Protein AF-A0A7C7FVD3-F1 (afdb_monomer_lite)

Sequence (525 aa):
FLDTGSPHHLHYVKDEIELREFDIDGFGRKVRYSDMYSPDGSNVNAVLVRGVGEISLRTYERGVEAETKACGTGAVAAALTDFSINAGDKERKVKMEGGDLFVEFDKPDEVWLSGKASEMRRGVMKILGLLLLGMGLLQAPLQAQWFDNLSDEAVVSVLTGSPGADTYSAFGHTAIRIYDPSEVPVVDWVFNYGTFSFSDDFYMKFLKGHLDYTLTAAPFHMFNKSYLDEGRGLFEQILRLSTDEVRSVAKYLSWNLQEENAGYRYEFFRDNCASRVIVVLENALGEGFQTNCIADGRTFRDGLDPYIDGSPWTAFGMDFVLGSRADNVMPPCGSAYIPDDLSKALLSMTVNGEPLTSEADKIDLLIVEGAWLSGAPPESAARLVPTIVMVLLALIIAFLRFKSRTSTPQSSPNVNFKLFKIARSVVLIVASALGVMLLVMWTLTDHTDTWANCNLLWSLPALVYFVPTKFKMKATMTYVSVVLIATYLLLSPGILPQFTSISLWGAAISVILALTPIKPFINVR

Secondary structure (DSSP, 8-state):
-EESSSEEEEEE-SSHHHHHH--HHHHHHHHHTSGGGTTT--EEEEEEEEETTEEEEEEEETTTTEEES--HHHHHHHHHHHHHHH---SEEEEEETTEEEEEEEEETTEEEEEE------S--HHHHHHHHHHTT---------GGGG--TT-EEEEEEE---SSTTTTT-EEEEEEEESSSSSPEEEEEEEEEE---TTHHHHHHTT--EEEEEEEEHHHHHHHHHHTT--EEEEE----HHHHHHHHHHHHHHTSTTTSEEE-BTTTBSTTHHHHHHHHHHHGGGEE------S-BTTTTTHHHHTB-HHHHHHHHHH--GGGGSBP-TTTTTTSHHHHHHHHTT-EETTEES--GGGEEEEE--SS-SS-BS-TT-GGGGHHHHHHHHHHHHHHHHHHHHHS----SS--HHHHHHHHHHHHHHHHHHHHHHHHHHHHHHS--GGGTT-TTHHHHGGGGGGGS-TTSTTHHHHHHHHHHHHHHHHHHTTTTSSS---HHHHHHHHHHHHHHS---------

pLDDT: mean 88.95, std 12.6, range [36.94, 98.81]

Structure (mmCIF, N/CA/C/O backbone):
data_AF-A0A7C7FVD3-F1
#
_entry.id   AF-A0A7C7FVD3-F1
#
loop_
_atom_site.group_PDB
_atom_site.id
_atom_site.type_symbol
_atom_site.label_atom_id
_atom_site.label_alt_id
_atom_site.label_comp_id
_atom_site.label_asym_id
_atom_site.label_entity_id
_atom_site.label_seq_id
_atom_site.pdbx_PDB_ins_code
_atom_site.Cartn_x
_atom_site.Cartn_y
_atom_site.Cartn_z
_atom_site.occupancy
_atom_site.B_iso_or_equiv
_atom_site.auth_seq_id
_atom_site.auth_comp_id
_atom_site.auth_asym_id
_atom_site.auth_atom_id
_atom_site.pdbx_PDB_model_num
ATOM 1 N N . PHE A 1 1 ? 30.725 32.032 -1.937 1.00 91.00 1 PHE A N 1
ATOM 2 C CA . PHE A 1 1 ? 30.391 30.729 -2.542 1.00 91.00 1 PHE A CA 1
ATOM 3 C C . PHE A 1 1 ? 29.464 30.014 -1.584 1.00 91.00 1 PHE A C 1
ATOM 5 O O . PHE A 1 1 ? 29.713 30.104 -0.386 1.00 91.00 1 PHE A O 1
ATOM 12 N N . LEU A 1 2 ? 28.427 29.356 -2.092 1.00 93.06 2 LEU A N 1
ATOM 13 C CA . LEU A 1 2 ? 27.542 28.507 -1.302 1.00 93.06 2 LEU A CA 1
ATOM 14 C C . LEU A 1 2 ? 27.110 27.309 -2.147 1.00 93.06 2 LEU A C 1
ATOM 16 O O . LEU A 1 2 ? 26.860 27.466 -3.341 1.00 93.06 2 LEU A O 1
ATOM 20 N N . ASP A 1 3 ? 27.017 26.139 -1.530 1.00 91.88 3 ASP A N 1
ATOM 21 C CA . ASP A 1 3 ? 26.436 24.952 -2.149 1.00 91.88 3 ASP A CA 1
ATOM 22 C C . ASP A 1 3 ? 25.056 24.700 -1.536 1.00 91.88 3 ASP A C 1
ATOM 24 O O . ASP A 1 3 ? 24.917 24.647 -0.316 1.00 91.88 3 ASP A O 1
ATOM 28 N N . THR A 1 4 ? 24.036 24.604 -2.385 1.00 90.00 4 THR A N 1
ATOM 29 C CA . THR A 1 4 ? 22.632 24.379 -1.985 1.00 90.00 4 THR A CA 1
ATOM 30 C C . THR A 1 4 ? 22.110 23.023 -2.477 1.00 90.00 4 THR A C 1
ATOM 32 O O . THR A 1 4 ? 20.913 22.847 -2.680 1.00 90.00 4 THR A O 1
ATOM 35 N N . GLY A 1 5 ? 23.019 22.075 -2.735 1.00 85.50 5 GLY A N 1
ATOM 36 C CA . GLY A 1 5 ? 22.780 20.877 -3.551 1.00 85.50 5 GLY A CA 1
ATOM 37 C C . GLY A 1 5 ? 23.226 21.066 -5.009 1.00 85.50 5 GLY A C 1
ATOM 38 O O . GLY A 1 5 ? 23.300 20.112 -5.779 1.00 85.50 5 GLY A O 1
ATOM 39 N N . SER A 1 6 ? 23.563 22.304 -5.376 1.00 90.75 6 SER A N 1
ATOM 40 C CA . SER A 1 6 ? 24.368 22.667 -6.537 1.00 90.75 6 SER A CA 1
ATOM 41 C C . SER A 1 6 ? 25.322 23.802 -6.127 1.00 90.75 6 SER A C 1
ATOM 43 O O . SER A 1 6 ? 24.929 24.649 -5.322 1.00 90.75 6 SER A O 1
ATOM 45 N N . PRO A 1 7 ? 26.548 23.878 -6.676 1.00 94.38 7 PRO A N 1
ATOM 46 C CA . PRO A 1 7 ? 27.512 24.940 -6.386 1.00 94.38 7 PRO A CA 1
ATOM 47 C C . PRO A 1 7 ? 27.084 26.300 -6.962 1.00 94.38 7 PRO A C 1
ATOM 49 O O . PRO A 1 7 ? 26.715 26.394 -8.137 1.00 94.38 7 PRO A O 1
ATOM 52 N N . HIS A 1 8 ? 27.181 27.362 -6.150 1.00 97.38 8 HIS A N 1
ATOM 53 C CA . HIS A 1 8 ? 26.910 28.752 -6.540 1.00 97.38 8 HIS A CA 1
ATOM 54 C C . HIS A 1 8 ? 28.067 29.693 -6.173 1.00 97.38 8 HIS A C 1
ATOM 56 O O . HIS A 1 8 ? 28.463 29.857 -5.013 1.00 97.38 8 HIS A O 1
ATOM 62 N N . HIS A 1 9 ? 28.580 30.401 -7.175 1.00 97.62 9 HIS A N 1
ATOM 63 C CA . HIS A 1 9 ? 29.377 31.608 -7.008 1.00 97.62 9 HIS A CA 1
ATOM 64 C C . HIS A 1 9 ? 28.443 32.820 -6.898 1.00 97.62 9 HIS A C 1
ATOM 66 O O . HIS A 1 9 ? 27.553 32.994 -7.731 1.00 97.62 9 HIS A O 1
ATOM 72 N N . LEU A 1 10 ? 28.641 33.651 -5.873 1.00 97.56 10 LEU A N 1
ATOM 73 C CA . LEU A 1 10 ? 27.851 34.859 -5.627 1.00 97.56 10 LEU A CA 1
ATOM 74 C C . LEU A 1 10 ? 28.768 36.067 -5.828 1.00 97.56 10 LEU A C 1
ATOM 76 O O . LEU A 1 10 ? 29.768 36.200 -5.121 1.00 97.56 10 LEU A O 1
ATOM 80 N N . HIS A 1 11 ? 28.426 36.925 -6.781 1.00 96.88 11 HIS A N 1
ATOM 81 C CA . HIS A 1 11 ? 29.126 38.162 -7.090 1.00 96.88 11 HIS A CA 1
ATOM 82 C C . HIS A 1 11 ? 28.224 39.349 -6.751 1.00 96.88 11 HIS A C 1
ATOM 84 O O . HIS A 1 11 ? 27.211 39.569 -7.409 1.00 96.88 11 HIS A O 1
ATOM 90 N N . TYR A 1 12 ? 28.571 40.096 -5.703 1.00 96.38 12 TYR A N 1
ATOM 91 C CA . TYR A 1 12 ? 27.771 41.235 -5.260 1.00 96.38 12 TYR A CA 1
ATOM 92 C C . TYR A 1 12 ? 28.086 42.479 -6.089 1.00 96.38 12 TYR A C 1
ATOM 94 O O . TYR A 1 12 ? 29.245 42.882 -6.183 1.00 96.38 12 TYR A O 1
ATOM 102 N N . VAL A 1 13 ? 27.044 43.096 -6.640 1.00 96.38 13 VAL A N 1
ATOM 103 C CA . VAL A 1 13 ? 27.109 44.369 -7.367 1.00 96.38 13 VAL A CA 1
ATOM 104 C C . VAL A 1 13 ? 26.552 45.498 -6.503 1.00 96.38 13 VAL A C 1
ATOM 106 O O . VAL A 1 13 ? 25.805 45.265 -5.550 1.00 96.38 13 VAL A O 1
ATOM 109 N N . LYS A 1 14 ? 26.953 46.731 -6.797 1.00 93.75 14 LYS A N 1
ATOM 110 C CA . LYS A 1 14 ? 26.731 47.887 -5.918 1.00 93.75 14 LYS A CA 1
ATOM 111 C C . LYS A 1 14 ? 25.389 48.555 -6.141 1.00 93.75 14 LYS A C 1
ATOM 113 O O . LYS A 1 14 ? 24.800 49.069 -5.194 1.00 93.75 14 LYS A O 1
ATOM 118 N N . ASP A 1 15 ? 24.940 48.592 -7.388 1.00 94.62 15 ASP A N 1
ATOM 119 C CA . ASP A 1 15 ? 23.732 49.299 -7.771 1.00 94.62 15 ASP A CA 1
ATOM 120 C C . ASP A 1 15 ? 23.035 48.654 -8.973 1.00 94.62 15 ASP A C 1
ATOM 122 O O . ASP A 1 15 ? 23.488 47.676 -9.572 1.00 94.62 15 ASP A O 1
ATOM 126 N N . GLU A 1 16 ? 21.872 49.210 -9.291 1.00 93.69 16 GLU A N 1
ATOM 127 C CA . GLU A 1 16 ? 20.990 48.745 -10.354 1.00 93.69 16 GLU A CA 1
ATOM 128 C C . GLU A 1 16 ? 21.606 48.903 -11.754 1.00 93.69 16 GLU A C 1
ATOM 130 O O . GLU A 1 16 ? 21.300 48.123 -12.656 1.00 93.69 16 GLU A O 1
ATOM 135 N N . ILE A 1 17 ? 22.470 49.907 -11.948 1.00 95.00 17 ILE A N 1
ATOM 136 C CA . ILE A 1 17 ? 23.140 50.153 -13.230 1.00 95.00 17 ILE A CA 1
ATOM 137 C C . ILE A 1 17 ? 24.166 49.047 -13.455 1.00 95.00 17 ILE A C 1
ATOM 139 O O . ILE A 1 17 ? 24.153 48.415 -14.510 1.00 95.00 17 ILE A O 1
ATOM 143 N N . GLU A 1 18 ? 24.980 48.756 -12.440 1.00 96.56 18 GLU A N 1
ATOM 144 C CA . GLU A 1 18 ? 25.958 47.673 -12.479 1.00 96.56 18 GLU A CA 1
ATOM 145 C C . GLU A 1 18 ? 25.276 46.316 -12.669 1.00 96.56 18 GLU A C 1
ATOM 147 O O . GLU A 1 18 ? 25.686 45.569 -13.550 1.00 96.56 18 GLU A O 1
ATOM 152 N N . LEU A 1 19 ? 24.192 46.014 -11.939 1.00 95.69 19 LEU A N 1
ATOM 153 C CA . LEU A 1 19 ? 23.456 44.754 -12.121 1.00 95.69 19 LEU A CA 1
ATOM 154 C C . LEU A 1 19 ? 22.936 44.593 -13.552 1.00 95.69 19 LEU A C 1
ATOM 156 O O . LEU A 1 19 ? 23.006 43.500 -14.113 1.00 95.69 19 LEU A O 1
ATOM 160 N N . ARG A 1 20 ? 22.398 45.665 -14.141 1.00 93.88 20 ARG A N 1
ATOM 161 C CA . ARG A 1 20 ? 21.813 45.653 -15.487 1.00 93.88 20 ARG A CA 1
ATOM 162 C C . ARG A 1 20 ? 22.870 45.538 -16.583 1.00 93.88 20 ARG A C 1
ATOM 164 O O . ARG A 1 20 ? 22.631 44.871 -17.583 1.00 93.88 20 ARG A O 1
ATOM 171 N N . GLU A 1 21 ? 24.011 46.194 -16.412 1.00 94.75 21 GLU A N 1
ATOM 172 C CA . GLU A 1 21 ? 25.094 46.234 -17.405 1.00 94.75 21 GLU A CA 1
ATOM 173 C C . GLU A 1 21 ? 26.124 45.113 -17.208 1.00 94.75 21 GLU A C 1
ATOM 175 O O . GLU A 1 21 ? 27.010 44.939 -18.044 1.00 94.75 21 GLU A O 1
ATOM 180 N N . PHE A 1 22 ? 25.992 44.321 -16.138 1.00 95.94 22 PHE A N 1
ATOM 181 C CA . PHE A 1 22 ? 26.862 43.185 -15.864 1.00 95.94 22 PHE A CA 1
ATOM 182 C C . PHE A 1 22 ? 26.833 42.175 -17.020 1.00 95.94 22 PHE A C 1
ATOM 184 O O . PHE A 1 22 ? 25.777 41.618 -17.346 1.00 95.94 22 PHE A O 1
ATOM 191 N N . ASP A 1 23 ? 28.004 41.913 -17.608 1.00 96.25 23 ASP A N 1
ATOM 192 C CA . ASP A 1 23 ? 28.227 40.857 -18.603 1.00 96.25 23 ASP A CA 1
ATOM 193 C C . ASP A 1 23 ? 28.234 39.484 -17.911 1.00 96.25 23 ASP A C 1
ATOM 195 O O . ASP A 1 23 ? 29.281 38.878 -17.660 1.00 96.25 23 ASP A O 1
ATOM 199 N N . ILE A 1 24 ? 27.039 39.027 -17.533 1.00 96.50 24 ILE A N 1
ATOM 200 C CA . ILE A 1 24 ? 26.836 37.792 -16.773 1.00 96.50 24 ILE A CA 1
ATOM 201 C C . ILE A 1 24 ? 27.242 36.550 -17.567 1.00 96.50 24 ILE A C 1
ATOM 203 O O . ILE A 1 24 ? 27.742 35.606 -16.967 1.00 96.50 24 ILE A O 1
ATOM 207 N N . ASP A 1 25 ? 27.117 36.558 -18.896 1.00 93.88 25 ASP A N 1
ATOM 208 C CA . ASP A 1 25 ? 27.532 35.437 -19.742 1.00 93.88 25 ASP A CA 1
ATOM 209 C C . ASP A 1 25 ? 29.058 35.353 -19.844 1.00 93.88 25 ASP A C 1
ATOM 211 O O . ASP A 1 25 ? 29.650 34.287 -19.646 1.00 93.88 25 ASP A O 1
ATOM 215 N N . GLY A 1 26 ? 29.726 36.478 -20.119 1.00 95.31 26 GLY A N 1
ATOM 216 C CA . GLY A 1 26 ? 31.181 36.531 -20.218 1.00 95.31 26 GLY A CA 1
ATOM 217 C C . GLY A 1 26 ? 31.870 36.261 -18.881 1.00 95.31 26 GLY A C 1
ATOM 218 O O . GLY A 1 26 ? 32.856 35.517 -18.827 1.00 95.31 26 GLY A O 1
ATOM 219 N N . PHE A 1 27 ? 31.352 36.829 -17.790 1.00 97.00 27 PHE A N 1
ATOM 220 C CA . PHE A 1 27 ? 31.836 36.561 -16.436 1.00 97.00 27 PHE A CA 1
ATOM 221 C C . PHE A 1 27 ? 31.479 35.142 -15.979 1.00 97.00 27 PHE A C 1
ATOM 223 O O . PHE A 1 27 ? 32.349 34.410 -15.501 1.00 97.00 27 PHE A O 1
ATOM 230 N N . GLY A 1 28 ? 30.226 34.735 -16.185 1.00 95.75 28 GLY A N 1
ATOM 231 C CA . GLY A 1 28 ? 29.687 33.434 -15.811 1.00 95.75 28 GLY A CA 1
ATOM 232 C C . GLY A 1 28 ? 30.489 32.293 -16.412 1.00 95.75 28 GLY A C 1
ATOM 233 O O . GLY A 1 28 ? 30.972 31.439 -15.674 1.00 95.75 28 GLY A O 1
ATOM 234 N N . ARG A 1 29 ? 30.767 32.342 -17.719 1.00 95.75 29 ARG A N 1
ATOM 235 C CA . ARG A 1 29 ? 31.607 31.351 -18.406 1.00 95.75 29 ARG A CA 1
ATOM 236 C C . ARG A 1 29 ? 33.012 31.260 -17.810 1.00 95.75 29 ARG A C 1
ATOM 238 O O . ARG A 1 29 ? 33.505 30.166 -17.559 1.00 95.75 29 ARG A O 1
ATOM 245 N N . LYS A 1 30 ? 33.670 32.394 -17.555 1.00 96.31 30 LYS A N 1
ATOM 246 C CA . LYS A 1 30 ? 35.029 32.400 -16.980 1.00 96.31 30 LYS A CA 1
ATOM 247 C C . LYS A 1 30 ? 35.063 31.755 -15.599 1.00 96.31 30 LYS A C 1
ATOM 249 O O . LYS A 1 30 ? 35.968 30.980 -15.314 1.00 96.31 30 LYS A O 1
ATOM 254 N N . VAL A 1 31 ? 34.085 32.067 -14.754 1.00 96.19 31 VAL A N 1
ATOM 255 C CA . VAL A 1 31 ? 33.999 31.518 -13.398 1.00 96.19 31 VAL A CA 1
ATOM 256 C C . VAL A 1 31 ? 33.600 30.039 -13.435 1.00 96.19 31 VAL A C 1
ATOM 258 O O . VAL A 1 31 ? 34.266 29.225 -12.797 1.00 96.19 31 VAL A O 1
ATOM 261 N N . ARG A 1 32 ? 32.595 29.671 -14.240 1.00 90.62 32 ARG A N 1
ATOM 262 C CA . ARG A 1 32 ? 32.097 28.299 -14.451 1.00 90.62 32 ARG A CA 1
ATOM 263 C C . ARG A 1 32 ? 33.203 27.300 -14.788 1.00 90.62 32 ARG A C 1
ATOM 265 O O . ARG A 1 32 ? 33.136 26.175 -14.300 1.00 90.62 32 ARG A O 1
ATOM 272 N N . TYR A 1 33 ? 34.176 27.707 -15.605 1.00 91.56 33 TYR A N 1
ATOM 273 C CA . TYR A 1 33 ? 35.286 26.866 -16.076 1.00 91.56 33 TYR A CA 1
ATOM 274 C C . TYR A 1 33 ? 36.631 27.187 -15.409 1.00 91.56 33 TYR A C 1
ATOM 276 O O . TYR A 1 33 ? 37.673 26.744 -15.886 1.00 91.56 33 TYR A O 1
ATOM 284 N N . SER A 1 34 ? 36.638 27.979 -14.335 1.00 94.25 34 SER A N 1
ATOM 285 C CA . SER A 1 34 ? 37.876 28.287 -13.614 1.00 94.25 34 SER A CA 1
ATOM 286 C C . SER A 1 34 ? 38.389 27.085 -12.819 1.00 94.25 34 SER A C 1
ATOM 288 O O . SER A 1 34 ? 37.602 26.287 -12.307 1.00 94.25 34 SER A O 1
ATOM 290 N N . ASP A 1 35 ? 39.708 27.015 -12.623 1.00 94.25 35 ASP A N 1
ATOM 291 C CA . ASP A 1 35 ? 40.354 25.968 -11.818 1.00 94.25 35 ASP A CA 1
ATOM 292 C C . ASP A 1 35 ? 39.798 25.891 -10.386 1.00 94.25 35 ASP A C 1
ATOM 294 O O . ASP A 1 35 ? 39.781 24.822 -9.787 1.00 94.25 35 ASP A O 1
ATOM 298 N N . MET A 1 36 ? 39.284 27.010 -9.855 1.00 91.19 36 MET A N 1
ATOM 299 C CA . MET A 1 36 ? 38.654 27.086 -8.530 1.00 91.19 36 MET A CA 1
ATOM 300 C C . MET A 1 36 ? 37.423 26.182 -8.396 1.00 91.19 36 MET A C 1
ATOM 302 O O . MET A 1 36 ? 37.132 25.724 -7.293 1.00 91.19 36 MET A O 1
ATOM 306 N N . TYR A 1 37 ? 36.694 25.953 -9.488 1.00 92.50 37 TYR A N 1
ATOM 307 C CA . TYR A 1 37 ? 35.478 25.142 -9.484 1.00 92.50 37 TYR A CA 1
ATOM 308 C C . TYR A 1 37 ? 35.617 23.862 -10.319 1.00 92.50 37 TYR A C 1
ATOM 310 O O . TYR A 1 37 ? 34.648 23.133 -10.478 1.00 92.50 37 TYR A O 1
ATOM 318 N N . SER A 1 38 ? 36.803 23.556 -10.842 1.00 86.56 38 SER A N 1
ATOM 319 C CA . SER A 1 38 ? 37.062 22.317 -11.584 1.00 86.56 38 SER A CA 1
ATOM 320 C C . SER A 1 38 ? 36.924 21.070 -10.684 1.00 86.56 38 SER A C 1
ATOM 322 O O . SER A 1 38 ? 37.306 21.141 -9.513 1.00 86.56 38 SER A O 1
ATOM 324 N N . PRO A 1 39 ? 36.420 19.922 -11.189 1.00 86.00 39 PRO A N 1
ATOM 325 C CA . PRO A 1 39 ? 35.965 19.676 -12.565 1.00 86.00 39 PRO A CA 1
ATOM 326 C C . PRO A 1 39 ? 34.491 20.036 -12.816 1.00 86.00 39 PRO A C 1
ATOM 328 O O . PRO A 1 39 ? 34.094 20.267 -13.957 1.00 86.00 39 PRO A O 1
ATOM 331 N N . ASP A 1 40 ? 33.676 20.117 -11.766 1.00 87.38 40 ASP A N 1
ATOM 332 C CA . ASP A 1 40 ? 32.213 20.143 -11.892 1.00 87.38 40 ASP A CA 1
ATOM 333 C C . ASP A 1 40 ? 31.651 21.535 -12.219 1.00 87.38 40 ASP A C 1
ATOM 335 O O . ASP A 1 40 ? 30.528 21.671 -12.714 1.00 87.38 40 ASP A O 1
ATOM 339 N N . GLY A 1 41 ? 32.448 22.573 -11.970 1.00 93.50 41 GLY A N 1
ATOM 340 C CA . GLY A 1 41 ? 32.168 24.009 -12.005 1.00 93.50 41 GLY A CA 1
ATOM 341 C C . GLY A 1 41 ? 30.950 24.463 -11.208 1.00 93.50 41 GLY A C 1
ATOM 342 O O . GLY A 1 41 ? 30.477 23.766 -10.320 1.00 93.50 41 GLY A O 1
ATOM 343 N N . SER A 1 42 ? 30.465 25.676 -11.484 1.00 95.62 42 SER A N 1
ATOM 344 C CA . SER A 1 42 ? 29.518 26.373 -10.605 1.00 95.62 42 SER A CA 1
ATOM 345 C C . SER A 1 42 ? 28.502 27.213 -11.377 1.00 95.62 42 SER A C 1
ATOM 347 O O . SER A 1 42 ? 28.817 27.732 -12.450 1.00 95.62 42 SER A O 1
ATOM 349 N N . ASN A 1 43 ? 27.304 27.372 -10.813 1.00 97.44 43 ASN A N 1
ATOM 350 C CA . ASN A 1 43 ? 26.375 28.432 -11.202 1.00 97.44 43 ASN A CA 1
ATOM 351 C C . ASN A 1 43 ? 26.956 29.785 -10.783 1.00 97.44 43 ASN A C 1
ATOM 353 O O . ASN A 1 43 ? 27.574 29.896 -9.723 1.00 97.44 43 ASN A O 1
ATOM 357 N N . VAL A 1 44 ? 26.723 30.841 -11.554 1.00 97.69 44 VAL A N 1
ATOM 358 C CA . VAL A 1 44 ? 27.287 32.165 -11.259 1.00 97.69 44 VAL A CA 1
ATOM 359 C C . VAL A 1 44 ? 26.166 33.173 -11.141 1.00 97.69 44 VAL A C 1
ATOM 361 O O . VAL A 1 44 ? 25.357 33.315 -12.047 1.00 97.69 44 VAL A O 1
ATOM 364 N N . ASN A 1 45 ? 26.110 33.866 -10.009 1.00 98.12 45 ASN A N 1
ATOM 365 C CA . ASN A 1 45 ? 24.991 34.726 -9.661 1.00 98.12 45 ASN A CA 1
ATOM 366 C C . ASN A 1 45 ? 25.500 36.143 -9.410 1.00 98.12 45 ASN A C 1
ATOM 368 O O . ASN A 1 45 ? 26.362 36.332 -8.551 1.00 98.12 45 ASN A O 1
ATOM 372 N N . ALA A 1 46 ? 24.960 37.126 -10.125 1.00 97.81 46 ALA A N 1
ATOM 373 C CA . ALA A 1 46 ? 25.137 38.538 -9.812 1.00 97.81 46 ALA A CA 1
ATOM 374 C C . ALA A 1 46 ? 24.019 38.982 -8.861 1.00 97.81 46 ALA A C 1
ATOM 376 O O . ALA A 1 46 ? 22.836 38.831 -9.171 1.00 97.81 46 ALA A O 1
ATOM 377 N N . VAL A 1 47 ? 24.403 39.493 -7.692 1.00 97.75 47 VAL A N 1
ATOM 378 C CA . VAL A 1 47 ? 23.516 39.744 -6.551 1.00 97.75 47 VAL A CA 1
ATOM 379 C C . VAL A 1 47 ? 23.519 41.230 -6.211 1.00 97.75 47 VAL A C 1
ATOM 381 O O . VAL A 1 47 ? 24.566 41.787 -5.889 1.00 97.75 47 VAL A O 1
ATOM 384 N N . LEU A 1 48 ? 22.351 41.866 -6.220 1.00 97.44 48 LEU A N 1
ATOM 385 C CA . LEU A 1 48 ? 22.159 43.227 -5.718 1.00 97.44 48 LEU A CA 1
ATOM 386 C C . LEU A 1 48 ? 21.264 43.199 -4.481 1.00 97.44 48 LEU A C 1
ATOM 388 O O . LEU A 1 48 ? 20.117 42.756 -4.550 1.00 97.44 48 LEU A O 1
ATOM 392 N N . VAL A 1 49 ? 21.761 43.721 -3.365 1.00 95.69 49 VAL A N 1
ATOM 393 C CA . VAL A 1 49 ? 20.960 43.910 -2.149 1.00 95.69 49 VAL A CA 1
ATOM 394 C C . VAL A 1 49 ? 20.219 45.240 -2.271 1.00 95.69 49 VAL A C 1
ATOM 396 O O . VAL A 1 49 ? 20.847 46.295 -2.323 1.00 95.69 49 VAL A O 1
ATOM 399 N N . ARG A 1 50 ? 18.883 45.205 -2.348 1.00 89.25 50 ARG A N 1
ATOM 400 C CA . ARG A 1 50 ? 18.045 46.409 -2.518 1.00 89.25 50 ARG A CA 1
ATOM 401 C C . ARG A 1 50 ? 17.557 46.998 -1.191 1.00 89.25 50 ARG A C 1
ATOM 403 O O . ARG A 1 50 ? 17.173 48.164 -1.146 1.00 89.25 50 ARG A O 1
ATOM 410 N N . GLY A 1 51 ? 17.574 46.210 -0.121 1.00 84.88 51 GLY A N 1
ATOM 411 C CA . GLY A 1 51 ? 17.155 46.610 1.219 1.00 84.88 51 GLY A CA 1
ATOM 412 C C . GLY A 1 51 ? 17.109 45.411 2.162 1.00 84.88 51 GLY A C 1
ATOM 413 O O . GLY A 1 51 ? 17.427 44.292 1.761 1.00 84.88 51 GLY A O 1
ATOM 414 N N . VAL A 1 52 ? 16.697 45.632 3.414 1.00 85.69 52 VAL A N 1
ATOM 415 C CA . VAL A 1 52 ? 16.517 44.535 4.377 1.00 85.69 52 VAL A CA 1
ATOM 416 C C . VAL A 1 52 ? 15.474 43.574 3.820 1.00 85.69 52 VAL A C 1
ATOM 418 O O . VAL A 1 52 ? 14.334 43.968 3.590 1.00 85.69 52 VAL A O 1
ATOM 421 N N . GLY A 1 53 ? 15.869 42.328 3.576 1.00 87.69 53 GLY A N 1
ATOM 422 C CA . GLY A 1 53 ? 14.941 41.318 3.090 1.00 87.69 53 GLY A CA 1
ATOM 423 C C . GLY A 1 53 ? 14.777 41.249 1.566 1.00 87.69 53 GLY A C 1
ATOM 424 O O . GLY A 1 53 ? 14.160 40.303 1.090 1.00 87.69 53 GLY A O 1
ATOM 425 N N . GLU A 1 54 ? 15.306 42.202 0.786 1.00 95.38 54 GLU A N 1
ATOM 426 C CA . GLU A 1 54 ? 15.072 42.276 -0.666 1.00 95.38 54 GLU A CA 1
ATOM 427 C C . GLU A 1 54 ? 16.361 42.194 -1.492 1.00 95.38 54 GLU A C 1
ATOM 429 O O . GLU A 1 54 ? 17.251 43.043 -1.396 1.00 95.38 54 GLU A O 1
ATOM 434 N N . ILE A 1 55 ? 16.409 41.209 -2.387 1.00 97.44 55 ILE A N 1
ATOM 435 C CA . ILE A 1 55 ? 17.560 40.901 -3.240 1.00 97.44 55 ILE A CA 1
ATOM 436 C C . ILE A 1 55 ? 17.113 40.878 -4.699 1.00 97.44 55 ILE A C 1
ATOM 438 O O . ILE A 1 55 ? 15.977 40.529 -5.014 1.00 97.44 55 ILE A O 1
ATOM 442 N N . SER A 1 56 ? 17.999 41.255 -5.614 1.00 97.69 56 SER A N 1
ATOM 443 C CA . SER A 1 56 ? 17.825 41.044 -7.056 1.00 97.69 56 SER A CA 1
ATOM 444 C C . SER A 1 56 ? 18.942 40.190 -7.606 1.00 97.69 56 SER A C 1
ATOM 446 O O . SER A 1 56 ? 20.095 40.348 -7.203 1.00 97.69 56 SER A O 1
ATOM 448 N N . LEU A 1 57 ? 18.576 3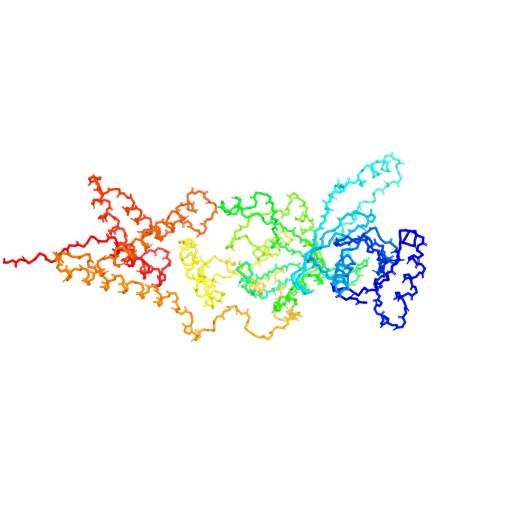9.263 -8.484 1.00 97.56 57 LEU A N 1
ATOM 449 C CA . LEU A 1 57 ? 19.444 38.165 -8.870 1.00 97.56 57 LEU A CA 1
ATOM 450 C C . LEU A 1 57 ? 19.391 37.928 -10.379 1.00 97.56 57 LEU A C 1
ATOM 452 O O . LEU A 1 57 ? 18.312 37.768 -10.950 1.00 97.56 57 LEU A O 1
ATOM 456 N N . ARG A 1 58 ? 20.574 37.862 -10.993 1.00 97.94 58 ARG A N 1
ATOM 457 C CA . ARG A 1 58 ? 20.799 37.361 -12.356 1.00 97.94 58 ARG A CA 1
ATOM 458 C C . ARG A 1 58 ? 21.710 36.143 -12.278 1.00 97.94 58 ARG A C 1
ATOM 460 O O . ARG A 1 58 ? 22.686 36.179 -11.525 1.00 97.94 58 ARG A O 1
ATOM 467 N N . THR A 1 59 ? 21.420 35.089 -13.036 1.00 97.31 59 THR A N 1
ATOM 468 C CA . THR A 1 59 ? 22.133 33.809 -12.910 1.00 97.31 59 THR A CA 1
ATOM 469 C C . THR A 1 59 ? 22.574 33.283 -14.269 1.00 97.31 59 THR A C 1
ATOM 471 O O . THR A 1 59 ? 21.745 33.055 -15.140 1.00 97.31 59 THR A O 1
ATOM 474 N N . TYR A 1 60 ? 23.875 33.034 -14.416 1.00 97.38 60 TYR A N 1
ATOM 475 C CA . TYR A 1 60 ? 24.425 32.148 -15.439 1.00 97.38 60 TYR A CA 1
ATOM 476 C C . TYR A 1 60 ? 24.391 30.714 -14.910 1.00 97.38 60 TYR A C 1
ATOM 478 O O . TYR A 1 60 ? 25.022 30.403 -13.889 1.00 97.38 60 TYR A O 1
ATOM 486 N N . GLU A 1 61 ? 23.642 29.847 -15.585 1.00 94.81 61 GLU A N 1
ATOM 487 C CA . GLU A 1 61 ? 23.300 28.525 -15.067 1.00 94.81 61 GLU A CA 1
ATOM 488 C C . GLU A 1 61 ? 24.140 27.419 -15.705 1.00 94.81 61 GLU A C 1
ATOM 490 O O . GLU A 1 61 ? 24.212 27.254 -16.926 1.00 94.81 61 GLU A O 1
ATOM 495 N N . ARG A 1 62 ? 24.782 26.629 -14.847 1.00 89.75 62 ARG A N 1
ATOM 496 C CA . ARG A 1 62 ? 25.543 25.442 -15.215 1.00 89.75 62 ARG A CA 1
ATOM 497 C C . ARG A 1 62 ? 24.622 24.434 -15.906 1.00 89.75 62 ARG A C 1
ATOM 499 O O . ARG A 1 62 ? 23.584 24.073 -15.365 1.00 89.75 62 ARG A O 1
ATOM 506 N N . GLY A 1 63 ? 25.036 23.935 -17.070 1.00 86.81 63 GLY A N 1
ATOM 507 C CA . GLY A 1 63 ? 24.265 22.974 -17.871 1.00 86.81 63 GLY A CA 1
ATOM 508 C C . GLY A 1 63 ? 23.321 23.619 -18.891 1.00 86.81 63 GLY A C 1
ATOM 509 O O . GLY A 1 63 ? 23.052 23.003 -19.918 1.00 86.81 63 GLY A O 1
ATOM 510 N N . VAL A 1 64 ? 22.890 24.866 -18.665 1.00 91.69 64 VAL A N 1
ATOM 511 C CA . VAL A 1 64 ? 22.271 25.714 -19.703 1.00 91.69 64 VAL A CA 1
ATOM 512 C C . VAL A 1 64 ? 23.342 26.517 -20.446 1.00 91.69 64 VAL A C 1
ATOM 514 O O . VAL A 1 64 ? 23.229 26.742 -21.647 1.00 91.69 64 VAL A O 1
ATOM 517 N N . GLU A 1 65 ? 24.409 26.895 -19.733 1.00 91.38 65 GLU A N 1
ATOM 518 C CA . GLU A 1 65 ? 25.575 27.626 -20.242 1.00 91.38 65 GLU A CA 1
ATOM 519 C C . GLU A 1 65 ? 25.227 29.007 -20.828 1.00 91.38 65 GLU A C 1
ATOM 521 O O . GLU A 1 65 ? 25.861 29.500 -21.766 1.00 91.38 65 GLU A O 1
ATOM 526 N N . ALA A 1 66 ? 24.211 29.630 -20.231 1.00 93.31 66 ALA A N 1
ATOM 527 C CA . ALA A 1 66 ? 23.733 30.975 -20.515 1.00 93.31 66 ALA A CA 1
ATOM 528 C C . ALA A 1 66 ? 23.008 31.557 -19.288 1.00 93.31 66 ALA A C 1
ATOM 530 O O . ALA A 1 66 ? 22.701 30.836 -18.329 1.00 93.31 66 ALA A O 1
ATOM 531 N N . GLU A 1 67 ? 22.707 32.854 -19.331 1.00 96.19 67 GLU A N 1
ATOM 532 C CA . GLU A 1 67 ? 21.777 33.485 -18.396 1.00 96.19 67 GLU A CA 1
ATOM 533 C C . GLU A 1 67 ? 20.374 32.856 -18.468 1.00 96.19 67 GLU A C 1
ATOM 535 O O . GLU A 1 67 ? 19.759 32.766 -19.535 1.00 96.19 67 GLU A O 1
ATOM 540 N N . THR A 1 68 ? 19.839 32.454 -17.313 1.00 93.44 68 THR A N 1
ATOM 541 C CA . THR A 1 68 ? 18.457 31.984 -17.171 1.00 93.44 68 THR A CA 1
ATOM 542 C C . THR A 1 68 ? 17.595 33.016 -16.457 1.00 93.44 68 THR A C 1
ATOM 544 O O . THR A 1 68 ? 18.051 33.793 -15.618 1.00 93.44 68 THR A O 1
ATOM 547 N N . LYS A 1 69 ? 16.297 33.028 -16.787 1.00 91.69 69 LYS A N 1
ATOM 548 C CA . LYS A 1 69 ? 15.354 34.023 -16.250 1.00 91.69 69 LYS A CA 1
ATOM 549 C C . LYS A 1 69 ? 15.105 33.869 -14.751 1.00 91.69 69 LYS A C 1
ATOM 551 O O . LYS A 1 69 ? 14.760 34.844 -14.088 1.00 91.69 69 LYS A O 1
ATOM 556 N N . ALA A 1 70 ? 15.222 32.653 -14.227 1.00 92.12 70 ALA A N 1
ATOM 557 C CA . ALA A 1 70 ? 15.090 32.357 -12.810 1.00 92.12 70 ALA A CA 1
ATOM 558 C C . ALA A 1 70 ? 15.854 31.073 -12.465 1.00 92.12 70 ALA A C 1
ATOM 560 O O . ALA A 1 70 ? 15.832 30.126 -13.245 1.00 92.12 70 ALA A O 1
ATOM 561 N N . CYS A 1 71 ? 16.463 31.029 -11.280 1.00 94.12 71 CYS A N 1
ATOM 562 C CA . CYS A 1 71 ? 17.169 29.865 -10.748 1.00 94.12 71 CYS A CA 1
ATOM 563 C C . CYS A 1 71 ? 16.844 29.727 -9.253 1.00 94.12 71 CYS A C 1
ATOM 565 O O . CYS A 1 71 ? 17.230 30.573 -8.442 1.00 94.12 71 CYS A O 1
ATOM 567 N N . GLY A 1 72 ? 16.107 28.674 -8.884 1.00 94.50 72 GLY A N 1
ATOM 568 C CA . GLY A 1 72 ? 15.603 28.490 -7.517 1.00 94.50 72 GLY A CA 1
ATOM 569 C C . GLY A 1 72 ? 16.709 28.256 -6.484 1.00 94.50 72 GLY A C 1
ATOM 570 O O . GLY A 1 72 ? 16.744 28.917 -5.449 1.00 94.50 72 GLY A O 1
ATOM 571 N N . THR A 1 73 ? 17.661 27.375 -6.789 1.00 95.19 73 THR A N 1
ATOM 572 C CA . THR A 1 73 ? 18.832 27.113 -5.932 1.00 95.19 73 THR A CA 1
ATOM 573 C C . THR A 1 73 ? 19.745 28.339 -5.826 1.00 95.19 73 THR A C 1
ATOM 575 O O . THR A 1 73 ? 20.261 28.645 -4.752 1.00 95.19 73 THR A O 1
ATOM 578 N N . GLY A 1 74 ? 19.856 29.130 -6.901 1.00 96.25 74 GLY A N 1
ATOM 579 C CA . GLY A 1 74 ? 20.554 30.419 -6.891 1.00 96.25 74 GLY A CA 1
ATOM 580 C C . GLY A 1 74 ? 19.896 31.447 -5.973 1.00 96.25 74 GLY A C 1
ATOM 581 O O . GLY A 1 74 ? 20.596 32.151 -5.243 1.00 96.25 74 GLY A O 1
ATOM 582 N N . ALA A 1 75 ? 18.562 31.497 -5.951 1.00 97.25 75 ALA A N 1
ATOM 583 C CA . ALA A 1 75 ? 17.808 32.357 -5.042 1.00 97.25 75 ALA A CA 1
ATOM 584 C C . ALA A 1 75 ? 18.027 31.975 -3.573 1.00 97.25 75 ALA A C 1
ATOM 586 O O . ALA A 1 75 ? 18.278 32.857 -2.750 1.00 97.25 75 ALA A O 1
ATOM 587 N N . VAL A 1 76 ? 18.024 30.677 -3.255 1.00 97.12 76 VAL A N 1
ATOM 588 C CA . VAL A 1 76 ? 18.371 30.181 -1.913 1.00 97.12 76 VAL A CA 1
ATOM 589 C C . VAL A 1 76 ? 19.800 30.576 -1.540 1.00 97.12 76 VAL A C 1
ATOM 591 O O . VAL A 1 76 ? 20.029 31.122 -0.459 1.00 97.12 76 VAL A O 1
ATOM 594 N N . ALA A 1 77 ? 20.757 30.382 -2.451 1.00 96.94 77 ALA A N 1
ATOM 595 C CA . ALA A 1 77 ? 22.149 30.736 -2.205 1.00 96.94 77 ALA A CA 1
ATOM 596 C C . ALA A 1 77 ? 22.338 32.234 -1.933 1.00 96.94 77 ALA A C 1
ATOM 598 O O . ALA A 1 77 ? 23.062 32.613 -1.008 1.00 96.94 77 ALA A O 1
ATOM 599 N N . ALA A 1 78 ? 21.664 33.090 -2.703 1.00 96.81 78 ALA A N 1
ATOM 600 C CA . ALA A 1 78 ? 21.697 34.534 -2.511 1.00 96.81 78 ALA A CA 1
ATOM 601 C C . ALA A 1 78 ? 21.048 34.954 -1.183 1.00 96.81 78 ALA A C 1
ATOM 603 O O . ALA A 1 78 ? 21.619 35.777 -0.472 1.00 96.81 78 ALA A O 1
ATOM 604 N N . ALA A 1 79 ? 19.907 34.360 -0.820 1.00 96.56 79 ALA A N 1
ATOM 605 C CA . ALA A 1 79 ? 19.191 34.651 0.421 1.00 96.56 79 ALA A CA 1
ATOM 606 C C . ALA A 1 79 ? 20.007 34.301 1.674 1.00 96.56 79 ALA A C 1
ATOM 608 O O . ALA A 1 79 ? 20.166 35.139 2.563 1.00 96.56 79 ALA A O 1
ATOM 609 N N . LEU A 1 80 ? 20.574 33.093 1.724 1.00 95.81 80 LEU A N 1
ATOM 610 C CA . LEU A 1 80 ? 21.403 32.648 2.846 1.00 95.81 80 LEU A CA 1
ATOM 611 C C . LEU A 1 80 ? 22.697 33.464 2.959 1.00 95.81 80 LEU A C 1
ATOM 613 O O . LEU A 1 80 ? 23.104 33.836 4.061 1.00 95.81 80 LEU A O 1
ATOM 617 N N . THR A 1 81 ? 23.333 33.781 1.825 1.00 94.88 81 THR A N 1
ATOM 618 C CA . THR A 1 81 ? 24.562 34.590 1.823 1.00 94.88 81 THR A CA 1
ATOM 619 C C . THR A 1 81 ? 24.273 36.029 2.254 1.00 94.88 81 THR A C 1
ATOM 621 O O . THR A 1 81 ? 25.014 36.581 3.063 1.00 94.88 81 THR A O 1
ATOM 624 N N . ASP A 1 82 ? 23.174 36.627 1.787 1.00 94.69 82 ASP A N 1
ATOM 625 C CA . ASP A 1 82 ? 22.745 37.954 2.230 1.00 94.69 82 ASP A CA 1
ATOM 626 C C . ASP A 1 82 ? 22.450 37.988 3.732 1.00 94.69 82 ASP A C 1
ATOM 628 O O . ASP A 1 82 ? 22.952 38.866 4.426 1.00 94.69 82 ASP A O 1
ATOM 632 N N . PHE A 1 83 ? 21.716 37.009 4.268 1.00 93.81 83 PHE A N 1
ATOM 633 C CA . PHE A 1 83 ? 21.484 36.914 5.709 1.00 93.81 83 PHE A CA 1
ATOM 634 C C . PHE A 1 83 ? 22.786 36.774 6.500 1.00 93.81 83 PHE A C 1
ATOM 636 O O . PHE A 1 83 ? 22.957 37.436 7.521 1.00 93.81 83 PHE A O 1
ATOM 643 N N . SER A 1 84 ? 23.735 35.973 6.013 1.00 91.38 84 SER A N 1
ATOM 644 C CA . SER A 1 84 ? 25.040 35.831 6.660 1.00 91.38 84 SER A CA 1
ATOM 645 C C . SER A 1 84 ? 25.839 37.139 6.697 1.00 91.38 84 SER A C 1
ATOM 647 O O . SER A 1 84 ? 26.687 37.290 7.575 1.00 91.38 84 SER A O 1
ATOM 649 N N . ILE A 1 85 ? 25.617 38.052 5.749 1.00 90.19 85 ILE A N 1
ATOM 650 C CA . ILE A 1 85 ? 26.334 39.331 5.655 1.00 90.19 85 ILE A CA 1
ATOM 651 C C . ILE A 1 85 ? 25.591 40.436 6.415 1.00 90.19 85 ILE A C 1
ATOM 653 O O . ILE A 1 85 ? 26.206 41.194 7.162 1.00 90.19 85 ILE A O 1
ATOM 657 N N . ASN A 1 86 ? 24.276 40.529 6.226 1.00 88.62 86 ASN A N 1
ATOM 658 C CA . ASN A 1 86 ? 23.458 41.673 6.628 1.00 88.62 86 ASN A CA 1
ATOM 659 C C . ASN A 1 86 ? 22.543 41.392 7.832 1.00 88.62 86 ASN A C 1
ATOM 661 O O . ASN A 1 86 ? 21.984 42.334 8.394 1.00 88.62 86 ASN A O 1
ATOM 665 N N . ALA A 1 87 ? 22.412 40.130 8.259 1.00 86.69 87 ALA A N 1
ATOM 666 C CA . ALA A 1 87 ? 21.498 39.681 9.314 1.00 86.69 87 ALA A CA 1
ATOM 667 C C . ALA A 1 87 ? 20.037 40.138 9.077 1.00 86.69 87 ALA A C 1
ATOM 669 O O . ALA A 1 87 ? 19.627 40.408 7.948 1.00 86.69 87 ALA A O 1
ATOM 670 N N . GLY A 1 88 ? 19.212 40.170 10.126 1.00 87.44 88 GLY A N 1
ATOM 671 C CA . GLY A 1 88 ? 17.802 40.574 10.059 1.00 87.44 88 GLY A CA 1
ATOM 672 C C . GLY A 1 88 ? 16.842 39.390 10.101 1.00 87.44 88 GLY A C 1
ATOM 673 O O . GLY A 1 88 ? 17.150 38.369 10.712 1.00 87.44 88 GLY A O 1
ATOM 674 N N . ASP A 1 89 ? 15.674 39.539 9.478 1.00 91.00 89 ASP A N 1
ATOM 675 C CA . ASP A 1 89 ? 14.669 38.474 9.445 1.00 91.00 89 ASP A CA 1
ATOM 676 C C . ASP A 1 89 ? 15.170 37.267 8.645 1.00 91.00 89 ASP A C 1
ATOM 678 O O . ASP A 1 89 ? 16.117 37.361 7.866 1.00 91.00 89 ASP A O 1
ATOM 682 N N . LYS A 1 90 ? 14.537 36.116 8.834 1.00 93.38 90 LYS A N 1
ATOM 683 C CA . LYS A 1 90 ? 14.882 34.854 8.161 1.00 93.38 90 LYS A CA 1
ATOM 684 C C . LYS A 1 90 ? 14.157 34.647 6.825 1.00 93.38 90 LYS A C 1
ATOM 686 O O . LYS A 1 90 ? 14.177 33.562 6.257 1.00 93.38 90 LYS A O 1
ATOM 691 N N . GLU A 1 91 ? 13.525 35.703 6.326 1.00 95.00 91 GLU A N 1
ATOM 692 C CA . GLU A 1 91 ? 12.786 35.719 5.069 1.00 95.00 91 GLU A CA 1
ATOM 693 C C . GLU A 1 91 ? 13.475 36.656 4.069 1.00 95.00 91 GLU A C 1
ATOM 695 O O . GLU A 1 91 ? 13.923 37.756 4.419 1.00 95.00 91 GLU A O 1
ATOM 700 N N . ARG A 1 92 ? 13.588 36.221 2.814 1.00 96.62 92 ARG A N 1
ATOM 701 C CA . ARG A 1 92 ? 14.150 36.992 1.705 1.00 96.62 92 ARG A CA 1
ATOM 702 C C . ARG A 1 92 ? 13.267 36.913 0.477 1.00 96.62 92 ARG A C 1
ATOM 704 O O . ARG A 1 92 ? 12.988 35.836 -0.039 1.00 96.62 92 ARG A O 1
ATOM 711 N N . LYS A 1 93 ? 12.922 38.078 -0.061 1.00 97.19 93 LYS A N 1
ATOM 712 C CA . LYS A 1 93 ? 12.328 38.226 -1.382 1.00 97.19 93 LYS A CA 1
ATOM 713 C C . LYS A 1 93 ? 13.431 38.396 -2.423 1.00 97.19 93 LYS A C 1
ATOM 715 O O . LYS A 1 93 ? 14.184 39.370 -2.388 1.00 97.19 93 LYS A O 1
ATOM 720 N N . VAL A 1 94 ? 13.494 37.478 -3.379 1.00 97.56 94 VAL A N 1
ATOM 721 C CA . VAL A 1 94 ? 14.469 37.471 -4.473 1.00 97.56 94 VAL A CA 1
ATOM 722 C C . VAL A 1 94 ? 13.759 37.799 -5.784 1.00 97.56 94 VAL A C 1
ATOM 724 O O . VAL A 1 94 ? 12.911 37.047 -6.257 1.00 97.56 94 VAL A O 1
ATOM 727 N N . LYS A 1 95 ? 14.101 38.946 -6.372 1.00 96.94 95 LYS A N 1
ATOM 728 C CA . LYS A 1 95 ? 13.547 39.441 -7.637 1.00 96.94 95 LYS A CA 1
ATOM 729 C C . LYS A 1 95 ? 14.421 38.975 -8.802 1.00 96.94 95 LYS A C 1
ATOM 731 O O . LYS A 1 95 ? 15.606 39.310 -8.851 1.00 96.94 95 LYS A O 1
ATOM 736 N N . MET A 1 96 ? 13.831 38.241 -9.740 1.00 95.25 96 MET A N 1
ATOM 737 C CA . MET A 1 96 ? 14.481 37.762 -10.967 1.00 95.25 96 MET A CA 1
ATOM 738 C C . MET A 1 96 ? 13.660 38.174 -12.194 1.00 95.25 96 MET A C 1
ATOM 740 O O . MET A 1 96 ? 12.512 38.600 -12.065 1.00 95.25 96 MET A O 1
ATOM 744 N N . GLU A 1 97 ? 14.213 38.031 -13.400 1.00 91.62 97 GLU A N 1
ATOM 745 C CA . GLU A 1 97 ? 13.478 38.342 -14.638 1.00 91.62 97 GLU A CA 1
ATOM 746 C C . GLU A 1 97 ? 12.238 37.443 -14.810 1.00 91.62 97 GLU A C 1
ATOM 748 O O . GLU A 1 97 ? 11.185 37.890 -15.264 1.00 91.62 97 GLU A O 1
ATOM 753 N N . GLY A 1 98 ? 12.348 36.172 -14.416 1.00 86.38 98 GLY A N 1
ATOM 754 C CA . GLY A 1 98 ? 11.288 35.168 -14.504 1.00 86.38 98 GLY A CA 1
ATOM 755 C C . GLY A 1 98 ? 10.189 35.309 -13.450 1.00 86.38 98 GLY A C 1
ATOM 756 O O . GLY A 1 98 ? 9.157 34.650 -13.569 1.00 86.38 98 GLY A O 1
ATOM 757 N N . GLY A 1 99 ? 10.381 36.166 -12.444 1.00 91.94 99 GLY A N 1
ATOM 758 C CA . GLY A 1 99 ? 9.418 36.416 -11.376 1.00 91.94 99 GLY A CA 1
ATOM 759 C C . GLY A 1 99 ? 10.055 36.563 -9.995 1.00 91.94 99 GLY A C 1
ATOM 760 O O . GLY A 1 99 ? 11.267 36.440 -9.820 1.00 91.94 99 GLY A O 1
ATOM 761 N N . ASP A 1 100 ? 9.197 36.825 -9.011 1.00 95.56 100 ASP A N 1
ATOM 762 C CA . ASP A 1 100 ? 9.583 36.930 -7.606 1.00 95.56 100 ASP A CA 1
ATOM 763 C C . ASP A 1 100 ? 9.584 35.542 -6.948 1.00 95.56 100 ASP A C 1
ATOM 765 O O . ASP A 1 100 ? 8.613 34.787 -7.075 1.00 95.56 100 ASP A O 1
ATOM 769 N N . LEU A 1 101 ? 10.649 35.243 -6.205 1.00 96.38 101 LEU A N 1
ATOM 770 C CA . LEU A 1 101 ? 10.758 34.089 -5.316 1.00 96.38 101 LEU A CA 1
ATOM 771 C C . LEU A 1 101 ? 10.874 34.557 -3.861 1.00 96.38 101 LEU A C 1
ATOM 773 O O . LEU A 1 101 ? 11.416 35.628 -3.587 1.00 96.38 101 LEU A O 1
ATOM 777 N N . PHE A 1 102 ? 10.388 33.745 -2.929 1.00 97.00 102 PHE A N 1
ATOM 778 C CA . PHE A 1 102 ? 10.464 33.996 -1.493 1.00 97.00 102 PHE A CA 1
ATOM 779 C C . PHE A 1 102 ? 11.174 32.824 -0.829 1.00 97.00 102 PHE A C 1
ATOM 781 O O . PHE A 1 102 ? 10.781 31.672 -1.014 1.00 97.00 102 PHE A O 1
ATOM 788 N N . VAL A 1 103 ? 12.234 33.129 -0.092 1.00 96.19 103 VAL A N 1
ATOM 789 C CA . VAL A 1 103 ? 13.055 32.160 0.627 1.00 96.19 103 VAL A CA 1
ATOM 790 C C . VAL A 1 103 ? 12.880 32.400 2.118 1.00 96.19 103 VAL A C 1
ATOM 792 O O . VAL A 1 103 ? 13.156 33.497 2.595 1.00 96.19 103 VAL A O 1
ATOM 795 N N . GLU A 1 104 ? 12.463 31.376 2.845 1.00 96.38 104 GLU A N 1
ATOM 796 C CA . GLU A 1 104 ? 12.371 31.368 4.304 1.00 96.38 104 GLU A CA 1
ATOM 797 C C . GLU A 1 104 ? 13.255 30.243 4.836 1.00 96.38 104 GLU A C 1
ATOM 799 O O . GLU A 1 104 ? 13.333 29.178 4.226 1.00 96.38 104 GLU A O 1
ATOM 804 N N . PHE A 1 105 ? 13.964 30.458 5.938 1.00 94.06 105 PHE A N 1
ATOM 805 C CA . PHE A 1 105 ? 14.837 29.427 6.497 1.00 94.06 105 PHE A CA 1
ATOM 806 C C . PHE A 1 105 ? 14.950 29.552 8.005 1.00 94.06 105 PHE A C 1
ATOM 808 O O . PHE A 1 105 ? 15.216 30.628 8.526 1.00 94.06 105 PHE A O 1
ATOM 815 N N . ASP A 1 106 ? 14.841 28.442 8.728 1.00 87.50 106 ASP A N 1
ATOM 816 C CA . ASP A 1 106 ? 15.046 28.464 10.178 1.00 87.50 106 ASP A CA 1
ATOM 817 C C . ASP A 1 106 ? 16.494 28.157 10.561 1.00 87.50 106 ASP A C 1
ATOM 819 O O . ASP A 1 106 ? 17.040 28.719 11.521 1.00 87.50 106 ASP A O 1
ATOM 823 N N . LYS A 1 107 ? 17.139 27.315 9.759 1.00 82.00 107 LYS A N 1
ATOM 824 C CA . LYS A 1 107 ? 18.561 26.988 9.814 1.00 82.00 107 LYS A CA 1
ATOM 825 C C . LYS A 1 107 ? 19.101 26.905 8.380 1.00 82.00 107 LYS A C 1
ATOM 827 O O . LYS A 1 107 ? 18.309 26.740 7.456 1.00 82.00 107 LYS A O 1
ATOM 832 N N . PRO A 1 108 ? 20.424 27.008 8.159 1.00 72.19 108 PRO A N 1
ATOM 833 C CA . PRO A 1 108 ? 20.999 26.938 6.810 1.00 72.19 108 PRO A CA 1
ATOM 834 C C . PRO A 1 108 ? 20.671 25.650 6.032 1.00 72.19 108 PRO A C 1
ATOM 836 O O . PRO A 1 108 ? 20.730 25.651 4.808 1.00 72.19 108 PRO A O 1
ATOM 839 N N . ASP A 1 109 ? 20.345 24.568 6.737 1.00 76.62 109 ASP A N 1
ATOM 840 C CA . ASP A 1 109 ? 19.980 23.240 6.234 1.00 76.62 109 ASP A CA 1
ATOM 841 C C . ASP A 1 109 ? 18.460 23.001 6.142 1.00 76.62 109 ASP A C 1
ATOM 843 O O . ASP A 1 109 ? 18.030 21.960 5.653 1.00 76.62 109 ASP A O 1
ATOM 847 N N . GLU A 1 110 ? 17.640 23.965 6.568 1.00 88.69 110 GLU A N 1
ATOM 848 C CA . GLU A 1 110 ? 16.178 23.869 6.590 1.00 88.69 110 GLU A CA 1
ATOM 849 C C . GLU A 1 110 ? 15.577 25.116 5.924 1.00 88.69 110 GLU A C 1
ATOM 851 O O . GLU A 1 110 ? 15.345 26.144 6.570 1.00 88.69 110 GLU A O 1
ATOM 856 N N . VAL A 1 111 ? 15.406 25.033 4.597 1.00 91.94 111 VAL A N 1
ATOM 857 C CA . VAL A 1 111 ? 15.061 26.162 3.721 1.00 91.94 111 VAL A CA 1
ATOM 858 C C . VAL A 1 111 ? 13.812 25.862 2.897 1.00 91.94 111 VAL A C 1
ATOM 860 O O . VAL A 1 111 ? 13.732 24.845 2.208 1.00 91.94 111 VAL A O 1
ATOM 863 N N . TRP A 1 112 ? 12.875 26.803 2.889 1.00 95.81 112 TRP A N 1
ATOM 864 C CA . TRP A 1 112 ? 11.688 26.807 2.048 1.00 95.81 112 TRP A CA 1
ATOM 865 C C . TRP A 1 112 ? 11.827 27.846 0.939 1.00 95.81 112 TRP A C 1
ATOM 867 O O . TRP A 1 112 ? 12.192 28.995 1.176 1.00 95.81 112 TRP A O 1
ATOM 877 N N . LEU A 1 113 ? 11.500 27.438 -0.286 1.00 94.94 113 LEU A N 1
ATOM 878 C CA . LEU A 1 113 ? 11.429 28.302 -1.461 1.00 94.94 113 LEU A CA 1
ATOM 879 C C . LEU A 1 113 ? 9.992 28.292 -1.979 1.00 94.94 113 LEU A C 1
ATOM 881 O O . LEU A 1 113 ? 9.435 27.229 -2.252 1.00 94.94 113 LEU A O 1
ATOM 885 N N . SER A 1 114 ? 9.404 29.468 -2.165 1.00 93.38 114 SER A N 1
ATOM 886 C CA . SER A 1 114 ? 8.088 29.618 -2.781 1.00 93.38 114 SER A CA 1
ATOM 887 C C . SER A 1 114 ? 8.122 30.614 -3.937 1.00 93.38 114 SER A C 1
ATOM 889 O O . SER A 1 114 ? 8.916 31.554 -3.973 1.00 93.38 114 SER A O 1
ATOM 891 N N . GLY A 1 115 ? 7.269 30.381 -4.928 1.00 90.75 115 GLY A N 1
ATOM 892 C CA . GLY A 1 115 ? 7.213 31.163 -6.154 1.00 90.75 115 GLY A CA 1
ATOM 893 C C . GLY A 1 115 ? 5.992 30.792 -6.982 1.00 90.75 115 GLY A C 1
ATOM 894 O O . GLY A 1 115 ? 5.349 29.766 -6.754 1.00 90.75 115 GLY A O 1
ATOM 895 N N . LYS A 1 116 ? 5.645 31.637 -7.953 1.00 85.69 116 LYS A N 1
ATOM 896 C CA . LYS A 1 116 ? 4.503 31.377 -8.831 1.00 85.69 116 LYS A CA 1
ATOM 897 C C . LYS A 1 116 ? 4.836 30.253 -9.815 1.00 85.69 116 LYS A C 1
ATOM 899 O O . LYS A 1 116 ? 5.700 30.422 -10.669 1.00 85.69 116 LYS A O 1
ATOM 904 N N . ALA A 1 117 ? 4.078 29.163 -9.764 1.00 80.25 117 ALA A N 1
ATOM 905 C CA . ALA A 1 117 ? 4.022 28.172 -10.832 1.00 80.25 117 ALA A CA 1
ATOM 906 C C . ALA A 1 117 ? 2.738 28.388 -11.643 1.00 80.25 117 ALA A C 1
ATOM 908 O O . ALA A 1 117 ? 1.647 28.486 -11.083 1.00 80.25 117 ALA A O 1
ATOM 909 N N . SER A 1 118 ? 2.856 28.501 -12.964 1.00 72.56 118 SER A N 1
ATOM 910 C CA . SER A 1 118 ? 1.699 28.576 -13.857 1.00 72.56 118 SER A CA 1
ATOM 911 C C . SER A 1 118 ? 1.874 27.614 -15.016 1.00 72.56 118 SER A C 1
ATOM 913 O O . SER A 1 118 ? 2.863 27.698 -15.745 1.00 72.56 118 SER A O 1
ATOM 915 N N . GLU A 1 119 ? 0.894 26.739 -15.206 1.00 68.44 119 GLU A N 1
ATOM 916 C CA . GLU A 1 119 ? 0.816 25.864 -16.369 1.00 68.44 119 GLU A CA 1
ATOM 917 C C . GLU A 1 119 ? 0.658 26.722 -17.639 1.00 68.44 119 GLU A C 1
ATOM 919 O O . GLU A 1 119 ? -0.347 27.408 -17.818 1.00 68.44 119 GLU A O 1
ATOM 924 N N . MET A 1 120 ? 1.674 26.745 -18.512 1.00 46.56 120 MET A N 1
ATOM 925 C CA . MET A 1 120 ? 1.661 27.626 -19.690 1.00 46.56 120 MET A CA 1
ATOM 926 C C . MET A 1 120 ? 0.751 27.126 -20.815 1.00 46.56 120 MET A C 1
ATOM 928 O O . MET A 1 120 ? 0.205 27.954 -21.541 1.00 46.56 120 MET A O 1
ATOM 932 N N . ARG A 1 121 ? 0.605 25.806 -20.998 1.00 48.22 121 ARG A N 1
ATOM 933 C CA . ARG A 1 121 ? -0.314 25.163 -21.957 1.00 48.22 121 ARG A CA 1
ATOM 934 C C . ARG A 1 121 ? -0.209 23.638 -21.878 1.00 48.22 121 ARG A C 1
ATOM 936 O O . ARG A 1 121 ? 0.895 23.104 -21.840 1.00 48.22 121 ARG A O 1
ATOM 943 N N . ARG A 1 122 ? -1.340 22.953 -22.067 1.00 53.72 122 ARG A N 1
ATOM 944 C CA . ARG A 1 122 ? -1.407 21.536 -22.458 1.00 53.72 122 ARG A CA 1
ATOM 945 C C . ARG A 1 122 ? -1.544 21.462 -23.993 1.00 53.72 122 ARG A C 1
ATOM 947 O O . ARG A 1 122 ? -2.617 21.691 -24.535 1.00 53.72 122 ARG A O 1
ATOM 954 N N . GLY A 1 123 ? -0.426 21.219 -24.690 1.00 53.25 123 GLY A N 1
ATOM 955 C CA . GLY A 1 123 ? -0.336 20.819 -26.111 1.00 53.25 123 GLY A CA 1
ATOM 956 C C . GLY A 1 123 ? -0.658 21.852 -27.217 1.00 53.25 123 GLY A C 1
ATOM 957 O O . GLY A 1 123 ? -1.779 22.327 -27.351 1.00 53.25 123 GLY A O 1
ATOM 958 N N . VAL A 1 124 ? 0.305 22.098 -28.126 1.00 50.78 124 VAL A N 1
ATOM 959 C CA . VAL A 1 124 ? 0.096 22.769 -29.444 1.00 50.78 124 VAL A CA 1
ATOM 960 C C . VAL A 1 124 ? 0.892 22.094 -30.570 1.00 50.78 124 VAL A C 1
ATOM 962 O O . VAL A 1 124 ? 1.269 22.725 -31.546 1.00 50.78 124 VAL A O 1
ATOM 965 N N . MET A 1 125 ? 1.150 20.790 -30.482 1.00 54.72 125 MET A N 1
ATOM 966 C CA . MET A 1 125 ? 1.728 20.056 -31.622 1.00 54.72 125 MET A CA 1
ATOM 967 C C . MET A 1 125 ? 0.655 19.635 -32.645 1.00 54.72 125 MET A C 1
ATOM 969 O O . MET A 1 125 ? 0.961 19.384 -33.806 1.00 54.72 125 MET A O 1
ATOM 973 N N . LYS A 1 126 ? -0.630 19.634 -32.253 1.00 52.91 126 LYS A N 1
ATOM 974 C CA . LYS A 1 126 ? -1.743 19.163 -33.098 1.00 52.91 126 LYS A CA 1
ATOM 975 C C . LYS A 1 126 ? -2.089 20.111 -34.257 1.00 52.91 126 LYS A C 1
ATOM 977 O O . LYS A 1 126 ? -2.390 19.639 -35.345 1.00 52.91 126 LYS A O 1
ATOM 982 N N . ILE A 1 127 ? -2.027 21.433 -34.058 1.00 57.25 127 ILE A N 1
ATOM 983 C CA . ILE A 1 127 ? -2.446 22.418 -35.081 1.00 57.25 127 ILE A CA 1
ATOM 984 C C . ILE A 1 127 ? -1.386 22.573 -36.179 1.00 57.25 127 ILE A C 1
ATOM 986 O O . ILE A 1 127 ? -1.728 22.589 -37.359 1.00 57.25 127 ILE A O 1
ATOM 990 N N . LEU A 1 128 ? -0.104 22.627 -35.802 1.00 59.81 128 LEU A N 1
ATOM 991 C CA . LEU A 1 128 ? 1.006 22.656 -36.759 1.00 59.81 128 LEU A CA 1
ATOM 992 C C . LEU A 1 128 ? 1.090 21.331 -37.537 1.00 59.81 128 LEU A C 1
ATOM 994 O O . LEU A 1 128 ? 1.271 21.344 -38.751 1.00 59.81 128 LEU A O 1
ATOM 998 N N . GLY A 1 129 ? 0.856 20.202 -36.856 1.00 57.62 129 GLY A N 1
ATOM 999 C CA . GLY A 1 129 ? 0.747 18.884 -37.482 1.00 57.62 129 GLY A CA 1
ATOM 1000 C C . GLY A 1 129 ? -0.406 18.781 -38.485 1.00 57.62 129 GLY A C 1
ATOM 1001 O O . GLY A 1 129 ? -0.196 18.289 -39.587 1.00 57.62 129 GLY A O 1
ATOM 1002 N N . LEU A 1 130 ? -1.594 19.310 -38.162 1.00 62.16 130 LEU A N 1
ATOM 1003 C CA . LEU A 1 130 ? -2.753 19.352 -39.071 1.00 62.16 130 LEU A CA 1
ATOM 1004 C C . LEU A 1 130 ? -2.511 20.227 -40.311 1.00 62.16 130 LEU A C 1
ATOM 1006 O O . LEU A 1 130 ? -2.902 19.848 -41.413 1.00 62.16 130 LEU A O 1
ATOM 1010 N N . LEU A 1 131 ? -1.842 21.371 -40.145 1.00 65.62 131 LEU A N 1
ATOM 1011 C CA . LEU A 1 131 ? -1.456 22.257 -41.251 1.00 65.62 131 LEU A CA 1
ATOM 1012 C C . LEU A 1 131 ? -0.442 21.590 -42.190 1.00 65.62 131 LEU A C 1
ATOM 1014 O O . LEU A 1 131 ? -0.597 21.653 -43.407 1.00 65.62 131 LEU A O 1
ATOM 1018 N N . LEU A 1 132 ? 0.555 20.900 -41.635 1.00 59.94 132 LEU A N 1
ATOM 1019 C CA . LEU A 1 132 ? 1.584 20.198 -42.404 1.00 59.94 132 LEU A CA 1
ATOM 1020 C C . LEU A 1 132 ? 1.065 18.901 -43.066 1.00 59.94 132 LEU A C 1
ATOM 1022 O O . LEU A 1 132 ? 1.493 18.582 -44.177 1.00 59.94 132 LEU A O 1
ATOM 1026 N N . LEU A 1 133 ? 0.095 18.204 -42.452 1.00 57.97 133 LEU A N 1
ATOM 1027 C CA . LEU A 1 133 ? -0.656 17.099 -43.076 1.00 57.97 133 LEU A CA 1
ATOM 1028 C C . LEU A 1 133 ? -1.532 17.594 -44.236 1.00 57.97 133 LEU A C 1
ATOM 1030 O O . LEU A 1 133 ? -1.568 16.967 -45.292 1.00 57.97 133 LEU A O 1
ATOM 1034 N N . GLY A 1 134 ? -2.202 18.740 -44.069 1.00 65.75 134 GLY A N 1
ATOM 1035 C CA . GLY A 1 134 ? -3.035 19.353 -45.109 1.00 65.75 134 GLY A CA 1
ATOM 1036 C C . GLY A 1 134 ? -2.249 19.831 -46.335 1.00 65.75 134 GLY A C 1
ATOM 1037 O O . GLY A 1 134 ? -2.804 19.894 -47.429 1.00 65.75 134 GLY A O 1
ATOM 1038 N N . MET A 1 135 ? -0.954 20.122 -46.177 1.00 71.38 135 MET A N 1
ATOM 1039 C CA . MET A 1 135 ? -0.049 20.509 -47.270 1.00 71.38 135 MET A CA 1
ATOM 1040 C C . MET A 1 135 ? 0.668 19.317 -47.928 1.00 71.38 135 MET A C 1
ATOM 1042 O O . MET A 1 135 ? 1.476 19.525 -48.830 1.00 71.38 135 MET A O 1
ATOM 1046 N N . GLY A 1 136 ? 0.412 18.076 -47.490 1.00 55.03 136 GLY A N 1
ATOM 1047 C CA . GLY A 1 136 ? 1.056 16.873 -48.035 1.00 55.03 136 GLY A CA 1
ATOM 1048 C C . GLY A 1 136 ? 2.563 16.763 -47.756 1.00 55.03 136 GLY A C 1
ATOM 1049 O O . GLY A 1 136 ? 3.221 15.891 -48.317 1.00 55.03 136 GLY A O 1
ATOM 1050 N N . LEU A 1 137 ? 3.113 17.630 -46.897 1.00 57.47 137 LEU A N 1
ATOM 1051 C CA . LEU A 1 137 ? 4.534 17.662 -46.517 1.00 57.47 137 LEU A CA 1
ATOM 1052 C C . LEU A 1 137 ? 4.855 16.736 -45.334 1.00 57.47 137 LEU A C 1
ATOM 1054 O O . LEU A 1 137 ? 6.020 16.460 -45.064 1.00 57.47 137 LEU A O 1
ATOM 1058 N N . LEU A 1 138 ? 3.825 16.224 -44.662 1.00 48.28 138 LEU A N 1
ATOM 1059 C CA . LEU A 1 138 ? 3.912 15.071 -43.777 1.00 48.28 138 LEU A CA 1
ATOM 1060 C C . LEU A 1 138 ? 3.144 13.926 -44.435 1.00 48.28 138 LEU A C 1
ATOM 1062 O O . LEU A 1 138 ? 1.953 13.741 -44.187 1.00 48.28 138 LEU A O 1
ATOM 1066 N N . GLN A 1 139 ? 3.824 13.116 -45.245 1.00 48.66 139 GLN A N 1
ATOM 1067 C CA . GLN A 1 139 ? 3.471 11.703 -45.203 1.00 48.66 139 GLN A CA 1
ATOM 1068 C C . GLN A 1 139 ? 3.868 11.266 -43.803 1.00 48.66 139 GLN A C 1
ATOM 1070 O O . GLN A 1 139 ? 5.057 11.158 -43.522 1.00 48.66 139 GLN A O 1
ATOM 1075 N N . ALA A 1 140 ? 2.903 11.138 -42.893 1.00 46.03 140 ALA A N 1
ATOM 1076 C CA . ALA A 1 140 ? 3.173 10.421 -41.664 1.00 46.03 140 ALA A CA 1
ATOM 1077 C C . ALA A 1 140 ? 3.570 9.011 -42.120 1.00 46.03 140 ALA A C 1
ATOM 1079 O O . ALA A 1 140 ? 2.703 8.309 -42.657 1.00 46.03 140 ALA A O 1
ATOM 1080 N N . PRO A 1 141 ? 4.835 8.569 -41.971 1.00 43.56 141 PRO A N 1
ATOM 1081 C CA . PRO A 1 141 ? 5.013 7.138 -41.856 1.00 43.56 141 PRO A CA 1
ATOM 1082 C C . PRO A 1 141 ? 4.067 6.721 -40.727 1.00 43.56 141 PRO A C 1
ATOM 1084 O O . PRO A 1 141 ? 3.908 7.466 -39.752 1.00 43.56 141 PRO A O 1
ATOM 1087 N N . LEU A 1 142 ? 3.385 5.585 -40.876 1.00 46.00 142 LEU A N 1
ATOM 1088 C CA . LEU A 1 142 ? 2.887 4.864 -39.708 1.00 46.00 142 LEU A CA 1
ATOM 1089 C C . LEU A 1 142 ? 4.011 4.950 -38.675 1.00 46.00 142 LEU A C 1
ATOM 1091 O O . LEU A 1 142 ? 5.105 4.463 -38.952 1.00 46.00 142 LEU A O 1
ATOM 1095 N N . GLN A 1 143 ? 3.809 5.717 -37.600 1.00 47.16 143 GLN A N 1
ATOM 1096 C CA . GLN A 1 143 ? 4.817 5.862 -36.561 1.00 47.16 143 GLN A CA 1
ATOM 1097 C C . GLN A 1 143 ? 5.047 4.440 -36.070 1.00 47.16 143 GLN A C 1
ATOM 1099 O O . GLN A 1 143 ? 4.156 3.885 -35.428 1.00 47.16 143 GLN A O 1
ATOM 1104 N N . ALA A 1 144 ? 6.178 3.839 -36.455 1.00 54.31 144 ALA A N 1
ATOM 1105 C CA . ALA A 1 144 ? 6.624 2.593 -35.862 1.00 54.31 144 ALA A CA 1
ATOM 1106 C C . ALA A 1 144 ? 6.590 2.842 -34.359 1.00 54.31 144 ALA A C 1
ATOM 1108 O O . ALA A 1 144 ? 7.145 3.840 -33.876 1.00 54.31 144 ALA A O 1
ATOM 1109 N N . GLN A 1 145 ? 5.794 2.052 -33.648 1.00 79.38 145 GLN A N 1
ATOM 1110 C CA . GLN A 1 145 ? 5.656 2.254 -32.220 1.00 79.38 145 GLN A CA 1
ATOM 1111 C C . GLN A 1 145 ? 7.016 1.901 -31.609 1.00 79.38 145 GLN A C 1
ATOM 1113 O O . GLN A 1 145 ? 7.717 1.044 -32.135 1.00 79.38 145 GLN A O 1
ATOM 1118 N N . TRP A 1 146 ? 7.447 2.584 -30.546 1.00 86.25 146 TRP A N 1
ATOM 1119 C CA . TRP A 1 146 ? 8.812 2.407 -30.015 1.00 86.25 146 TRP A CA 1
ATOM 1120 C C . TRP A 1 146 ? 9.138 0.939 -29.689 1.00 86.25 146 TRP A C 1
ATOM 1122 O O . TRP A 1 146 ? 10.277 0.513 -29.819 1.00 86.25 146 TRP A O 1
ATOM 1132 N N . PHE A 1 147 ? 8.118 0.158 -29.333 1.00 88.50 147 PHE A N 1
ATOM 1133 C CA . PHE A 1 147 ? 8.238 -1.271 -29.091 1.00 88.50 147 PHE A CA 1
ATOM 1134 C C . PHE A 1 147 ? 8.444 -2.115 -30.354 1.00 88.50 147 PHE A C 1
ATOM 1136 O O . PHE A 1 147 ? 9.013 -3.192 -30.250 1.00 88.50 147 PHE A O 1
ATOM 1143 N N . ASP A 1 148 ? 8.042 -1.655 -31.541 1.00 87.12 148 ASP A N 1
ATOM 1144 C CA . ASP A 1 148 ? 8.323 -2.356 -32.803 1.00 87.12 148 ASP A CA 1
ATOM 1145 C C . ASP A 1 148 ? 9.827 -2.336 -33.132 1.00 87.12 148 ASP A C 1
ATOM 1147 O O . ASP A 1 148 ? 10.315 -3.217 -33.837 1.00 87.12 148 ASP A O 1
ATOM 1151 N N . ASN A 1 149 ? 10.559 -1.351 -32.595 1.00 87.44 149 ASN A N 1
ATOM 1152 C CA . ASN A 1 149 ? 11.998 -1.182 -32.799 1.00 87.44 149 ASN A CA 1
ATOM 1153 C C . ASN A 1 149 ? 12.856 -1.889 -31.744 1.00 87.44 149 ASN A C 1
ATOM 1155 O O . ASN A 1 149 ? 14.070 -1.895 -31.890 1.00 87.44 149 ASN A O 1
ATOM 1159 N N . LEU A 1 150 ? 12.259 -2.494 -30.708 1.00 92.81 150 LEU A N 1
ATOM 1160 C CA . LEU A 1 150 ? 13.034 -3.218 -29.699 1.00 92.81 150 LEU A CA 1
ATOM 1161 C C . LEU A 1 150 ? 13.866 -4.319 -30.360 1.00 92.81 150 LEU A C 1
ATOM 1163 O O . LEU A 1 150 ? 13.351 -5.106 -31.169 1.00 92.81 150 LEU A O 1
ATOM 1167 N N . SER A 1 151 ? 15.147 -4.334 -30.017 1.00 93.50 151 SER A N 1
ATOM 1168 C CA . SER A 1 151 ? 16.144 -5.267 -30.509 1.00 93.50 151 SER A CA 1
ATOM 1169 C C . SER A 1 151 ? 15.968 -6.650 -29.877 1.00 93.50 151 SER A C 1
ATOM 1171 O O . SER A 1 151 ? 15.213 -6.833 -28.922 1.00 93.50 151 SER A O 1
ATOM 1173 N N . ASP A 1 152 ? 16.704 -7.637 -30.387 1.00 94.62 152 ASP A N 1
ATOM 1174 C CA . ASP A 1 152 ? 16.751 -8.975 -29.785 1.00 94.62 152 ASP A CA 1
ATOM 1175 C C . ASP A 1 152 ? 17.519 -9.005 -28.444 1.00 94.62 152 ASP A C 1
ATOM 1177 O O . ASP A 1 152 ? 17.544 -10.035 -27.775 1.00 94.62 152 ASP A O 1
ATOM 1181 N N . GLU A 1 153 ? 18.142 -7.889 -28.038 1.00 95.69 153 GLU A N 1
ATOM 1182 C CA . GLU A 1 153 ? 18.767 -7.717 -26.718 1.00 95.69 153 GLU A CA 1
ATOM 1183 C C . GLU A 1 153 ? 17.811 -7.099 -25.685 1.00 95.69 153 GLU A C 1
ATOM 1185 O O . GLU A 1 153 ? 18.172 -6.976 -24.512 1.00 95.69 153 GLU A O 1
ATOM 1190 N N . ALA A 1 154 ? 16.599 -6.708 -26.096 1.00 97.31 154 ALA A N 1
ATOM 1191 C CA . ALA A 1 154 ? 15.604 -6.146 -25.199 1.00 97.31 154 ALA A CA 1
ATOM 1192 C C . ALA A 1 154 ? 15.126 -7.182 -24.174 1.00 97.31 154 ALA A C 1
ATOM 1194 O O . ALA A 1 154 ? 14.759 -8.306 -24.518 1.00 97.31 154 ALA A O 1
ATOM 1195 N N . VAL A 1 155 ? 15.054 -6.777 -22.908 1.00 98.19 155 VAL A N 1
ATOM 1196 C CA . VAL A 1 155 ? 14.595 -7.618 -21.800 1.00 98.19 155 VAL A CA 1
ATOM 1197 C C . VAL A 1 155 ? 13.460 -6.957 -21.031 1.00 98.19 155 VAL A C 1
ATOM 1199 O O . VAL A 1 155 ? 13.425 -5.737 -20.845 1.00 98.19 155 VAL A O 1
ATOM 1202 N N . VAL A 1 156 ? 12.539 -7.791 -20.548 1.00 98.75 156 VAL A N 1
ATOM 1203 C CA . VAL A 1 156 ? 11.546 -7.418 -19.537 1.00 98.75 156 VAL A CA 1
ATOM 1204 C C . VAL A 1 156 ? 11.975 -8.024 -18.212 1.00 98.75 156 VAL A C 1
ATOM 1206 O O . VAL A 1 156 ? 12.362 -9.192 -18.149 1.00 98.75 156 VAL A O 1
ATOM 1209 N N . SER A 1 157 ? 11.858 -7.257 -17.140 1.00 98.75 157 SER A N 1
ATOM 1210 C CA . SER A 1 157 ? 12.128 -7.734 -15.792 1.00 98.75 157 SER A CA 1
ATOM 1211 C C . SER A 1 157 ? 11.122 -7.191 -14.783 1.00 98.75 157 SER A C 1
ATOM 1213 O O . SER A 1 157 ? 10.434 -6.192 -15.019 1.00 98.75 157 SER A O 1
ATOM 1215 N N . VAL A 1 158 ? 11.023 -7.870 -13.643 1.00 98.75 158 VAL A N 1
ATOM 1216 C CA . VAL A 1 158 ? 10.224 -7.427 -12.498 1.00 98.75 158 VAL A CA 1
ATOM 1217 C C . VAL A 1 158 ? 11.168 -6.941 -11.406 1.00 98.75 158 VAL A C 1
ATOM 1219 O O . VAL A 1 158 ? 12.012 -7.688 -10.914 1.00 98.75 158 VAL A O 1
ATOM 1222 N N . LEU A 1 159 ? 11.022 -5.676 -11.027 1.00 98.56 159 LEU A N 1
ATOM 1223 C CA . LEU A 1 159 ? 11.740 -5.057 -9.920 1.00 98.56 159 LEU A CA 1
ATOM 1224 C C . LEU A 1 159 ? 10.986 -5.318 -8.618 1.00 98.56 159 LEU A C 1
ATOM 1226 O O . LEU A 1 159 ? 9.777 -5.097 -8.561 1.00 98.56 159 LEU A O 1
ATOM 1230 N N . THR A 1 160 ? 11.688 -5.727 -7.566 1.00 97.44 160 THR A N 1
ATOM 1231 C CA . THR A 1 160 ? 11.128 -5.907 -6.219 1.00 97.44 160 THR A CA 1
ATOM 1232 C C . THR A 1 160 ? 11.946 -5.107 -5.218 1.00 97.44 160 THR A C 1
ATOM 1234 O O . THR A 1 160 ? 13.139 -5.344 -5.022 1.00 97.44 160 THR A O 1
ATOM 1237 N N . GLY A 1 161 ? 11.292 -4.125 -4.607 1.00 94.81 161 GLY A N 1
ATOM 1238 C CA . GLY A 1 161 ? 11.866 -3.236 -3.612 1.00 94.81 161 GLY A CA 1
ATOM 1239 C C . GLY A 1 161 ? 11.495 -3.658 -2.194 1.00 94.81 161 GLY A C 1
ATOM 1240 O O . GLY A 1 161 ? 10.332 -3.971 -1.925 1.00 94.81 161 GLY A O 1
ATOM 1241 N N . SER A 1 162 ? 12.461 -3.615 -1.276 1.00 92.69 162 SER A N 1
ATOM 1242 C CA . SER A 1 162 ? 12.258 -4.001 0.125 1.00 92.69 162 SER A CA 1
ATOM 1243 C C . SER A 1 162 ? 11.234 -3.096 0.822 1.00 92.69 162 SER A C 1
ATOM 1245 O O . SER A 1 162 ? 11.084 -1.937 0.429 1.00 92.69 162 SER A O 1
ATOM 1247 N N . PRO A 1 163 ? 10.556 -3.555 1.884 1.00 89.88 163 PRO A N 1
ATOM 1248 C CA . PRO A 1 163 ? 9.782 -2.705 2.790 1.00 89.88 163 PRO A CA 1
ATOM 1249 C C . PRO A 1 163 ? 10.491 -1.410 3.218 1.00 89.88 163 PRO A C 1
ATOM 1251 O O . PRO A 1 163 ? 11.712 -1.382 3.375 1.00 89.88 163 PRO A O 1
ATOM 1254 N N . GLY A 1 164 ? 9.715 -0.340 3.399 1.00 83.06 164 GLY A N 1
ATOM 1255 C CA . GLY A 1 164 ? 10.165 0.951 3.926 1.00 83.06 164 GLY A CA 1
ATOM 1256 C C . GLY A 1 164 ? 9.597 1.261 5.316 1.00 83.06 164 GLY A C 1
ATOM 1257 O O . GLY A 1 164 ? 8.784 0.512 5.860 1.00 83.06 164 GLY A O 1
ATOM 1258 N N . ALA A 1 165 ? 10.040 2.372 5.910 1.00 77.19 165 ALA A N 1
ATOM 1259 C CA . ALA A 1 165 ? 9.626 2.782 7.257 1.00 77.19 165 ALA A CA 1
ATOM 1260 C C . ALA A 1 165 ? 8.197 3.355 7.310 1.00 77.19 165 ALA A C 1
ATOM 1262 O O . ALA A 1 165 ? 7.540 3.295 8.353 1.00 77.19 165 ALA A O 1
ATOM 1263 N N . ASP A 1 166 ? 7.712 3.900 6.194 1.00 74.69 166 ASP A N 1
ATOM 1264 C CA . ASP A 1 166 ? 6.382 4.488 6.105 1.00 74.69 166 ASP A CA 1
ATOM 1265 C C . ASP A 1 166 ? 5.304 3.431 5.858 1.00 74.69 166 ASP A C 1
ATOM 1267 O O . ASP A 1 166 ? 5.501 2.477 5.106 1.00 74.69 166 ASP A O 1
ATOM 1271 N N . THR A 1 167 ? 4.109 3.663 6.408 1.00 70.88 167 THR A N 1
ATOM 1272 C CA . THR A 1 167 ? 2.960 2.738 6.305 1.00 70.88 167 THR A CA 1
ATOM 1273 C C . THR A 1 167 ? 2.582 2.342 4.873 1.00 70.88 167 THR A C 1
ATOM 1275 O O . THR A 1 167 ? 2.230 1.188 4.650 1.00 70.88 167 THR A O 1
ATOM 1278 N N . TYR A 1 168 ? 2.688 3.250 3.895 1.00 73.31 168 TYR A N 1
ATOM 1279 C CA . TYR A 1 168 ? 2.385 2.955 2.485 1.00 73.31 168 TYR A CA 1
ATOM 1280 C C . TYR A 1 168 ? 3.477 2.125 1.788 1.00 73.31 168 TYR A C 1
ATOM 1282 O O . TYR A 1 168 ? 3.223 1.533 0.745 1.00 73.31 168 TYR A O 1
ATOM 1290 N N . SER A 1 169 ? 4.682 2.077 2.359 1.00 82.69 169 SER A N 1
ATOM 1291 C CA . SER A 1 169 ? 5.840 1.331 1.849 1.00 82.69 169 SER A CA 1
ATOM 1292 C C . SER A 1 169 ? 6.146 0.067 2.660 1.00 82.69 169 SER A C 1
ATOM 1294 O O . SER A 1 169 ? 7.066 -0.678 2.322 1.00 82.69 169 SER A O 1
ATOM 1296 N N . ALA A 1 170 ? 5.381 -0.190 3.725 1.00 83.94 170 ALA A N 1
ATOM 1297 C CA . ALA A 1 170 ? 5.651 -1.228 4.722 1.00 83.94 170 ALA A CA 1
ATOM 1298 C C . ALA A 1 170 ? 5.626 -2.664 4.165 1.00 83.94 170 ALA A C 1
ATOM 1300 O O . ALA A 1 170 ? 6.149 -3.577 4.794 1.00 83.94 170 ALA A O 1
ATOM 1301 N N . PHE A 1 171 ? 5.046 -2.865 2.981 1.00 89.81 171 PHE A N 1
ATOM 1302 C CA . PHE A 1 171 ? 4.946 -4.168 2.313 1.00 89.81 171 PHE A CA 1
ATOM 1303 C C . PHE A 1 171 ? 5.917 -4.315 1.134 1.00 89.81 171 PHE A C 1
ATOM 1305 O O . PHE A 1 171 ? 5.862 -5.301 0.408 1.00 89.81 171 PHE A O 1
ATOM 1312 N N . GLY A 1 172 ? 6.802 -3.337 0.929 1.00 91.69 172 GLY A N 1
ATOM 1313 C CA . GLY A 1 172 ? 7.645 -3.255 -0.258 1.00 91.69 172 GLY A CA 1
ATOM 1314 C C . GLY A 1 172 ? 6.884 -2.696 -1.455 1.00 91.69 172 GLY A C 1
ATOM 1315 O O . GLY A 1 172 ? 5.802 -2.123 -1.320 1.00 91.69 172 GLY A O 1
ATOM 1316 N N . HIS A 1 173 ? 7.474 -2.824 -2.639 1.00 94.62 173 HIS A N 1
ATOM 1317 C CA . HIS A 1 173 ? 6.844 -2.387 -3.885 1.00 94.62 173 HIS A CA 1
ATOM 1318 C C . HIS A 1 173 ? 7.422 -3.136 -5.086 1.00 94.62 173 HIS A C 1
ATOM 1320 O O . HIS A 1 173 ? 8.521 -3.682 -5.012 1.00 94.62 173 HIS A O 1
ATOM 1326 N N . THR A 1 174 ? 6.697 -3.150 -6.201 1.00 96.44 174 THR A N 1
ATOM 1327 C CA . THR A 1 174 ? 7.158 -3.780 -7.439 1.00 96.44 174 THR A CA 1
ATOM 1328 C C . THR A 1 174 ? 6.786 -2.972 -8.676 1.00 96.44 174 THR A C 1
ATOM 1330 O O . THR A 1 174 ? 5.831 -2.190 -8.674 1.00 96.44 174 THR A O 1
ATOM 1333 N N . ALA A 1 175 ? 7.592 -3.124 -9.721 1.00 98.00 175 ALA A N 1
ATOM 1334 C CA . ALA A 1 175 ? 7.435 -2.447 -10.998 1.00 98.00 175 ALA A CA 1
ATOM 1335 C C . ALA A 1 175 ? 7.977 -3.322 -12.135 1.00 98.00 175 ALA A C 1
ATOM 1337 O O . ALA A 1 175 ? 8.778 -4.225 -11.901 1.00 98.00 175 ALA A O 1
ATOM 1338 N N . ILE A 1 176 ? 7.564 -3.038 -13.369 1.00 98.81 176 ILE A N 1
ATOM 1339 C CA . ILE A 1 176 ? 8.062 -3.737 -14.562 1.00 98.81 176 ILE A CA 1
ATOM 1340 C C . ILE A 1 176 ? 9.107 -2.852 -15.227 1.00 98.81 176 ILE A C 1
ATOM 1342 O O . ILE A 1 176 ? 8.846 -1.672 -15.449 1.00 98.81 176 ILE A O 1
ATOM 1346 N N . ARG A 1 177 ? 10.270 -3.397 -15.570 1.00 98.56 177 ARG A N 1
ATOM 1347 C CA . ARG A 1 177 ? 11.309 -2.682 -16.311 1.00 98.56 177 ARG A CA 1
ATOM 1348 C C . ARG A 1 177 ? 11.451 -3.260 -17.714 1.00 98.56 177 ARG A C 1
ATOM 1350 O O . ARG A 1 177 ? 11.367 -4.469 -17.904 1.00 98.56 177 ARG A O 1
ATOM 1357 N N . ILE A 1 178 ? 11.644 -2.374 -18.688 1.00 98.44 178 ILE A N 1
ATOM 1358 C CA . ILE A 1 178 ? 12.025 -2.719 -20.058 1.00 98.44 178 ILE A CA 1
ATOM 1359 C C . ILE A 1 178 ? 13.366 -2.063 -20.335 1.00 98.44 178 ILE A C 1
ATOM 1361 O O . ILE A 1 178 ? 13.481 -0.836 -20.258 1.00 98.44 178 ILE A O 1
ATOM 1365 N N . TYR A 1 179 ? 14.353 -2.894 -20.652 1.00 97.88 179 TYR A N 1
ATOM 1366 C CA . TYR A 1 179 ? 15.718 -2.475 -20.916 1.00 97.88 179 TYR A CA 1
ATOM 1367 C C . TYR A 1 179 ? 16.170 -2.985 -22.284 1.00 97.88 179 TYR A C 1
ATOM 1369 O O . TYR A 1 179 ? 16.118 -4.183 -22.535 1.00 97.88 179 TYR A O 1
ATOM 1377 N N . ASP A 1 180 ? 16.611 -2.082 -23.154 1.00 96.69 180 ASP A N 1
ATOM 1378 C CA . ASP A 1 180 ? 17.235 -2.397 -24.438 1.00 96.69 180 ASP A CA 1
ATOM 1379 C C . ASP A 1 180 ? 18.512 -1.554 -24.597 1.00 96.69 180 ASP A C 1
ATOM 1381 O O . ASP A 1 180 ? 18.422 -0.339 -24.830 1.00 96.69 180 ASP A O 1
ATOM 1385 N N . PRO A 1 181 ? 19.701 -2.163 -24.436 1.00 93.50 181 PRO A N 1
ATOM 1386 C CA . PRO A 1 181 ? 20.977 -1.463 -24.559 1.00 93.50 181 PRO A CA 1
ATOM 1387 C C . PRO A 1 181 ? 21.354 -1.120 -26.005 1.00 93.50 181 PRO A C 1
ATOM 1389 O O . PRO A 1 181 ? 22.218 -0.265 -26.209 1.00 93.50 181 PRO A O 1
ATOM 1392 N N . SER A 1 182 ? 20.754 -1.798 -26.986 1.00 91.50 182 SER A N 1
ATOM 1393 C CA . SER A 1 182 ? 21.107 -1.685 -28.402 1.00 91.50 182 SER A CA 1
ATOM 1394 C C . SER A 1 182 ? 20.370 -0.544 -29.111 1.00 91.50 182 SER A C 1
ATOM 1396 O O . SER A 1 182 ? 20.857 -0.027 -30.119 1.00 91.50 182 SER A O 1
ATOM 1398 N N . GLU A 1 183 ? 19.236 -0.098 -28.568 1.00 85.56 183 GLU A N 1
ATOM 1399 C CA . GLU A 1 183 ? 18.500 1.059 -29.080 1.00 85.56 183 GLU A CA 1
ATOM 1400 C C . GLU A 1 183 ? 19.196 2.394 -28.760 1.00 85.56 183 GLU A C 1
ATOM 1402 O O . GLU A 1 183 ? 19.871 2.563 -27.741 1.00 85.56 183 GLU A O 1
ATOM 1407 N N . VAL A 1 184 ? 19.023 3.385 -29.644 1.00 75.75 184 VAL A N 1
ATOM 1408 C CA . VAL A 1 184 ? 19.591 4.733 -29.477 1.00 75.75 184 VAL A CA 1
ATOM 1409 C C . VAL A 1 184 ? 18.487 5.791 -29.624 1.00 75.75 184 VAL A C 1
ATOM 1411 O O . VAL A 1 184 ? 18.014 6.027 -30.738 1.00 75.75 184 VAL A O 1
ATOM 1414 N N . PRO A 1 185 ? 18.109 6.499 -28.539 1.00 82.44 185 PRO A N 1
ATOM 1415 C CA . PRO A 1 185 ? 18.648 6.383 -27.180 1.00 82.44 185 PRO A CA 1
ATOM 1416 C C . PRO A 1 185 ? 18.282 5.049 -26.508 1.00 82.44 185 PRO A C 1
ATOM 1418 O O . PRO A 1 185 ? 17.242 4.476 -26.817 1.00 82.44 185 PRO A O 1
ATOM 1421 N N . VAL A 1 186 ? 19.122 4.618 -25.557 1.00 88.88 186 VAL A N 1
ATOM 1422 C CA . VAL A 1 186 ? 18.904 3.401 -24.754 1.00 88.88 186 VAL A CA 1
ATOM 1423 C C . VAL A 1 186 ? 17.508 3.426 -24.143 1.00 88.88 186 VAL A C 1
ATOM 1425 O O . VAL A 1 186 ? 17.100 4.423 -23.535 1.00 88.88 186 VAL A O 1
ATOM 1428 N N . VAL A 1 187 ? 16.788 2.318 -24.282 1.00 92.88 187 VAL A N 1
ATOM 1429 C CA . VAL A 1 187 ? 15.495 2.123 -23.629 1.00 92.88 187 VAL A CA 1
ATOM 1430 C C . VAL A 1 187 ? 15.782 1.587 -22.232 1.00 92.88 187 VAL A C 1
ATOM 1432 O O . VAL A 1 187 ? 16.366 0.522 -22.089 1.00 92.88 187 VAL A O 1
ATOM 1435 N N . ASP A 1 188 ? 15.403 2.327 -21.192 1.00 96.75 188 ASP A N 1
ATOM 1436 C CA . ASP A 1 188 ? 15.543 1.877 -19.801 1.00 96.75 188 ASP A CA 1
ATOM 1437 C C . ASP A 1 188 ? 14.413 2.458 -18.939 1.00 96.75 188 ASP A C 1
ATOM 1439 O O . ASP A 1 188 ? 14.587 3.417 -18.175 1.00 96.75 188 ASP A O 1
ATOM 1443 N N . TRP A 1 189 ? 13.209 1.924 -19.150 1.00 96.62 189 TRP A N 1
ATOM 1444 C CA . TRP A 1 189 ? 11.964 2.429 -18.571 1.00 96.62 189 TRP A CA 1
ATOM 1445 C C . TRP A 1 189 ? 11.435 1.512 -17.481 1.00 96.62 189 TRP A C 1
ATOM 1447 O O . TRP A 1 189 ? 11.388 0.297 -17.646 1.00 96.62 189 TRP A O 1
ATOM 1457 N N . VAL A 1 190 ? 10.950 2.115 -16.399 1.00 98.19 190 VAL A N 1
ATOM 1458 C CA . VAL A 1 190 ? 10.226 1.451 -15.316 1.00 98.19 190 VAL A CA 1
ATOM 1459 C C . VAL A 1 190 ? 8.767 1.876 -15.358 1.00 98.19 190 VAL A C 1
ATOM 1461 O O . VAL A 1 190 ? 8.459 3.060 -15.238 1.00 98.19 190 VAL A O 1
ATOM 1464 N N . PHE A 1 191 ? 7.879 0.897 -15.490 1.00 97.88 191 PHE A N 1
ATOM 1465 C CA . PHE A 1 191 ? 6.430 1.024 -15.464 1.00 97.88 191 PHE A CA 1
ATOM 1466 C C . PHE A 1 191 ? 5.917 0.716 -14.056 1.00 97.88 191 PHE A C 1
ATOM 1468 O O . PHE A 1 191 ? 6.053 -0.401 -13.550 1.00 97.88 191 PHE A O 1
ATOM 1475 N N . ASN A 1 192 ? 5.338 1.726 -13.414 1.00 94.75 192 ASN A N 1
ATOM 1476 C CA . ASN A 1 192 ? 4.999 1.725 -12.001 1.00 94.75 192 ASN A CA 1
ATOM 1477 C C . ASN A 1 192 ? 3.485 1.871 -11.785 1.00 94.75 192 ASN A C 1
ATOM 1479 O O . ASN A 1 192 ? 2.913 2.926 -12.051 1.00 94.75 192 ASN A O 1
ATOM 1483 N N . TYR A 1 193 ? 2.851 0.832 -11.236 1.00 93.06 193 TYR A N 1
ATOM 1484 C CA . TYR A 1 193 ? 1.431 0.832 -10.847 1.00 93.06 193 TYR A CA 1
ATOM 1485 C C . TYR A 1 193 ? 1.181 1.371 -9.426 1.00 93.06 193 TYR A C 1
ATOM 1487 O O . TYR A 1 193 ? 0.056 1.320 -8.938 1.00 93.06 193 TYR A O 1
ATOM 1495 N N . GLY A 1 194 ? 2.212 1.864 -8.736 1.00 81.81 194 GLY A N 1
ATOM 1496 C CA . GLY A 1 194 ? 2.147 2.405 -7.374 1.00 81.81 194 GLY A CA 1
ATOM 1497 C C . GLY A 1 194 ? 1.945 3.917 -7.285 1.00 81.81 194 GLY A C 1
ATOM 1498 O O . GLY A 1 194 ? 2.065 4.472 -6.196 1.00 81.81 194 GLY A O 1
ATOM 1499 N N . THR A 1 195 ? 1.687 4.610 -8.396 1.00 81.19 195 THR A N 1
ATOM 1500 C CA . THR A 1 195 ? 1.540 6.070 -8.385 1.00 81.19 195 THR A CA 1
ATOM 1501 C C . THR A 1 195 ? 0.096 6.486 -8.136 1.00 81.19 195 THR A C 1
ATOM 1503 O O . THR A 1 195 ? -0.825 5.979 -8.768 1.00 81.19 195 THR A O 1
ATOM 1506 N N . PHE A 1 196 ? -0.099 7.465 -7.258 1.00 76.19 196 PHE A N 1
ATOM 1507 C CA . PHE A 1 196 ? -1.384 8.114 -7.017 1.00 76.19 196 PHE A CA 1
ATOM 1508 C C . PHE A 1 196 ? -1.199 9.637 -7.014 1.00 76.19 196 PHE A C 1
ATOM 1510 O O . PHE A 1 196 ? -0.114 10.138 -6.714 1.00 76.19 196 PHE A O 1
ATOM 1517 N N . SER A 1 197 ? -2.244 10.387 -7.371 1.00 60.69 197 SER A N 1
ATOM 1518 C CA . SER A 1 197 ? -2.205 11.854 -7.395 1.00 60.69 197 SER A CA 1
ATOM 1519 C C . SER A 1 197 ? -2.960 12.457 -6.213 1.00 60.69 197 SER A C 1
ATOM 1521 O O . SER A 1 197 ? -4.116 12.103 -5.971 1.00 60.69 197 SER A O 1
ATOM 1523 N N . PHE A 1 198 ? -2.358 13.439 -5.543 1.00 55.91 198 PHE A N 1
ATOM 1524 C CA . PHE A 1 198 ? -3.046 14.289 -4.571 1.00 55.91 198 PHE A CA 1
ATOM 1525 C C . PHE A 1 198 ? -3.855 15.371 -5.305 1.00 55.91 198 PHE A C 1
ATOM 1527 O O . PHE A 1 198 ? -3.372 16.478 -5.529 1.00 55.91 198 PHE A O 1
ATOM 1534 N N . SER A 1 199 ? -5.071 15.040 -5.738 1.00 61.72 199 SER A N 1
ATOM 1535 C CA . SER A 1 199 ? -6.050 16.015 -6.238 1.00 61.72 199 SER A CA 1
ATOM 1536 C C . SER A 1 199 ? -6.820 16.677 -5.088 1.00 61.72 199 SER A C 1
ATOM 1538 O O . SER A 1 199 ? -6.845 16.163 -3.969 1.00 61.72 199 SER A O 1
ATOM 1540 N N . ASP A 1 200 ? -7.522 17.782 -5.361 1.00 57.62 200 ASP A N 1
ATOM 1541 C CA . ASP A 1 200 ? -8.346 18.495 -4.364 1.00 57.62 200 ASP A CA 1
ATOM 1542 C C . ASP A 1 200 ? -9.409 17.599 -3.692 1.00 57.62 200 ASP A C 1
ATOM 1544 O O . ASP A 1 200 ? -9.831 17.845 -2.561 1.00 57.62 200 ASP A O 1
ATOM 1548 N N . ASP A 1 201 ? -9.837 16.529 -4.367 1.00 69.00 201 ASP A N 1
ATOM 1549 C CA . ASP A 1 201 ? -10.797 15.549 -3.860 1.00 69.00 201 ASP A CA 1
ATOM 1550 C C . ASP A 1 201 ? -10.160 14.265 -3.297 1.00 69.00 201 ASP A C 1
ATOM 1552 O O . ASP A 1 201 ? -10.890 13.380 -2.841 1.00 69.00 201 ASP A O 1
ATOM 1556 N N . PHE A 1 202 ? -8.824 14.172 -3.260 1.00 70.75 202 PHE A N 1
ATOM 1557 C CA . PHE A 1 202 ? -8.079 12.997 -2.797 1.00 70.75 202 PHE A CA 1
ATOM 1558 C C . PHE A 1 202 ? -8.513 12.552 -1.401 1.00 70.75 202 PHE A C 1
ATOM 1560 O O . PHE A 1 202 ? -8.890 11.401 -1.216 1.00 70.75 202 PHE A O 1
ATOM 1567 N N . TYR A 1 203 ? -8.539 13.458 -0.419 1.00 69.75 203 TYR A N 1
ATOM 1568 C CA . TYR A 1 203 ? -8.909 13.099 0.956 1.00 69.75 203 TYR A CA 1
ATOM 1569 C C . TYR A 1 203 ? -10.354 12.601 1.064 1.00 69.75 203 TYR A C 1
ATOM 1571 O O . TYR A 1 203 ? -10.640 11.683 1.829 1.00 69.75 203 TYR A O 1
ATOM 1579 N N . MET A 1 204 ? -11.272 13.176 0.281 1.00 70.19 204 MET A N 1
ATOM 1580 C CA . MET A 1 204 ? -12.669 12.741 0.261 1.00 70.19 204 MET A CA 1
ATOM 1581 C C . MET A 1 204 ? -12.806 11.354 -0.373 1.00 70.19 204 MET A C 1
ATOM 1583 O O . MET A 1 204 ? -13.560 10.519 0.124 1.00 70.19 204 MET A O 1
ATOM 1587 N N . LYS A 1 205 ? -12.067 11.099 -1.454 1.00 74.56 205 LYS A N 1
ATOM 1588 C CA . LYS A 1 205 ? -11.985 9.796 -2.114 1.00 74.56 205 LYS A CA 1
ATOM 1589 C C . LYS A 1 205 ? -11.338 8.743 -1.207 1.00 74.56 205 LYS A C 1
ATOM 1591 O O . LYS A 1 205 ? -11.933 7.691 -1.006 1.00 74.56 205 LYS A O 1
ATOM 1596 N N . PHE A 1 206 ? -10.219 9.063 -0.559 1.00 73.12 206 PHE A N 1
ATOM 1597 C CA . PHE A 1 206 ? -9.550 8.217 0.433 1.00 73.12 206 PHE A CA 1
ATOM 1598 C C . PHE A 1 206 ? -10.495 7.824 1.573 1.00 73.12 206 PHE A C 1
ATOM 1600 O O . PHE A 1 206 ? -10.672 6.643 1.846 1.00 73.12 206 PHE A O 1
ATOM 1607 N N . LEU A 1 207 ? -11.192 8.791 2.184 1.00 73.06 207 LEU A N 1
ATOM 1608 C CA . LEU A 1 207 ? -12.170 8.507 3.242 1.00 73.06 207 LEU A CA 1
ATOM 1609 C C . LEU A 1 207 ? -13.325 7.617 2.764 1.00 73.06 207 LEU A C 1
ATOM 1611 O O . LEU A 1 207 ? -13.863 6.845 3.553 1.00 73.06 207 LEU A O 1
ATOM 1615 N N . LYS A 1 208 ? -13.695 7.698 1.483 1.00 77.19 208 LYS A N 1
ATOM 1616 C CA . LYS A 1 208 ? -14.696 6.825 0.859 1.00 77.19 208 LYS A CA 1
ATOM 1617 C C . LYS A 1 208 ? -14.150 5.458 0.441 1.00 77.19 208 LYS A C 1
ATOM 1619 O O . LYS A 1 208 ? -14.951 4.629 0.037 1.00 77.19 208 LYS A O 1
ATOM 1624 N N . GLY A 1 209 ? -12.848 5.193 0.553 1.00 73.44 209 GLY A N 1
ATOM 1625 C CA . GLY A 1 209 ? -12.216 3.950 0.079 1.00 73.44 209 GLY A CA 1
ATOM 1626 C C . GLY A 1 209 ? -11.950 3.932 -1.424 1.00 73.44 209 GLY A C 1
ATOM 1627 O O . GLY A 1 209 ? -11.673 2.890 -2.003 1.00 73.44 209 GLY A O 1
ATOM 1628 N N . HIS A 1 210 ? -12.041 5.091 -2.071 1.00 78.81 210 HIS A N 1
ATOM 1629 C CA . HIS A 1 210 ? -11.843 5.254 -3.500 1.00 78.81 210 HIS A CA 1
ATOM 1630 C C . HIS A 1 210 ? -10.398 5.681 -3.760 1.00 78.81 210 HIS A C 1
ATOM 1632 O O . HIS A 1 210 ? -10.122 6.845 -4.032 1.00 78.81 210 HIS A O 1
ATOM 1638 N N . LEU A 1 211 ? -9.458 4.746 -3.683 1.00 78.69 211 LEU A N 1
ATOM 1639 C CA . LEU A 1 211 ? -8.074 5.019 -4.063 1.00 78.69 211 LEU A CA 1
ATOM 1640 C C . LEU A 1 211 ? -7.892 4.714 -5.549 1.00 78.69 211 LEU A C 1
ATOM 1642 O O . LEU A 1 211 ? -7.958 3.560 -5.955 1.00 78.69 211 LEU A O 1
ATOM 1646 N N . ASP A 1 212 ? -7.757 5.756 -6.368 1.00 84.12 212 ASP A N 1
ATOM 1647 C CA . ASP A 1 212 ? -7.447 5.616 -7.792 1.00 84.12 212 ASP A CA 1
ATOM 1648 C C . ASP A 1 212 ? -5.935 5.752 -7.975 1.00 84.12 212 ASP A C 1
ATOM 1650 O O . ASP A 1 212 ? -5.345 6.784 -7.644 1.00 84.12 212 ASP A O 1
ATOM 1654 N N . TYR A 1 213 ? -5.317 4.682 -8.461 1.00 88.88 213 TYR A N 1
ATOM 1655 C CA . TYR A 1 213 ? -3.904 4.641 -8.812 1.00 88.88 213 TYR A CA 1
ATOM 1656 C C . TYR A 1 213 ? -3.764 4.764 -10.323 1.00 88.88 213 TYR A C 1
ATOM 1658 O O . TYR A 1 213 ? -4.719 4.595 -11.081 1.00 88.88 213 TYR A O 1
ATOM 1666 N N . THR A 1 214 ? -2.576 5.121 -10.779 1.00 89.25 214 THR A N 1
ATOM 1667 C CA . THR A 1 214 ? -2.287 5.341 -12.191 1.00 89.25 214 THR A CA 1
ATOM 1668 C C . THR A 1 214 ? -0.949 4.719 -12.538 1.00 89.25 214 THR A C 1
ATOM 1670 O O . THR A 1 214 ? 0.027 4.879 -11.806 1.00 89.25 214 THR A O 1
ATOM 1673 N N . LEU A 1 215 ? -0.905 4.011 -13.664 1.00 93.81 215 LEU A N 1
ATOM 1674 C CA . LEU A 1 215 ? 0.347 3.559 -14.249 1.00 93.81 215 LEU A CA 1
ATOM 1675 C C . LEU A 1 215 ? 1.174 4.771 -14.686 1.00 93.81 215 LEU A C 1
ATOM 1677 O O . LEU A 1 215 ? 0.705 5.612 -15.451 1.00 93.81 215 LEU A O 1
ATOM 1681 N N . THR A 1 216 ? 2.425 4.835 -14.247 1.00 92.81 216 THR A N 1
ATOM 1682 C CA . THR A 1 216 ? 3.402 5.812 -14.737 1.00 92.81 216 THR A CA 1
ATOM 1683 C C . THR A 1 216 ? 4.619 5.121 -15.330 1.00 92.81 216 THR A C 1
ATOM 1685 O O . THR A 1 216 ? 4.868 3.949 -15.059 1.00 92.81 216 THR A O 1
ATOM 1688 N N . ALA A 1 217 ? 5.376 5.847 -16.151 1.00 94.50 217 ALA A N 1
ATOM 1689 C CA . ALA A 1 217 ? 6.659 5.396 -16.669 1.00 94.50 217 ALA A CA 1
ATOM 1690 C C . ALA A 1 217 ? 7.741 6.424 -16.323 1.00 94.50 217 ALA A C 1
ATOM 1692 O O . ALA A 1 217 ? 7.539 7.626 -16.505 1.00 94.50 217 ALA A O 1
ATOM 1693 N N . ALA A 1 218 ? 8.883 5.956 -15.827 1.00 92.81 218 ALA A N 1
ATOM 1694 C CA . ALA A 1 218 ? 10.033 6.792 -15.497 1.00 92.81 218 ALA A CA 1
ATOM 1695 C C . ALA A 1 218 ? 11.345 6.085 -15.866 1.00 92.81 218 ALA A C 1
ATOM 1697 O O . ALA A 1 218 ? 11.371 4.854 -15.922 1.00 92.81 218 ALA A O 1
ATOM 1698 N N . PRO A 1 219 ? 12.442 6.822 -16.110 1.00 95.19 219 PRO A N 1
ATOM 1699 C CA . PRO A 1 219 ? 13.740 6.202 -16.342 1.00 95.19 219 PRO A CA 1
ATOM 1700 C C . PRO A 1 219 ? 14.194 5.383 -15.128 1.00 95.19 219 PRO A C 1
ATOM 1702 O O . PRO A 1 219 ? 14.061 5.840 -13.987 1.00 95.19 219 PRO A O 1
ATOM 1705 N N . PHE A 1 220 ? 14.799 4.216 -15.356 1.00 96.38 220 PHE A N 1
ATOM 1706 C CA . PHE A 1 220 ? 15.252 3.325 -14.281 1.00 96.38 220 PHE A CA 1
ATOM 1707 C C . PHE A 1 220 ? 16.173 4.009 -13.269 1.00 96.38 220 PHE A C 1
ATOM 1709 O O . PHE A 1 220 ? 16.012 3.804 -12.070 1.00 96.38 220 PHE A O 1
ATOM 1716 N N . HIS A 1 221 ? 17.080 4.886 -13.710 1.00 93.31 221 HIS A N 1
ATOM 1717 C CA . HIS A 1 221 ? 17.984 5.591 -12.796 1.00 93.31 221 HIS A CA 1
ATOM 1718 C C . HIS A 1 221 ? 17.245 6.441 -11.745 1.00 93.31 221 HIS A C 1
ATOM 1720 O O . HIS A 1 221 ? 17.740 6.573 -10.628 1.00 93.31 221 HIS A O 1
ATOM 1726 N N . MET A 1 222 ? 16.066 6.992 -12.067 1.00 92.88 222 MET A N 1
ATOM 1727 C CA . MET A 1 222 ? 15.256 7.743 -11.101 1.00 92.88 222 MET A CA 1
ATOM 1728 C C . MET A 1 222 ? 14.623 6.810 -10.069 1.00 92.88 222 MET A C 1
ATOM 1730 O O . MET A 1 222 ? 14.655 7.110 -8.879 1.00 92.88 222 MET A O 1
ATOM 1734 N N . PHE A 1 223 ? 14.093 5.669 -10.520 1.00 92.50 223 PHE A N 1
ATOM 1735 C CA . PHE A 1 223 ? 13.526 4.651 -9.636 1.00 92.50 223 PHE A CA 1
ATOM 1736 C C . PHE A 1 223 ? 14.608 4.052 -8.731 1.00 92.50 223 PHE A C 1
ATOM 1738 O O . PHE A 1 223 ? 14.451 4.016 -7.521 1.00 92.50 223 PHE A O 1
ATOM 1745 N N . ASN A 1 224 ? 15.754 3.658 -9.286 1.00 94.25 224 ASN A N 1
ATOM 1746 C CA . ASN A 1 224 ? 16.875 3.122 -8.518 1.00 94.25 224 ASN A CA 1
ATOM 1747 C C . ASN A 1 224 ? 17.397 4.133 -7.481 1.00 94.25 224 ASN A C 1
ATOM 1749 O O . ASN A 1 224 ? 17.658 3.776 -6.333 1.00 94.25 224 ASN A O 1
ATOM 1753 N N . LYS A 1 225 ? 17.498 5.415 -7.858 1.00 91.44 225 LYS A N 1
ATOM 1754 C CA . LYS A 1 225 ? 17.931 6.475 -6.944 1.00 91.44 225 LYS A CA 1
ATOM 1755 C C . LYS A 1 225 ? 16.989 6.643 -5.748 1.00 91.44 225 LYS A C 1
ATOM 1757 O O . LYS A 1 225 ? 17.492 6.863 -4.653 1.00 91.44 225 LYS A O 1
ATOM 1762 N N . SER A 1 226 ? 15.669 6.505 -5.912 1.00 90.62 226 SER A N 1
ATOM 1763 C CA . SER A 1 226 ? 14.748 6.657 -4.776 1.00 90.62 226 SER A CA 1
ATOM 1764 C C . SER A 1 226 ? 14.967 5.581 -3.707 1.00 90.62 226 SER A C 1
ATOM 1766 O O . SER A 1 226 ? 15.011 5.900 -2.526 1.00 90.62 226 SER A O 1
ATOM 1768 N N . TYR A 1 227 ? 15.196 4.324 -4.104 1.00 91.69 227 TYR A N 1
ATOM 1769 C CA . TYR A 1 227 ? 15.510 3.247 -3.152 1.00 91.69 227 TYR A CA 1
ATOM 1770 C C . TYR A 1 227 ? 16.863 3.446 -2.477 1.00 91.69 227 TYR A C 1
ATOM 1772 O O . TYR A 1 227 ? 16.990 3.201 -1.278 1.00 91.69 227 TYR A O 1
ATOM 1780 N N . LEU A 1 228 ? 17.856 3.928 -3.230 1.00 89.88 228 LEU A N 1
ATOM 1781 C CA . LEU A 1 228 ? 19.167 4.256 -2.680 1.00 89.88 228 LEU A CA 1
ATOM 1782 C C . LEU A 1 228 ? 19.071 5.370 -1.627 1.00 89.88 228 LEU A C 1
ATOM 1784 O O . LEU A 1 228 ? 19.627 5.225 -0.541 1.00 89.88 228 LEU A O 1
ATOM 1788 N N . ASP A 1 229 ? 18.350 6.450 -1.933 1.00 89.06 229 ASP A N 1
ATOM 1789 C CA . ASP A 1 229 ? 18.178 7.598 -1.038 1.00 89.06 229 ASP A CA 1
ATOM 1790 C C . ASP A 1 229 ? 17.378 7.213 0.232 1.00 89.06 229 ASP A C 1
ATOM 1792 O O . ASP A 1 229 ? 17.649 7.730 1.314 1.00 89.06 229 ASP A O 1
ATOM 1796 N N . GLU A 1 230 ? 16.440 6.262 0.129 1.00 87.38 230 GLU A N 1
ATOM 1797 C CA . GLU A 1 230 ? 15.666 5.715 1.259 1.00 87.38 230 GLU A CA 1
ATOM 1798 C C . GLU A 1 230 ? 16.420 4.648 2.076 1.00 87.38 230 GLU A C 1
ATOM 1800 O O . GLU A 1 230 ? 15.936 4.222 3.127 1.00 87.38 230 GLU A O 1
ATOM 1805 N N . GLY A 1 231 ? 17.586 4.188 1.608 1.00 88.44 231 GLY A N 1
ATOM 1806 C CA . GLY A 1 231 ? 18.315 3.081 2.230 1.00 88.44 231 GLY A CA 1
ATOM 1807 C C . GLY A 1 231 ? 17.536 1.764 2.185 1.00 88.44 231 GLY A C 1
ATOM 1808 O O . GLY A 1 231 ? 17.529 1.018 3.165 1.00 88.44 231 GLY A O 1
ATOM 1809 N N . ARG A 1 232 ? 16.853 1.492 1.067 1.00 90.00 232 ARG A N 1
ATOM 1810 C CA . ARG A 1 232 ? 16.051 0.283 0.824 1.00 90.00 232 ARG A CA 1
ATOM 1811 C C . ARG A 1 232 ? 16.714 -0.623 -0.209 1.00 90.00 232 ARG A C 1
ATOM 1813 O O . ARG A 1 232 ? 17.409 -0.167 -1.114 1.00 90.00 232 ARG A O 1
ATOM 1820 N N . GLY A 1 233 ? 16.480 -1.924 -0.069 1.00 93.44 233 GLY A N 1
ATOM 1821 C CA . GLY A 1 233 ? 16.963 -2.932 -1.004 1.00 93.44 233 GLY A CA 1
ATOM 1822 C C . GLY A 1 233 ? 16.146 -2.950 -2.288 1.00 93.44 233 GLY A C 1
ATOM 1823 O O . GLY A 1 233 ? 14.954 -2.636 -2.283 1.00 93.44 233 GLY A O 1
ATOM 1824 N N . LEU A 1 234 ? 16.783 -3.348 -3.383 1.00 96.06 234 LEU A N 1
ATOM 1825 C CA . LEU A 1 234 ? 16.149 -3.489 -4.687 1.00 96.06 234 LEU A CA 1
ATOM 1826 C C . LEU A 1 234 ? 16.803 -4.644 -5.439 1.00 96.06 234 LEU A C 1
ATOM 1828 O O . LEU A 1 234 ? 18.026 -4.688 -5.565 1.00 96.06 234 LEU A O 1
ATOM 1832 N N . PHE A 1 235 ? 15.998 -5.555 -5.970 1.00 97.25 235 PHE A N 1
ATOM 1833 C CA . PHE A 1 235 ? 16.470 -6.580 -6.896 1.00 97.25 235 PHE A CA 1
ATOM 1834 C C . PHE A 1 235 ? 15.567 -6.667 -8.123 1.00 97.25 235 PHE A C 1
ATOM 1836 O O . PHE A 1 235 ? 14.434 -6.185 -8.130 1.00 97.25 235 PHE A O 1
ATOM 1843 N N . GLU A 1 236 ? 16.091 -7.292 -9.163 1.00 98.31 236 GLU A N 1
ATOM 1844 C CA . GLU A 1 236 ? 15.457 -7.491 -10.458 1.00 98.31 236 GLU A CA 1
ATOM 1845 C C . GLU A 1 236 ? 15.364 -8.989 -10.758 1.00 98.31 236 GLU A C 1
ATOM 1847 O O . GLU A 1 236 ? 16.310 -9.723 -10.491 1.00 98.31 236 GLU A O 1
ATOM 1852 N N . GLN A 1 237 ? 14.239 -9.452 -11.305 1.00 98.56 237 GLN A N 1
ATOM 1853 C CA . GLN A 1 237 ? 14.099 -10.793 -11.883 1.00 98.56 237 GLN A CA 1
ATOM 1854 C C . GLN A 1 237 ? 13.858 -10.667 -13.384 1.00 98.56 237 GLN A C 1
ATOM 1856 O O . GLN A 1 237 ? 12.805 -10.180 -13.805 1.00 98.56 237 GLN A O 1
ATOM 1861 N N . ILE A 1 238 ? 14.834 -11.092 -14.187 1.00 98.69 238 ILE A N 1
ATOM 1862 C CA . ILE A 1 238 ? 14.730 -11.074 -15.650 1.00 98.69 238 ILE A CA 1
ATOM 1863 C C . ILE A 1 238 ? 13.757 -12.168 -16.100 1.00 98.69 238 ILE A C 1
ATOM 1865 O O . ILE A 1 238 ? 13.830 -13.312 -15.641 1.00 98.69 238 ILE A O 1
ATOM 1869 N N . LEU A 1 239 ? 12.840 -11.812 -17.001 1.00 98.69 239 LEU A N 1
ATOM 1870 C CA . LEU A 1 239 ? 11.886 -12.742 -17.593 1.00 98.69 239 LEU A CA 1
ATOM 1871 C C . LEU A 1 239 ? 12.461 -13.314 -18.894 1.00 98.69 239 LEU A C 1
ATOM 1873 O O . LEU A 1 239 ? 12.934 -12.579 -19.761 1.00 98.69 239 LEU A O 1
ATOM 1877 N N . ARG A 1 240 ? 12.395 -14.635 -19.046 1.00 98.00 240 ARG A N 1
ATOM 1878 C CA . ARG A 1 240 ? 12.851 -15.387 -20.221 1.00 98.00 240 ARG A CA 1
ATOM 1879 C C . ARG A 1 240 ? 11.806 -15.330 -21.328 1.00 98.00 240 ARG A C 1
ATOM 1881 O O . ARG A 1 240 ? 11.126 -16.311 -21.610 1.00 98.00 240 ARG A O 1
ATOM 1888 N N . LEU A 1 241 ? 11.669 -14.151 -21.918 1.00 98.19 241 LEU A N 1
ATOM 1889 C CA . LEU A 1 241 ? 10.757 -13.880 -23.022 1.00 98.19 241 LEU A CA 1
ATOM 1890 C C . LEU A 1 241 ? 11.528 -13.831 -24.344 1.00 98.19 241 LEU A C 1
ATOM 1892 O O . LEU A 1 241 ? 12.650 -13.332 -24.405 1.00 98.19 241 LEU A O 1
ATOM 1896 N N . SER A 1 242 ? 10.918 -14.330 -25.413 1.00 96.44 242 SER A N 1
ATOM 1897 C CA . SER A 1 242 ? 11.368 -14.079 -26.784 1.00 96.44 242 SER A CA 1
ATOM 1898 C C . SER A 1 242 ? 11.185 -12.605 -27.161 1.00 96.44 242 SER A C 1
ATOM 1900 O O . SER A 1 242 ? 10.375 -11.899 -26.555 1.00 96.44 242 SER A O 1
ATOM 1902 N N . THR A 1 243 ? 11.875 -12.134 -28.205 1.00 94.44 243 THR A N 1
ATOM 1903 C CA . THR A 1 243 ? 11.742 -10.745 -28.674 1.00 94.44 243 THR A CA 1
ATOM 1904 C C . THR A 1 243 ? 10.280 -10.361 -28.929 1.00 94.44 243 THR A C 1
ATOM 1906 O O . THR A 1 243 ? 9.833 -9.299 -28.507 1.00 94.44 243 THR A O 1
ATOM 1909 N N . ASP A 1 244 ? 9.490 -11.231 -29.563 1.00 95.12 244 ASP A N 1
ATOM 1910 C CA . ASP A 1 244 ? 8.085 -10.932 -29.865 1.00 95.12 244 ASP A CA 1
ATOM 1911 C C . ASP A 1 244 ? 7.211 -10.844 -28.601 1.00 95.12 244 ASP A C 1
ATOM 1913 O O . ASP A 1 244 ? 6.282 -10.033 -28.532 1.00 95.12 244 ASP A O 1
ATOM 1917 N N . GLU A 1 245 ? 7.529 -11.620 -27.565 1.00 98.06 245 GLU A N 1
ATOM 1918 C CA . GLU A 1 245 ? 6.866 -11.547 -26.259 1.00 98.06 245 GLU A CA 1
ATOM 1919 C C . GLU A 1 245 ? 7.260 -10.269 -25.505 1.00 98.06 245 GLU A C 1
ATOM 1921 O O . GLU A 1 245 ? 6.385 -9.587 -24.966 1.00 98.06 245 GLU A O 1
ATOM 1926 N N . VAL A 1 246 ? 8.538 -9.871 -25.545 1.00 98.25 246 VAL A N 1
ATOM 1927 C CA . VAL A 1 246 ? 9.014 -8.576 -25.020 1.00 98.25 246 VAL A CA 1
ATOM 1928 C C . VAL A 1 246 ? 8.272 -7.420 -25.693 1.00 98.25 246 VAL A C 1
ATOM 1930 O O . VAL A 1 246 ? 7.724 -6.548 -25.010 1.00 98.25 246 VAL A O 1
ATOM 1933 N N . ARG A 1 247 ? 8.167 -7.437 -27.028 1.00 96.94 247 ARG A N 1
ATOM 1934 C CA . ARG A 1 247 ? 7.403 -6.441 -27.797 1.00 96.94 247 ARG A CA 1
ATOM 1935 C C . ARG A 1 247 ? 5.923 -6.440 -27.424 1.00 96.94 247 ARG A C 1
ATOM 1937 O O . ARG A 1 247 ? 5.318 -5.372 -27.340 1.00 96.94 247 ARG A O 1
ATOM 1944 N N . SER A 1 248 ? 5.339 -7.605 -27.154 1.00 97.62 248 SER A N 1
ATOM 1945 C CA . SER A 1 248 ? 3.937 -7.727 -26.734 1.00 97.62 248 SER A CA 1
ATOM 1946 C C . SER A 1 248 ? 3.692 -7.109 -25.354 1.00 97.62 248 SER A C 1
ATOM 1948 O O . SER A 1 248 ? 2.728 -6.357 -25.181 1.00 97.62 248 SER A O 1
ATOM 1950 N N . VAL A 1 249 ? 4.602 -7.318 -24.396 1.00 98.38 249 VAL A N 1
ATOM 1951 C CA . VAL A 1 249 ? 4.563 -6.654 -23.080 1.00 98.38 249 VAL A CA 1
ATOM 1952 C C . VAL A 1 249 ? 4.728 -5.141 -23.225 1.00 98.38 249 VAL A C 1
ATOM 1954 O O . VAL A 1 249 ? 3.924 -4.376 -22.688 1.00 98.38 249 VAL A O 1
ATOM 1957 N N . ALA A 1 250 ? 5.714 -4.693 -24.003 1.00 97.94 250 ALA A N 1
ATOM 1958 C CA . ALA A 1 250 ? 5.961 -3.277 -24.263 1.00 97.94 250 ALA A CA 1
ATOM 1959 C C . ALA A 1 250 ? 4.755 -2.584 -24.926 1.00 97.94 250 ALA A C 1
ATOM 1961 O O . ALA A 1 250 ? 4.385 -1.461 -24.563 1.00 97.94 250 ALA A O 1
ATOM 1962 N N . LYS A 1 251 ? 4.087 -3.278 -25.853 1.00 96.94 251 LYS A N 1
ATOM 1963 C CA . LYS A 1 251 ? 2.853 -2.834 -26.504 1.00 96.94 251 LYS A CA 1
ATOM 1964 C C . LYS A 1 251 ? 1.696 -2.705 -25.521 1.00 96.94 251 LYS A C 1
ATOM 1966 O O . LYS A 1 251 ? 1.022 -1.673 -25.528 1.00 96.94 251 LYS A O 1
ATOM 1971 N N . TYR A 1 252 ? 1.478 -3.708 -24.668 1.00 97.69 252 TYR A N 1
ATOM 1972 C CA . TYR A 1 252 ? 0.435 -3.654 -23.643 1.00 97.69 252 TYR A CA 1
ATOM 1973 C C . TYR A 1 252 ? 0.672 -2.490 -22.678 1.00 97.69 252 TYR A C 1
ATOM 1975 O O . TYR A 1 252 ? -0.229 -1.684 -22.456 1.00 97.69 252 TYR A O 1
ATOM 1983 N N . LEU A 1 253 ? 1.895 -2.341 -22.164 1.00 97.62 253 LEU A N 1
ATOM 1984 C CA . LEU A 1 253 ? 2.249 -1.253 -21.251 1.00 97.62 253 LEU A CA 1
ATOM 1985 C C . LEU A 1 253 ? 2.098 0.122 -21.905 1.00 97.62 253 LEU A C 1
ATOM 1987 O O . LEU A 1 253 ? 1.605 1.049 -21.270 1.00 97.62 253 LEU A O 1
ATOM 1991 N N . SER A 1 254 ? 2.434 0.251 -23.190 1.00 95.31 254 SER A N 1
ATOM 1992 C CA . SER A 1 254 ? 2.225 1.489 -23.952 1.00 95.31 254 SER A CA 1
ATOM 1993 C C . SER A 1 254 ? 0.752 1.843 -24.122 1.00 95.31 254 SER A C 1
ATOM 1995 O O . SER A 1 254 ? 0.388 3.015 -24.047 1.00 95.31 254 SER A O 1
ATOM 1997 N N . TRP A 1 255 ? -0.101 0.846 -24.367 1.00 95.50 255 TRP A N 1
ATOM 1998 C CA . TRP A 1 255 ? -1.550 1.035 -24.406 1.00 95.50 255 TRP A CA 1
ATOM 1999 C C . TRP A 1 255 ? -2.096 1.401 -23.023 1.00 95.50 255 TRP A C 1
ATOM 2001 O O . TRP A 1 255 ? -2.879 2.345 -22.904 1.00 95.50 255 TRP A O 1
ATOM 2011 N N . ASN A 1 256 ? -1.644 0.705 -21.977 1.00 95.69 256 ASN A N 1
ATOM 2012 C CA . ASN A 1 256 ? -2.093 0.939 -20.612 1.00 95.69 256 ASN A CA 1
ATOM 2013 C C . ASN A 1 256 ? -1.650 2.322 -20.110 1.00 95.69 256 ASN A C 1
ATOM 2015 O O . ASN A 1 256 ? -2.384 2.933 -19.351 1.00 95.69 256 ASN A O 1
ATOM 2019 N N . LEU A 1 257 ? -0.506 2.853 -20.553 1.00 93.12 257 LEU A N 1
ATOM 2020 C CA . LEU A 1 257 ? 0.004 4.170 -20.146 1.00 93.12 257 LEU A CA 1
ATOM 2021 C C . LEU A 1 257 ? -0.807 5.353 -20.717 1.00 93.12 257 LEU A C 1
ATOM 2023 O O . LEU A 1 257 ? -0.604 6.496 -20.310 1.00 93.12 257 LEU A O 1
ATOM 2027 N N . GLN A 1 258 ? -1.720 5.113 -21.663 1.00 89.69 258 GLN A N 1
ATOM 2028 C CA . GLN A 1 258 ? -2.599 6.157 -22.205 1.00 89.69 258 GLN A CA 1
ATOM 2029 C C . GLN A 1 258 ? -3.517 6.730 -21.113 1.00 89.69 258 GLN A C 1
ATOM 2031 O O . GLN A 1 258 ? -3.938 6.004 -20.213 1.00 89.69 258 GLN A O 1
ATOM 2036 N N . GLU A 1 259 ? -3.853 8.024 -21.203 1.00 85.75 259 GLU A N 1
ATOM 2037 C CA . GLU A 1 259 ? -4.631 8.755 -20.180 1.00 85.75 259 GLU A CA 1
ATOM 2038 C C . GLU A 1 259 ? -5.963 8.056 -19.858 1.00 85.75 259 GLU A C 1
ATOM 2040 O O . GLU A 1 259 ? -6.386 8.028 -18.705 1.00 85.75 259 GLU A O 1
ATOM 2045 N N . GLU A 1 260 ? -6.590 7.428 -20.854 1.00 89.56 260 GLU A N 1
ATOM 2046 C CA . GLU A 1 260 ? -7.862 6.722 -20.708 1.00 89.56 260 GLU A CA 1
ATOM 2047 C C . GLU A 1 260 ? -7.738 5.330 -20.062 1.00 89.56 260 GLU A C 1
ATOM 2049 O O . GLU A 1 260 ? -8.734 4.815 -19.556 1.00 89.56 260 GLU A O 1
ATOM 2054 N N . ASN A 1 261 ? -6.543 4.727 -20.062 1.00 90.88 261 ASN A N 1
ATOM 2055 C CA . ASN A 1 261 ? -6.325 3.338 -19.638 1.00 90.88 261 ASN A CA 1
ATOM 2056 C C . ASN A 1 261 ? -5.450 3.219 -18.382 1.00 90.88 261 ASN A C 1
ATOM 2058 O O . ASN A 1 261 ? -5.455 2.174 -17.738 1.00 90.88 261 ASN A O 1
ATOM 2062 N N . ALA A 1 262 ? -4.692 4.261 -18.025 1.00 91.00 262 ALA A N 1
ATOM 2063 C CA . ALA A 1 262 ? -3.676 4.193 -16.973 1.00 91.00 262 ALA A CA 1
ATOM 2064 C C . ALA A 1 262 ? -4.260 4.103 -15.561 1.00 91.00 262 ALA A C 1
ATOM 2066 O O . ALA A 1 262 ? -3.589 3.604 -14.658 1.00 91.00 262 ALA A O 1
ATOM 2067 N N . GLY A 1 263 ? -5.488 4.588 -15.366 1.00 90.38 263 GLY A N 1
ATOM 2068 C CA . GLY A 1 263 ? -6.164 4.601 -14.073 1.00 90.38 263 GLY A CA 1
ATOM 2069 C C . GLY A 1 263 ? -6.758 3.245 -13.686 1.00 90.38 263 GLY A C 1
ATOM 2070 O O . GLY A 1 263 ? -7.408 2.592 -14.501 1.00 90.38 263 GLY A O 1
ATOM 2071 N N . TYR A 1 264 ? -6.606 2.849 -12.422 1.00 90.62 264 TYR A N 1
ATOM 2072 C CA . TYR A 1 264 ? -7.295 1.690 -11.852 1.00 90.62 264 TYR A CA 1
ATOM 2073 C C . TYR A 1 264 ? -7.694 1.907 -10.387 1.00 90.62 264 TYR A C 1
ATOM 2075 O O . TYR A 1 264 ? -7.088 2.705 -9.666 1.00 90.62 264 TYR A O 1
ATOM 2083 N N . ARG A 1 265 ? -8.735 1.188 -9.946 1.00 88.81 265 ARG A N 1
ATOM 2084 C CA . ARG A 1 265 ? -9.188 1.188 -8.550 1.00 88.81 265 ARG A CA 1
ATOM 2085 C C . ARG A 1 265 ? -8.271 0.277 -7.743 1.00 88.81 265 ARG A C 1
ATOM 2087 O O . ARG A 1 265 ? -8.258 -0.927 -7.960 1.00 88.81 265 ARG A O 1
ATOM 2094 N N . TYR A 1 266 ? -7.546 0.858 -6.801 1.00 89.62 266 TYR A N 1
ATOM 2095 C CA . TYR A 1 266 ? -6.654 0.117 -5.927 1.00 89.62 266 TYR A CA 1
ATOM 2096 C C . TYR A 1 266 ? -7.438 -0.685 -4.882 1.00 89.62 266 TYR A C 1
ATOM 2098 O O . TYR A 1 266 ? -8.220 -0.125 -4.111 1.00 89.62 266 TYR A O 1
ATOM 2106 N N . GLU A 1 267 ? -7.168 -1.986 -4.818 1.00 90.00 267 GLU A N 1
ATOM 2107 C CA . GLU A 1 267 ? -7.609 -2.896 -3.765 1.00 90.00 267 GLU A CA 1
ATOM 2108 C C . GLU A 1 267 ? -6.395 -3.633 -3.204 1.00 90.00 267 GLU A C 1
ATOM 2110 O O . GLU A 1 267 ? -5.812 -4.485 -3.870 1.00 90.00 267 GLU A O 1
ATOM 2115 N N . PHE A 1 268 ? -6.039 -3.354 -1.951 1.00 90.25 268 PHE A N 1
ATOM 2116 C CA . PHE A 1 268 ? -4.788 -3.827 -1.355 1.00 90.25 268 PHE A CA 1
ATOM 2117 C C . PHE A 1 268 ? -4.540 -5.341 -1.511 1.00 90.25 268 PHE A C 1
ATOM 2119 O O . PHE A 1 268 ? -3.426 -5.726 -1.843 1.00 90.25 268 PHE A O 1
ATOM 2126 N N . PHE A 1 269 ? -5.559 -6.190 -1.328 1.00 92.75 269 PHE A N 1
ATOM 2127 C CA . PHE A 1 269 ? -5.427 -7.653 -1.436 1.00 92.75 269 PHE A CA 1
ATOM 2128 C C . PHE A 1 269 ? -5.670 -8.237 -2.835 1.00 92.75 269 PHE A C 1
ATOM 2130 O O . PHE A 1 269 ? -5.457 -9.432 -3.031 1.00 92.75 269 PHE A O 1
ATOM 2137 N N . ARG A 1 270 ? -6.194 -7.458 -3.789 1.00 90.81 270 ARG A N 1
ATOM 2138 C CA . ARG A 1 270 ? -6.716 -7.999 -5.063 1.00 90.81 270 ARG A CA 1
ATOM 2139 C C . ARG A 1 270 ? -6.159 -7.294 -6.289 1.00 90.81 270 ARG A C 1
ATOM 2141 O O . ARG A 1 270 ? -5.857 -7.943 -7.285 1.00 90.81 270 ARG A O 1
ATOM 2148 N N . ASP A 1 271 ? -6.004 -5.982 -6.219 1.00 92.81 271 ASP A N 1
ATOM 2149 C CA . ASP A 1 271 ? -5.657 -5.136 -7.350 1.00 92.81 271 ASP A CA 1
ATOM 2150 C C . ASP A 1 271 ? -4.681 -4.043 -6.906 1.00 92.81 271 ASP A C 1
ATOM 2152 O O . ASP A 1 271 ? -5.073 -2.962 -6.462 1.00 92.81 271 ASP A O 1
ATOM 2156 N N . ASN A 1 272 ? -3.390 -4.360 -6.955 1.00 93.62 272 ASN A N 1
ATOM 2157 C CA . ASN A 1 272 ? -2.313 -3.488 -6.507 1.00 93.62 272 ASN A CA 1
ATOM 2158 C C . ASN A 1 272 ? -1.092 -3.607 -7.432 1.00 93.62 272 ASN A C 1
ATOM 2160 O O . ASN A 1 272 ? -1.124 -4.315 -8.437 1.00 93.62 272 ASN A O 1
ATOM 2164 N N . CYS A 1 273 ? 0.007 -2.926 -7.098 1.00 94.62 273 CYS A N 1
ATOM 2165 C CA . CYS A 1 273 ? 1.208 -2.932 -7.931 1.00 94.62 273 CYS A CA 1
ATOM 2166 C C . CYS A 1 273 ? 1.762 -4.334 -8.225 1.00 94.62 273 CYS A C 1
ATOM 2168 O O . CYS A 1 273 ? 2.257 -4.551 -9.328 1.00 94.62 273 CYS A O 1
ATOM 2170 N N . ALA A 1 274 ? 1.640 -5.276 -7.287 1.00 96.44 274 ALA A N 1
ATOM 2171 C CA . ALA A 1 274 ? 2.120 -6.640 -7.442 1.00 96.44 274 ALA A CA 1
ATOM 2172 C C . ALA A 1 274 ? 1.164 -7.508 -8.256 1.00 96.44 274 ALA A C 1
ATOM 2174 O O . ALA A 1 274 ? 1.579 -8.099 -9.255 1.00 96.44 274 ALA A O 1
ATOM 2175 N N . SER A 1 275 ? -0.131 -7.511 -7.935 1.00 95.81 275 SER A N 1
ATOM 2176 C CA . SER A 1 275 ? -1.087 -8.293 -8.726 1.00 95.81 275 SER A CA 1
ATOM 2177 C C . SER A 1 275 ? -1.197 -7.779 -10.168 1.00 95.81 275 SER A C 1
ATOM 2179 O O . SER A 1 275 ? -1.372 -8.572 -11.096 1.00 95.81 275 SER A O 1
ATOM 2181 N N . ARG A 1 276 ? -0.972 -6.477 -10.401 1.00 96.62 276 ARG A N 1
ATOM 2182 C CA . ARG A 1 276 ? -0.930 -5.873 -11.742 1.00 96.62 276 ARG A CA 1
ATOM 2183 C C . ARG A 1 276 ? 0.188 -6.403 -12.634 1.00 96.62 276 ARG A C 1
ATOM 2185 O O . ARG A 1 276 ? 0.012 -6.384 -13.849 1.00 96.62 276 ARG A O 1
ATOM 2192 N N . VAL A 1 277 ? 1.286 -6.919 -12.080 1.00 98.12 277 VAL A N 1
ATOM 2193 C CA . VAL A 1 277 ? 2.323 -7.587 -12.885 1.00 98.12 277 VAL A CA 1
ATOM 2194 C C . VAL A 1 277 ? 1.751 -8.830 -13.560 1.00 98.12 277 VAL A C 1
ATOM 2196 O O . VAL A 1 277 ? 1.927 -9.004 -14.763 1.00 98.12 277 VAL A O 1
ATOM 2199 N N . ILE A 1 278 ? 0.994 -9.645 -12.820 1.00 97.88 278 ILE A N 1
ATOM 2200 C CA . ILE A 1 278 ? 0.326 -10.831 -13.372 1.00 97.88 278 ILE A CA 1
ATOM 2201 C C . ILE A 1 278 ? -0.682 -10.409 -14.442 1.00 97.88 278 ILE A C 1
ATOM 2203 O O . ILE A 1 278 ? -0.657 -10.954 -15.538 1.00 97.88 278 ILE A O 1
ATOM 2207 N N . VAL A 1 279 ? -1.488 -9.373 -14.177 1.00 97.06 279 VAL A N 1
ATOM 2208 C CA . VAL A 1 279 ? -2.454 -8.841 -15.156 1.00 97.06 279 VAL A CA 1
ATOM 2209 C C . VAL A 1 279 ? -1.762 -8.405 -16.452 1.00 97.06 279 VAL A C 1
ATOM 2211 O O . VAL A 1 279 ? -2.260 -8.698 -17.538 1.00 97.06 279 VAL A O 1
ATOM 2214 N N . VAL A 1 280 ? -0.614 -7.724 -16.366 1.00 98.19 280 VAL A N 1
ATOM 2215 C CA . VAL A 1 280 ? 0.168 -7.333 -17.551 1.00 98.19 280 VAL A CA 1
ATOM 2216 C C . VAL A 1 280 ? 0.628 -8.564 -18.324 1.00 98.19 280 VAL A C 1
ATOM 2218 O O . VAL A 1 280 ? 0.439 -8.607 -19.535 1.00 98.19 280 VAL A O 1
ATOM 2221 N N . LEU A 1 281 ? 1.203 -9.558 -17.645 1.00 98.44 281 LEU A N 1
ATOM 2222 C CA . LEU A 1 281 ? 1.709 -10.770 -18.291 1.00 98.44 281 LEU A CA 1
ATOM 2223 C C . LEU A 1 281 ? 0.579 -11.580 -18.941 1.00 98.44 281 LEU A C 1
ATOM 2225 O O . LEU A 1 281 ? 0.708 -11.961 -20.101 1.00 98.44 281 LEU A O 1
ATOM 2229 N N . GLU A 1 282 ? -0.553 -11.760 -18.257 1.00 97.94 282 GLU A N 1
ATOM 2230 C CA . GLU A 1 282 ? -1.734 -12.448 -18.797 1.00 97.94 282 GLU A CA 1
ATOM 2231 C C . GLU A 1 282 ? -2.260 -11.771 -20.068 1.00 97.94 282 GLU A C 1
ATOM 2233 O O . GLU A 1 282 ? -2.517 -12.437 -21.070 1.00 97.94 282 GLU A O 1
ATOM 2238 N N . ASN A 1 283 ? -2.395 -10.442 -20.057 1.00 98.06 283 ASN A N 1
ATOM 2239 C CA . ASN A 1 283 ? -2.942 -9.713 -21.203 1.00 98.06 283 ASN A CA 1
ATOM 2240 C C . ASN A 1 283 ? -1.938 -9.558 -22.353 1.00 98.06 283 ASN A C 1
ATOM 2242 O O . ASN A 1 283 ? -2.347 -9.505 -23.512 1.00 98.06 283 ASN A O 1
ATOM 2246 N N . ALA A 1 284 ? -0.641 -9.459 -22.053 1.00 97.88 284 ALA A N 1
ATOM 2247 C CA . ALA A 1 284 ? 0.397 -9.300 -23.065 1.00 97.88 284 ALA A CA 1
ATOM 2248 C C . ALA A 1 284 ? 0.755 -10.618 -23.761 1.00 97.88 284 ALA A C 1
ATOM 2250 O O . ALA A 1 284 ? 0.998 -10.618 -24.965 1.00 97.88 284 ALA A O 1
ATOM 2251 N N . LEU A 1 285 ? 0.801 -11.725 -23.016 1.00 98.00 285 LEU A N 1
ATOM 2252 C CA . LEU A 1 285 ? 1.291 -13.020 -23.500 1.00 98.00 285 LEU A CA 1
ATOM 2253 C C . LEU A 1 285 ? 0.154 -13.986 -23.878 1.00 98.00 285 LEU A C 1
ATOM 2255 O O . LEU A 1 285 ? 0.378 -14.954 -24.606 1.00 98.00 285 LEU A O 1
ATOM 2259 N N . GLY A 1 286 ? -1.076 -13.720 -23.428 1.00 95.50 286 GLY A N 1
ATOM 2260 C CA . GLY A 1 286 ? -2.263 -14.490 -23.794 1.00 95.50 286 GLY A CA 1
ATOM 2261 C C . GLY A 1 286 ? -2.212 -15.946 -23.325 1.00 95.50 286 GLY A C 1
ATOM 2262 O O . GLY A 1 286 ? -1.700 -16.252 -22.252 1.00 95.50 286 GLY A O 1
ATOM 2263 N N . GLU A 1 287 ? -2.745 -16.863 -24.140 1.00 93.44 287 GLU A N 1
ATOM 2264 C CA . GLU A 1 287 ? -2.894 -18.289 -23.788 1.00 93.44 287 GLU A CA 1
ATOM 2265 C C . GLU A 1 287 ? -1.564 -19.020 -23.529 1.00 93.44 287 GLU A C 1
ATOM 2267 O O . GLU A 1 287 ? -1.557 -20.082 -22.903 1.00 93.44 287 GLU A O 1
ATOM 2272 N N . GLY A 1 288 ? -0.441 -18.466 -23.998 1.00 92.81 288 GLY A N 1
ATOM 2273 C CA . GLY A 1 288 ? 0.887 -19.018 -23.741 1.00 92.81 288 GLY A CA 1
ATOM 2274 C C . GLY A 1 288 ? 1.322 -18.878 -22.281 1.00 92.81 288 GLY A C 1
ATOM 2275 O O . GLY A 1 288 ? 2.118 -19.691 -21.812 1.00 92.81 288 GLY A O 1
ATOM 2276 N N . PHE A 1 289 ? 0.803 -17.887 -21.550 1.00 98.25 289 PHE A N 1
ATOM 2277 C CA . PHE A 1 289 ? 1.168 -17.628 -20.160 1.00 98.25 289 PHE A CA 1
ATOM 2278 C C . PHE A 1 289 ? 0.310 -18.437 -19.186 1.00 98.25 289 PHE A C 1
ATOM 2280 O O . PHE A 1 289 ? -0.919 -18.426 -19.237 1.00 98.25 289 PHE A O 1
ATOM 2287 N N . GLN A 1 290 ? 0.973 -19.130 -18.263 1.00 98.19 290 GLN A N 1
ATOM 2288 C CA . GLN A 1 290 ? 0.333 -19.909 -17.208 1.00 98.19 290 GLN A CA 1
ATOM 2289 C C . GLN A 1 290 ? 0.969 -19.562 -15.870 1.00 98.19 290 GLN A C 1
ATOM 2291 O O . GLN A 1 290 ? 2.188 -19.628 -15.711 1.00 98.19 290 GLN A O 1
ATOM 2296 N N . THR A 1 291 ? 0.138 -19.212 -14.891 1.00 97.31 291 THR A N 1
ATOM 2297 C CA . THR A 1 291 ? 0.631 -18.791 -13.578 1.00 97.31 291 THR A CA 1
ATOM 2298 C C . THR A 1 291 ? 1.135 -19.958 -12.732 1.00 97.31 291 THR A C 1
ATOM 2300 O O . THR A 1 291 ? 2.063 -19.787 -11.952 1.00 97.31 291 THR A O 1
ATOM 2303 N N . ASN A 1 292 ? 0.516 -21.137 -12.859 1.00 96.88 292 ASN A N 1
ATOM 2304 C CA . ASN A 1 292 ? 0.811 -22.355 -12.088 1.00 96.88 292 ASN A CA 1
ATOM 2305 C C . ASN A 1 292 ? 0.883 -22.162 -10.561 1.00 96.88 292 ASN A C 1
ATOM 2307 O O . ASN A 1 292 ? 1.430 -23.011 -9.852 1.00 96.88 292 ASN A O 1
ATOM 2311 N N . CYS A 1 293 ? 0.324 -21.072 -10.031 1.00 94.25 293 CYS A N 1
ATOM 2312 C CA . CYS A 1 293 ? 0.337 -20.833 -8.600 1.00 94.25 293 CYS A CA 1
ATOM 2313 C C . CYS A 1 293 ? -0.490 -21.896 -7.874 1.00 94.25 293 CYS A C 1
ATOM 2315 O O . CYS A 1 293 ? -1.516 -22.372 -8.365 1.00 94.25 293 CYS A O 1
ATOM 2317 N N . ILE A 1 294 ? -0.097 -22.191 -6.640 1.00 91.62 294 ILE A N 1
ATOM 2318 C CA . ILE A 1 294 ? -0.822 -23.089 -5.742 1.00 91.62 294 ILE A CA 1
ATOM 2319 C C . ILE A 1 294 ? -1.215 -22.288 -4.501 1.00 91.62 294 ILE A C 1
ATOM 2321 O O . ILE A 1 294 ? -0.462 -21.425 -4.055 1.00 91.62 294 ILE A O 1
ATOM 2325 N N . ALA A 1 295 ? -2.403 -22.548 -3.954 1.00 92.81 295 ALA A N 1
ATOM 2326 C CA . ALA A 1 295 ? -2.803 -21.965 -2.679 1.00 92.81 295 ALA A CA 1
ATOM 2327 C C . ALA A 1 295 ? -1.934 -22.540 -1.546 1.00 92.81 295 ALA A C 1
ATOM 2329 O O . ALA A 1 295 ? -1.848 -23.759 -1.387 1.00 92.81 295 ALA A O 1
ATOM 2330 N N . ASP A 1 296 ? -1.311 -21.670 -0.753 1.00 90.00 296 ASP A N 1
ATOM 2331 C CA . ASP A 1 296 ? -0.417 -22.046 0.353 1.00 90.00 296 ASP A CA 1
ATOM 2332 C C . ASP A 1 296 ? -1.158 -22.262 1.690 1.00 90.00 296 ASP A C 1
ATOM 2334 O O . ASP A 1 296 ? -0.550 -22.624 2.697 1.00 90.00 296 ASP A O 1
ATOM 2338 N N . GLY A 1 297 ? -2.482 -22.071 1.695 1.00 94.12 297 GLY A N 1
ATOM 2339 C CA . GLY A 1 297 ? -3.351 -22.246 2.859 1.00 94.12 297 GLY A CA 1
ATOM 2340 C C . GLY A 1 297 ? -3.398 -21.047 3.809 1.00 94.12 297 GLY A C 1
ATOM 2341 O O . GLY A 1 297 ? -4.200 -21.076 4.743 1.00 94.12 297 GLY A O 1
ATOM 2342 N N . ARG A 1 298 ? -2.599 -19.996 3.574 1.00 95.50 298 ARG A N 1
ATOM 2343 C CA . ARG A 1 298 ? -2.645 -18.755 4.357 1.00 95.50 298 ARG A CA 1
ATOM 2344 C C . ARG A 1 298 ? -3.891 -17.942 4.027 1.00 95.50 298 ARG A C 1
ATOM 2346 O O . ARG A 1 298 ? -4.417 -17.991 2.913 1.00 95.50 298 ARG A O 1
ATOM 2353 N N . THR A 1 299 ? -4.360 -17.169 4.996 1.00 95.75 299 THR A N 1
ATOM 2354 C CA . THR A 1 299 ? -5.357 -16.117 4.784 1.00 95.75 299 THR A CA 1
ATOM 2355 C C . THR A 1 299 ? -4.693 -14.814 4.352 1.00 95.75 299 THR A C 1
ATOM 2357 O O . THR A 1 299 ? -3.497 -14.625 4.571 1.00 95.75 299 THR A O 1
ATOM 2360 N N . PHE A 1 300 ? -5.457 -13.882 3.772 1.00 95.06 300 PHE A N 1
ATOM 2361 C CA . PHE A 1 300 ? -4.945 -12.542 3.445 1.00 95.06 300 PHE A CA 1
ATOM 2362 C C . PHE A 1 300 ? -4.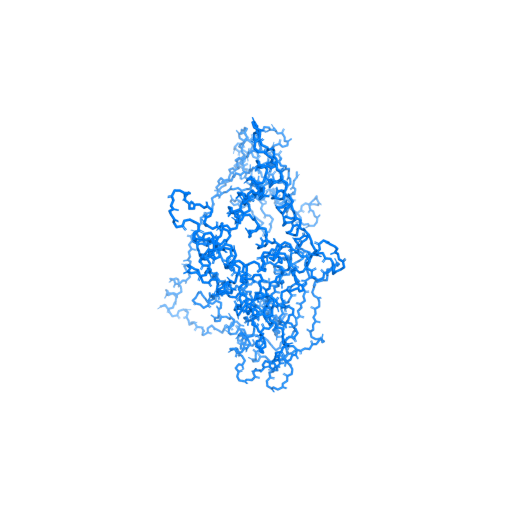311 -11.830 4.653 1.00 95.06 300 PHE A C 1
ATOM 2364 O O . PHE A 1 300 ? -3.336 -11.105 4.489 1.00 95.06 300 PHE A O 1
ATOM 2371 N N . ARG A 1 301 ? -4.816 -12.056 5.872 1.00 93.75 301 ARG A N 1
ATOM 2372 C CA . ARG A 1 301 ? -4.233 -11.520 7.105 1.00 93.75 301 ARG A CA 1
ATOM 2373 C C . ARG A 1 301 ? -2.886 -12.161 7.424 1.00 93.75 301 ARG A C 1
ATOM 2375 O O . ARG A 1 301 ? -1.936 -11.421 7.650 1.00 93.75 301 ARG A O 1
ATOM 2382 N N . ASP A 1 302 ? -2.788 -13.489 7.363 1.00 93.31 302 ASP A N 1
ATOM 2383 C CA . ASP A 1 302 ? -1.532 -14.214 7.633 1.00 93.31 302 ASP A CA 1
ATOM 2384 C C . ASP A 1 302 ? -0.408 -13.792 6.664 1.00 93.31 302 ASP A C 1
ATOM 2386 O O . ASP A 1 302 ? 0.779 -13.869 6.979 1.00 93.31 302 ASP A O 1
ATOM 2390 N N . GLY A 1 303 ? -0.767 -13.334 5.457 1.00 92.25 303 GLY A N 1
ATOM 2391 C CA . GLY A 1 303 ? 0.181 -12.769 4.495 1.00 92.25 303 GLY A CA 1
ATOM 2392 C C . GLY A 1 303 ? 0.858 -11.474 4.963 1.00 92.25 303 GLY A C 1
ATOM 2393 O O . GLY A 1 303 ? 1.952 -11.158 4.499 1.00 92.25 303 GLY A O 1
ATOM 2394 N N . LEU A 1 304 ? 0.247 -10.736 5.896 1.00 91.19 304 LEU A N 1
ATOM 2395 C CA . LEU A 1 304 ? 0.774 -9.470 6.416 1.00 91.19 304 LEU A CA 1
ATOM 2396 C C . LEU A 1 304 ? 1.775 -9.650 7.546 1.00 91.19 304 LEU A C 1
ATOM 2398 O O . LEU A 1 304 ? 2.652 -8.796 7.692 1.00 91.19 304 LEU A O 1
ATOM 2402 N N . ASP A 1 305 ? 1.656 -10.728 8.323 1.00 86.81 305 ASP A N 1
ATOM 2403 C CA . ASP A 1 305 ? 2.413 -10.947 9.560 1.00 86.81 305 ASP A CA 1
ATOM 2404 C C . ASP A 1 305 ? 3.919 -10.681 9.406 1.00 86.81 305 ASP A C 1
ATOM 2406 O O . ASP A 1 305 ? 4.451 -9.895 10.195 1.00 86.81 305 ASP A O 1
ATOM 2410 N N . PRO A 1 306 ? 4.624 -11.182 8.363 1.00 87.00 306 PRO A N 1
ATOM 2411 C CA . PRO A 1 306 ? 6.061 -10.934 8.220 1.00 87.00 306 PRO A CA 1
ATOM 2412 C C . PRO A 1 306 ? 6.436 -9.444 8.158 1.00 87.00 306 PRO A C 1
ATOM 2414 O O . PRO A 1 306 ? 7.535 -9.066 8.562 1.00 87.00 306 PRO A O 1
ATOM 2417 N N . TYR A 1 307 ? 5.527 -8.594 7.681 1.00 86.56 307 TYR A N 1
ATOM 2418 C CA . TYR A 1 307 ? 5.759 -7.172 7.426 1.00 86.56 307 TYR A CA 1
ATOM 2419 C C . TYR A 1 307 ? 5.342 -6.283 8.597 1.00 86.56 307 TYR A C 1
ATOM 2421 O O . TYR A 1 307 ? 5.955 -5.244 8.841 1.00 86.56 307 TYR A O 1
ATOM 2429 N N . ILE A 1 308 ? 4.312 -6.689 9.343 1.00 86.12 308 ILE A N 1
ATOM 2430 C CA . ILE A 1 308 ? 3.710 -5.862 10.400 1.00 86.12 308 ILE A CA 1
ATOM 2431 C C . ILE A 1 308 ? 4.060 -6.329 11.808 1.00 86.12 308 ILE A C 1
ATOM 2433 O O . ILE A 1 308 ? 3.930 -5.548 12.749 1.00 86.12 308 ILE A O 1
ATOM 2437 N N . ASP A 1 309 ? 4.559 -7.553 11.968 1.00 78.81 309 ASP A N 1
ATOM 2438 C CA . ASP A 1 309 ? 4.942 -8.122 13.259 1.00 78.81 309 ASP A CA 1
ATOM 2439 C C . ASP A 1 309 ? 5.978 -7.274 14.005 1.00 78.81 309 ASP A C 1
ATOM 2441 O O . ASP A 1 309 ? 5.973 -7.167 15.235 1.00 78.81 309 ASP A O 1
ATOM 2445 N N . GLY A 1 310 ? 6.897 -6.665 13.258 1.00 80.31 310 GLY A N 1
ATOM 2446 C CA . GLY A 1 310 ? 7.880 -5.747 13.811 1.00 80.31 310 GLY A CA 1
ATOM 2447 C C . GLY A 1 310 ? 7.288 -4.389 14.221 1.00 80.31 310 GLY A C 1
ATOM 2448 O O . GLY A 1 310 ? 7.945 -3.616 14.921 1.00 80.31 310 GLY A O 1
ATOM 2449 N N . SER A 1 311 ? 6.052 -4.090 13.829 1.00 86.25 311 SER A N 1
ATOM 2450 C CA . SER A 1 311 ? 5.349 -2.829 14.061 1.00 86.25 311 SER A CA 1
ATOM 2451 C C . SER A 1 311 ? 4.059 -3.082 14.855 1.00 86.25 311 SER A C 1
ATOM 2453 O O . SER A 1 311 ? 2.950 -3.014 14.325 1.00 86.25 311 SER A O 1
ATOM 2455 N N . PRO A 1 312 ? 4.160 -3.365 16.165 1.00 89.38 312 PRO A N 1
ATOM 2456 C CA . PRO A 1 312 ? 3.066 -3.966 16.925 1.00 89.38 312 PRO A CA 1
ATOM 2457 C C . PRO A 1 312 ? 1.823 -3.071 17.044 1.00 89.38 312 PRO A C 1
ATOM 2459 O O . PRO A 1 312 ? 0.699 -3.567 17.076 1.00 89.38 312 PRO A O 1
ATOM 2462 N N . TRP A 1 313 ? 1.985 -1.744 17.076 1.00 90.81 313 TRP A N 1
ATOM 2463 C CA . TRP A 1 313 ? 0.841 -0.822 17.046 1.00 90.81 313 TRP A CA 1
ATOM 2464 C C . TRP A 1 313 ? 0.140 -0.793 15.686 1.00 90.81 313 TRP A C 1
ATOM 2466 O O . TRP A 1 313 ? -1.085 -0.677 15.646 1.00 90.81 313 TRP A O 1
ATOM 2476 N N . THR A 1 314 ? 0.894 -0.943 14.596 1.00 88.81 314 THR A N 1
ATOM 2477 C CA . THR A 1 314 ? 0.344 -1.082 13.242 1.00 88.81 314 THR A CA 1
ATOM 2478 C C . THR A 1 314 ? -0.428 -2.389 13.126 1.00 88.81 314 THR A C 1
ATOM 2480 O O . THR A 1 314 ? -1.584 -2.363 12.712 1.00 88.81 314 THR A O 1
ATOM 2483 N N . ALA A 1 315 ? 0.148 -3.498 13.604 1.00 90.31 315 ALA A N 1
ATOM 2484 C CA . ALA A 1 315 ? -0.528 -4.791 13.661 1.00 90.31 315 ALA A CA 1
ATOM 2485 C C . ALA A 1 315 ? -1.833 -4.721 14.470 1.00 90.31 315 ALA A C 1
ATOM 2487 O O . ALA A 1 315 ? -2.890 -5.101 13.975 1.00 90.31 315 ALA A O 1
ATOM 2488 N N . PHE A 1 316 ? -1.810 -4.115 15.663 1.00 93.56 316 PHE A N 1
ATOM 2489 C CA . PHE A 1 316 ? -3.023 -3.906 16.463 1.00 93.56 316 PHE A CA 1
ATOM 2490 C C . PHE A 1 316 ? -4.086 -3.055 15.741 1.00 93.56 316 PHE A C 1
ATOM 2492 O O . PHE A 1 316 ? -5.283 -3.330 15.848 1.00 93.56 316 PHE A O 1
ATOM 2499 N N . GLY A 1 317 ? -3.670 -2.023 15.003 1.00 93.75 317 GLY A N 1
ATOM 2500 C CA . GLY A 1 317 ? -4.571 -1.209 14.187 1.00 93.75 317 GLY A CA 1
ATOM 2501 C C . GLY A 1 317 ? -5.203 -1.999 13.037 1.00 93.75 317 GLY A C 1
ATOM 2502 O O . GLY A 1 317 ? -6.413 -1.911 12.826 1.00 93.75 317 GLY A O 1
ATOM 2503 N N . MET A 1 318 ? -4.414 -2.810 12.330 1.00 92.62 318 MET A N 1
ATOM 2504 C CA . MET A 1 318 ? -4.892 -3.677 11.247 1.00 92.62 318 MET A CA 1
ATOM 2505 C C . MET A 1 318 ? -5.822 -4.779 11.764 1.00 92.62 318 MET A C 1
ATOM 2507 O O . MET A 1 318 ? -6.877 -5.007 11.179 1.00 92.62 318 MET A O 1
ATOM 2511 N N . ASP A 1 319 ? -5.513 -5.390 12.907 1.00 93.75 319 ASP A N 1
ATOM 2512 C CA . ASP A 1 319 ? -6.408 -6.307 13.625 1.00 93.75 319 ASP A CA 1
ATOM 2513 C C . ASP A 1 319 ? -7.757 -5.669 13.949 1.00 93.75 319 ASP A C 1
ATOM 2515 O O . ASP A 1 319 ? -8.807 -6.310 13.857 1.00 93.75 319 ASP A O 1
ATOM 2519 N N . PHE A 1 320 ? -7.744 -4.392 14.332 1.00 96.19 320 PHE A N 1
ATOM 2520 C CA . PHE A 1 320 ? -8.964 -3.668 14.642 1.00 96.19 320 PHE A CA 1
ATOM 2521 C C . PHE A 1 320 ? -9.802 -3.369 13.390 1.00 96.19 320 PHE A C 1
ATOM 2523 O O . PHE A 1 320 ? -11.023 -3.549 13.423 1.00 96.19 320 PHE A O 1
ATOM 2530 N N . VAL A 1 321 ? -9.174 -2.909 12.303 1.00 95.25 321 VAL A N 1
ATOM 2531 C CA . VAL A 1 321 ? -9.864 -2.370 11.115 1.00 95.25 321 VAL A CA 1
ATOM 2532 C C . VAL A 1 321 ? -10.223 -3.438 10.078 1.00 95.25 321 VAL A C 1
ATOM 2534 O O . VAL A 1 321 ? -11.308 -3.365 9.495 1.00 95.25 321 VAL A O 1
ATOM 2537 N N . LEU A 1 322 ? -9.376 -4.446 9.867 1.00 95.00 322 LEU A N 1
ATOM 2538 C CA . LEU A 1 322 ? -9.632 -5.520 8.905 1.00 95.00 322 LEU A CA 1
ATOM 2539 C C . LEU A 1 322 ? -10.729 -6.461 9.417 1.00 95.00 322 LEU A C 1
ATOM 2541 O O . LEU A 1 322 ? -10.669 -6.952 10.546 1.00 95.00 322 LEU A O 1
ATOM 2545 N N . GLY A 1 323 ? -11.724 -6.719 8.571 1.00 94.75 323 GLY A N 1
ATOM 2546 C CA . GLY A 1 323 ? -12.837 -7.619 8.855 1.00 94.75 323 GLY A CA 1
ATOM 2547 C C . GLY A 1 323 ? -12.573 -9.059 8.411 1.00 94.75 323 GLY A C 1
ATOM 2548 O O . GLY A 1 323 ? -11.501 -9.390 7.910 1.00 94.75 323 GLY A O 1
ATOM 2549 N N . SER A 1 324 ? -13.601 -9.903 8.527 1.00 93.12 324 SER A N 1
ATOM 2550 C CA . SER A 1 324 ? -13.548 -11.337 8.170 1.00 93.12 324 SER A CA 1
ATOM 2551 C C . SER A 1 324 ? -13.103 -11.641 6.735 1.00 93.12 324 SER A C 1
ATOM 2553 O O . SER A 1 324 ? -12.654 -12.747 6.456 1.00 93.12 324 SER A O 1
ATOM 2555 N N . ARG A 1 325 ? -13.197 -10.684 5.800 1.00 92.75 325 ARG A N 1
ATOM 2556 C CA . ARG A 1 325 ? -12.717 -10.897 4.426 1.00 92.75 325 ARG A CA 1
ATOM 2557 C C . ARG A 1 325 ? -11.204 -11.083 4.340 1.00 92.75 325 ARG A C 1
ATOM 2559 O O . ARG A 1 325 ? -10.764 -11.834 3.472 1.00 92.75 325 ARG A O 1
ATOM 2566 N N . ALA A 1 326 ? -10.448 -10.435 5.227 1.00 94.38 326 ALA A N 1
ATOM 2567 C CA . ALA A 1 326 ? -9.005 -10.626 5.333 1.00 94.38 326 ALA A CA 1
ATOM 2568 C C . ALA A 1 326 ? -8.650 -12.018 5.892 1.00 94.38 326 ALA A C 1
ATOM 2570 O O . ALA A 1 326 ? -7.557 -12.514 5.665 1.00 94.38 326 ALA A O 1
ATOM 2571 N N . ASP A 1 327 ? -9.587 -12.682 6.570 1.00 94.56 327 ASP A N 1
ATOM 2572 C CA . ASP A 1 327 ? -9.389 -14.006 7.169 1.00 94.56 327 ASP A CA 1
ATOM 2573 C C . ASP A 1 327 ? -9.822 -15.151 6.229 1.00 94.56 327 ASP A C 1
ATOM 2575 O O . ASP A 1 327 ? -9.859 -16.318 6.618 1.00 94.56 327 ASP A O 1
ATOM 2579 N N . ASN A 1 328 ? -10.152 -14.842 4.970 1.00 93.38 328 ASN A N 1
ATOM 2580 C CA . ASN A 1 328 ? -10.377 -15.862 3.951 1.00 93.38 328 ASN A CA 1
ATOM 2581 C C . ASN A 1 328 ? -9.045 -16.436 3.468 1.00 93.38 328 ASN A C 1
ATOM 2583 O O . ASN A 1 328 ? -8.105 -15.684 3.205 1.00 93.38 328 ASN A O 1
ATOM 2587 N N . VAL A 1 329 ? -9.010 -17.756 3.271 1.00 95.19 329 VAL A N 1
ATOM 2588 C CA . VAL A 1 329 ? -7.876 -18.446 2.644 1.00 95.19 329 VAL A CA 1
ATOM 2589 C C . VAL A 1 329 ? -7.665 -17.900 1.234 1.00 95.19 329 VAL A C 1
ATOM 2591 O O . VAL A 1 329 ? -8.616 -17.776 0.455 1.00 95.19 329 VAL A O 1
ATOM 2594 N N . MET A 1 330 ? -6.418 -17.566 0.918 1.00 95.44 330 MET A N 1
ATOM 2595 C CA . MET A 1 330 ? -6.042 -17.010 -0.371 1.00 95.44 330 MET A CA 1
ATOM 2596 C C . MET A 1 330 ? -6.251 -18.045 -1.495 1.00 95.44 330 MET A C 1
ATOM 2598 O O . MET A 1 330 ? -5.917 -19.223 -1.324 1.00 95.44 330 MET A O 1
ATOM 2602 N N . PRO A 1 331 ? -6.786 -17.641 -2.662 1.00 95.38 331 PRO A N 1
ATOM 2603 C CA . PRO A 1 331 ? -6.815 -18.502 -3.842 1.00 95.38 331 PRO A CA 1
ATOM 2604 C C . PRO A 1 331 ? -5.394 -18.710 -4.408 1.00 95.38 331 PRO A C 1
ATOM 2606 O O . PRO A 1 331 ? -4.447 -18.064 -3.955 1.00 95.38 331 PRO A O 1
ATOM 2609 N N . PRO A 1 332 ? -5.211 -19.570 -5.427 1.00 95.25 332 PRO A N 1
ATOM 2610 C CA . PRO A 1 332 ? -3.988 -19.581 -6.230 1.00 95.25 332 PRO A CA 1
ATOM 2611 C C . PRO A 1 332 ? -3.578 -18.173 -6.690 1.00 95.25 332 PRO A C 1
ATOM 2613 O O . PRO A 1 332 ? -4.425 -17.383 -7.098 1.00 95.25 332 PRO A O 1
ATOM 2616 N N . CYS A 1 333 ? -2.283 -17.864 -6.582 1.00 94.94 333 CYS A N 1
ATOM 2617 C CA . CYS A 1 333 ? -1.680 -16.532 -6.759 1.00 94.94 333 CYS A CA 1
ATOM 2618 C C . CYS A 1 333 ? -2.185 -15.455 -5.787 1.00 94.94 333 CYS A C 1
ATOM 2620 O O . CYS A 1 333 ? -1.764 -14.307 -5.878 1.00 94.94 333 CYS A O 1
ATOM 2622 N N . GLY A 1 334 ? -3.055 -15.798 -4.837 1.00 94.88 334 GLY A N 1
ATOM 2623 C CA . GLY A 1 334 ? -3.651 -14.840 -3.919 1.00 94.88 334 GLY A CA 1
ATOM 2624 C C . GLY A 1 334 ? -2.639 -14.167 -3.000 1.00 94.88 334 GLY A C 1
ATOM 2625 O O . GLY A 1 334 ? -2.935 -13.080 -2.535 1.00 94.88 334 GLY A O 1
ATOM 2626 N N 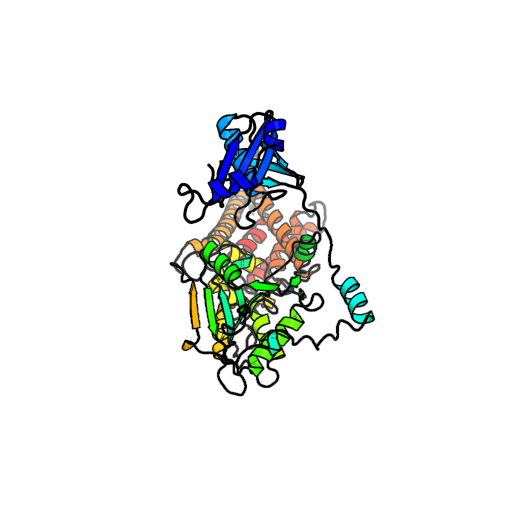. SER A 1 335 ? -1.453 -14.753 -2.789 1.00 94.12 335 SER A N 1
ATOM 2627 C CA . SER A 1 335 ? -0.338 -14.146 -2.046 1.00 94.12 335 SER A CA 1
ATOM 2628 C C . SER A 1 335 ? 0.449 -13.110 -2.853 1.00 94.12 335 SER A C 1
ATOM 2630 O O . SER A 1 335 ? 1.126 -12.269 -2.268 1.00 94.12 335 SER A O 1
ATOM 2632 N N . ALA A 1 336 ? 0.305 -13.083 -4.181 1.00 95.44 336 ALA A N 1
ATOM 2633 C CA . ALA A 1 336 ? 1.016 -12.165 -5.073 1.00 95.44 336 ALA A CA 1
ATOM 2634 C C . ALA A 1 336 ? 0.511 -10.707 -5.010 1.00 95.44 336 ALA A C 1
ATOM 2636 O O . ALA A 1 336 ? 0.840 -9.901 -5.876 1.00 95.44 336 ALA A O 1
ATOM 2637 N N . TYR A 1 337 ? -0.272 -10.348 -3.986 1.00 94.25 337 TYR A N 1
ATOM 2638 C CA . TYR A 1 337 ? -0.494 -8.953 -3.595 1.00 94.25 337 TYR A CA 1
ATOM 2639 C C . TYR A 1 337 ? 0.703 -8.390 -2.805 1.00 94.25 337 TYR A C 1
ATOM 2641 O O . TYR A 1 337 ? 0.856 -7.173 -2.711 1.00 94.25 337 TYR A O 1
ATOM 2649 N N . ILE A 1 338 ? 1.563 -9.255 -2.256 1.00 95.00 338 ILE A N 1
ATOM 2650 C CA . ILE A 1 338 ? 2.827 -8.876 -1.624 1.00 95.00 338 ILE A CA 1
ATOM 2651 C C . ILE A 1 338 ? 3.968 -9.031 -2.644 1.00 95.00 338 ILE A C 1
ATOM 2653 O O . ILE A 1 338 ? 4.127 -10.120 -3.198 1.00 95.00 338 ILE A O 1
ATOM 2657 N N . PRO A 1 339 ? 4.803 -8.000 -2.872 1.00 95.69 339 PRO A N 1
ATOM 2658 C CA . PRO A 1 339 ? 5.934 -8.041 -3.803 1.00 95.69 339 PRO A CA 1
ATOM 2659 C C . PRO A 1 339 ? 6.879 -9.242 -3.634 1.00 95.69 339 PRO A C 1
ATOM 2661 O O . PRO A 1 339 ? 7.225 -9.886 -4.621 1.00 95.69 339 PRO A O 1
ATOM 2664 N N . ASP A 1 340 ? 7.258 -9.606 -2.404 1.00 94.56 340 ASP A N 1
ATOM 2665 C CA . ASP A 1 340 ? 8.140 -10.766 -2.185 1.00 94.56 340 ASP A CA 1
ATOM 2666 C C . ASP A 1 340 ? 7.451 -12.104 -2.508 1.00 94.56 340 ASP A C 1
ATOM 2668 O O . ASP A 1 340 ? 8.101 -13.054 -2.946 1.00 94.56 340 ASP A O 1
ATOM 2672 N N . ASP A 1 341 ? 6.137 -12.212 -2.292 1.00 95.88 341 ASP A N 1
ATOM 2673 C CA . ASP A 1 341 ? 5.385 -13.421 -2.638 1.00 95.88 341 ASP A CA 1
ATOM 2674 C C . ASP A 1 341 ? 5.080 -13.482 -4.141 1.00 95.88 341 ASP A C 1
ATOM 2676 O O . ASP A 1 341 ? 5.108 -14.572 -4.711 1.00 95.88 341 ASP A O 1
ATOM 2680 N N . LEU A 1 342 ? 4.908 -12.337 -4.814 1.00 97.62 342 LEU A N 1
ATOM 2681 C CA . LEU A 1 342 ? 4.928 -12.260 -6.277 1.00 97.62 342 LEU A CA 1
ATOM 2682 C C . LEU A 1 342 ? 6.275 -12.752 -6.822 1.00 97.62 342 LEU A C 1
ATOM 2684 O O . LEU A 1 342 ? 6.287 -13.591 -7.716 1.00 97.62 342 LEU A O 1
ATOM 2688 N N . SER A 1 343 ? 7.395 -12.280 -6.268 1.00 97.38 343 SER A N 1
ATOM 2689 C CA . SER A 1 343 ? 8.745 -12.690 -6.677 1.00 97.38 343 SER A CA 1
ATOM 2690 C C . SER A 1 343 ? 8.929 -14.213 -6.642 1.00 97.38 343 SER A C 1
ATOM 2692 O O . SER A 1 343 ? 9.458 -14.803 -7.589 1.00 97.38 343 SER A O 1
ATOM 2694 N N . LYS A 1 344 ? 8.412 -14.870 -5.594 1.00 96.19 344 LYS A N 1
ATOM 2695 C CA . LYS A 1 344 ? 8.379 -16.339 -5.493 1.00 96.19 344 LYS A CA 1
ATOM 2696 C C . LYS A 1 344 ? 7.407 -16.962 -6.492 1.00 96.19 344 LYS A C 1
ATOM 2698 O O . LYS A 1 344 ? 7.724 -17.986 -7.090 1.00 96.19 344 LYS A O 1
ATOM 2703 N N . ALA A 1 345 ? 6.226 -16.371 -6.670 1.00 97.00 345 ALA A N 1
ATOM 2704 C CA . ALA A 1 345 ? 5.213 -16.879 -7.588 1.00 97.00 345 ALA A CA 1
ATOM 2705 C C . ALA A 1 345 ? 5.718 -16.890 -9.039 1.00 97.00 345 ALA A C 1
ATOM 2707 O O . ALA A 1 345 ? 5.479 -17.875 -9.736 1.00 97.00 345 ALA A O 1
ATOM 2708 N N . LEU A 1 346 ? 6.478 -15.872 -9.467 1.00 98.25 346 LEU A N 1
ATOM 2709 C CA . LEU A 1 346 ? 7.075 -15.787 -10.810 1.00 98.25 346 LEU A CA 1
ATOM 2710 C C . LEU A 1 346 ? 7.906 -17.030 -11.173 1.00 98.25 346 LEU A C 1
ATOM 2712 O O . LEU A 1 346 ? 7.893 -17.445 -12.327 1.00 98.25 346 LEU A O 1
ATOM 2716 N N . LEU A 1 347 ? 8.564 -17.670 -10.197 1.00 97.88 347 LEU A N 1
ATOM 2717 C CA . LEU A 1 347 ? 9.368 -18.887 -10.403 1.00 97.88 347 LEU A CA 1
ATOM 2718 C C . LEU A 1 347 ? 8.529 -20.113 -10.793 1.00 97.88 347 LEU A C 1
ATOM 2720 O O . LEU A 1 347 ? 9.061 -21.075 -11.343 1.00 97.88 347 LEU A O 1
ATOM 2724 N N . SER A 1 348 ? 7.232 -20.105 -10.476 1.00 96.75 348 SER A N 1
ATOM 2725 C CA . SER A 1 348 ? 6.297 -21.161 -10.881 1.00 96.75 348 SER A CA 1
ATOM 2726 C C . SER A 1 348 ? 5.636 -20.885 -12.232 1.00 96.75 348 SER A C 1
ATOM 2728 O O . SER A 1 348 ? 5.134 -21.810 -12.872 1.00 96.75 348 SER A O 1
ATOM 2730 N N . MET A 1 349 ? 5.657 -19.632 -12.689 1.00 98.25 349 MET A N 1
ATOM 2731 C CA . MET A 1 349 ? 4.989 -19.224 -13.918 1.00 98.25 349 MET A CA 1
ATOM 2732 C C . MET A 1 349 ? 5.748 -19.723 -15.144 1.00 98.25 349 MET A C 1
ATOM 2734 O O . MET A 1 349 ? 6.975 -19.837 -15.146 1.00 98.25 349 MET A O 1
ATOM 2738 N N . THR A 1 350 ? 5.008 -19.997 -16.211 1.00 98.50 350 THR A N 1
ATOM 2739 C CA . THR A 1 350 ? 5.561 -20.476 -17.477 1.00 98.50 350 THR A CA 1
ATOM 2740 C C . THR A 1 350 ? 4.983 -19.714 -18.654 1.00 98.50 350 THR A C 1
ATOM 2742 O O . THR A 1 350 ? 3.824 -19.298 -18.614 1.00 98.50 350 THR A O 1
ATOM 2745 N N . VAL A 1 351 ? 5.758 -19.608 -19.728 1.00 98.19 351 VAL A N 1
ATOM 2746 C CA . VAL A 1 351 ? 5.309 -19.107 -21.030 1.00 98.19 351 VAL A CA 1
ATOM 2747 C C . VAL A 1 351 ? 5.614 -20.175 -22.068 1.00 98.19 351 VAL A C 1
ATOM 2749 O O . VAL A 1 351 ? 6.742 -20.650 -22.161 1.00 98.19 351 VAL A O 1
ATOM 2752 N N . ASN A 1 352 ? 4.599 -20.618 -22.808 1.00 96.62 352 ASN A N 1
ATOM 2753 C CA . ASN A 1 352 ? 4.715 -21.686 -23.807 1.00 96.62 352 ASN A CA 1
ATOM 2754 C C . ASN A 1 352 ? 5.325 -22.994 -23.255 1.00 96.62 352 ASN A C 1
ATOM 2756 O O . ASN A 1 352 ? 5.970 -23.748 -23.978 1.00 96.62 352 ASN A O 1
ATOM 2760 N N . GLY A 1 353 ? 5.094 -23.273 -21.967 1.00 95.94 353 GLY A N 1
ATOM 2761 C CA . GLY A 1 353 ? 5.608 -24.453 -21.264 1.00 95.94 353 GLY A CA 1
ATOM 2762 C C . GLY A 1 353 ? 7.026 -24.311 -20.702 1.00 95.94 353 GLY A C 1
ATOM 2763 O O . GLY A 1 353 ? 7.460 -25.196 -19.968 1.00 95.94 353 GLY A O 1
ATOM 2764 N N . GLU A 1 354 ? 7.721 -23.207 -20.980 1.00 97.50 354 GLU A N 1
ATOM 2765 C CA . GLU A 1 354 ? 9.054 -22.920 -20.443 1.00 97.50 354 GLU A CA 1
ATOM 2766 C C . GLU A 1 354 ? 8.971 -22.024 -19.194 1.00 97.50 354 GLU A C 1
ATOM 2768 O O . GLU A 1 354 ? 8.074 -21.179 -19.112 1.00 97.50 354 GLU A O 1
ATOM 2773 N N . PRO A 1 355 ? 9.876 -22.173 -18.205 1.00 98.19 355 PRO A N 1
ATOM 2774 C CA . PRO A 1 355 ? 9.893 -21.324 -17.013 1.00 98.19 355 PRO A CA 1
ATOM 2775 C C . PRO A 1 355 ? 10.053 -19.838 -17.353 1.00 98.19 355 PRO A C 1
ATOM 2777 O O . PRO A 1 355 ? 10.989 -19.461 -18.059 1.00 98.19 355 PRO A O 1
ATOM 2780 N N . LEU A 1 356 ? 9.183 -18.992 -16.793 1.00 98.50 356 LEU A N 1
ATOM 2781 C CA . LEU A 1 356 ? 9.208 -17.542 -17.005 1.00 98.50 356 LEU A CA 1
ATOM 2782 C C . LEU A 1 356 ? 10.492 -16.905 -16.455 1.00 98.50 356 LEU A C 1
ATOM 2784 O O . LEU A 1 356 ? 11.025 -15.976 -17.049 1.00 98.50 356 LEU A O 1
ATOM 2788 N N . THR A 1 357 ? 10.980 -17.369 -15.307 1.00 98.44 357 THR A N 1
ATOM 2789 C CA . THR A 1 357 ? 12.209 -16.885 -14.661 1.00 98.44 357 THR A CA 1
ATOM 2790 C C . THR A 1 357 ? 12.751 -17.962 -13.714 1.00 98.44 357 THR A C 1
ATOM 2792 O O . THR A 1 357 ? 12.109 -18.989 -13.484 1.00 98.44 357 THR A O 1
ATOM 2795 N N . SER A 1 358 ? 13.947 -17.764 -13.172 1.00 97.81 358 SER A N 1
ATOM 2796 C CA . SER A 1 358 ? 14.598 -18.653 -12.211 1.00 97.81 358 SER A CA 1
ATOM 2797 C C . SER A 1 358 ? 15.452 -17.863 -11.221 1.00 97.81 358 SER A C 1
ATOM 2799 O O . SER A 1 358 ? 15.758 -16.695 -11.439 1.00 97.81 358 SER A O 1
ATOM 2801 N N . GLU A 1 359 ? 15.909 -18.514 -10.150 1.00 96.31 359 GLU A N 1
ATOM 2802 C CA . GLU A 1 359 ? 16.827 -17.898 -9.175 1.00 96.31 359 GLU A CA 1
ATOM 2803 C C . GLU A 1 359 ? 18.130 -17.386 -9.811 1.00 96.31 359 GLU A C 1
ATOM 2805 O O . GLU A 1 359 ? 18.723 -16.430 -9.325 1.00 96.31 359 GLU A O 1
ATOM 2810 N N . ALA A 1 360 ? 18.573 -17.990 -10.919 1.00 97.00 360 ALA A N 1
ATOM 2811 C CA . ALA A 1 360 ? 19.759 -17.539 -11.645 1.00 97.00 360 ALA A CA 1
ATOM 2812 C C . ALA A 1 360 ? 19.531 -16.233 -12.427 1.00 97.00 360 ALA A C 1
ATOM 2814 O O . ALA A 1 360 ? 20.498 -15.575 -12.799 1.00 97.00 360 ALA A O 1
ATOM 2815 N N . ASP A 1 361 ? 18.270 -15.868 -12.675 1.00 97.75 361 ASP A N 1
ATOM 2816 C CA . ASP A 1 361 ? 17.885 -14.647 -13.389 1.00 97.75 361 ASP A CA 1
ATOM 2817 C C . ASP A 1 361 ? 17.609 -13.479 -12.421 1.00 97.75 361 ASP A C 1
ATOM 2819 O O . ASP A 1 361 ? 17.198 -12.396 -12.846 1.00 97.75 361 ASP A O 1
ATOM 2823 N N . LYS A 1 362 ? 17.821 -13.694 -11.113 1.00 97.75 362 LYS A N 1
ATOM 2824 C CA . LYS A 1 362 ? 17.732 -12.661 -10.083 1.00 97.75 362 LYS A CA 1
ATOM 2825 C C . LYS A 1 362 ? 19.046 -11.882 -9.989 1.00 97.75 362 LYS A C 1
ATOM 2827 O O . LYS A 1 362 ? 20.115 -12.463 -9.816 1.00 97.75 362 LYS A O 1
ATOM 2832 N N . ILE A 1 363 ? 18.949 -10.557 -10.029 1.00 97.56 363 ILE A N 1
ATOM 2833 C CA . ILE A 1 363 ? 20.070 -9.625 -9.903 1.00 97.56 363 ILE A CA 1
ATOM 2834 C C . ILE A 1 363 ? 19.790 -8.674 -8.740 1.00 97.56 363 ILE A C 1
ATOM 2836 O O . ILE A 1 363 ? 18.837 -7.896 -8.780 1.00 97.56 363 ILE A O 1
ATOM 2840 N N . ASP A 1 364 ? 20.630 -8.709 -7.707 1.00 95.50 364 ASP A N 1
ATOM 2841 C CA . ASP A 1 364 ? 20.569 -7.729 -6.622 1.00 95.50 364 ASP A CA 1
ATOM 2842 C C . ASP A 1 364 ? 21.151 -6.392 -7.111 1.00 95.50 364 ASP A C 1
ATOM 2844 O O . ASP A 1 364 ? 22.340 -6.288 -7.414 1.00 95.50 364 ASP A O 1
ATOM 2848 N N . LEU A 1 365 ? 20.300 -5.367 -7.209 1.00 95.75 365 LEU A N 1
ATOM 2849 C CA . LEU A 1 365 ? 20.668 -4.032 -7.693 1.00 95.75 365 LEU A CA 1
ATOM 2850 C C . LEU A 1 365 ? 21.179 -3.151 -6.549 1.00 95.75 365 LEU A C 1
ATOM 2852 O O . LEU A 1 365 ? 22.186 -2.460 -6.693 1.00 95.75 365 LEU A O 1
ATOM 2856 N N . LEU A 1 366 ? 20.487 -3.191 -5.407 1.00 93.38 366 LEU A N 1
ATOM 2857 C CA . LEU A 1 366 ? 20.829 -2.483 -4.178 1.00 93.38 366 LEU A CA 1
ATOM 2858 C C . LEU A 1 366 ? 20.740 -3.453 -3.000 1.00 93.38 366 LEU A C 1
ATOM 2860 O O . LEU A 1 366 ? 19.663 -3.958 -2.673 1.00 93.38 366 LEU A O 1
ATOM 2864 N N . ILE A 1 367 ? 21.876 -3.683 -2.346 1.00 87.69 367 ILE A N 1
ATOM 2865 C CA . ILE A 1 367 ? 21.979 -4.519 -1.148 1.00 87.69 367 ILE A CA 1
ATOM 2866 C C . ILE A 1 367 ? 22.054 -3.594 0.064 1.00 87.69 367 ILE A C 1
ATOM 2868 O O . ILE A 1 367 ? 22.904 -2.708 0.123 1.00 87.69 367 ILE A O 1
ATOM 2872 N N . VAL A 1 368 ? 21.173 -3.812 1.035 1.00 80.62 368 VAL A N 1
ATOM 2873 C CA . VAL A 1 368 ? 21.122 -3.047 2.287 1.00 80.62 368 VAL A CA 1
ATOM 2874 C C . VAL A 1 368 ? 21.631 -3.875 3.456 1.00 80.62 368 VAL A C 1
ATOM 2876 O O . VAL A 1 368 ? 21.316 -5.058 3.588 1.00 80.62 368 VAL A O 1
ATOM 2879 N N . GLU A 1 369 ? 22.412 -3.238 4.327 1.00 69.31 369 GLU A N 1
ATOM 2880 C CA . GLU A 1 369 ? 22.833 -3.823 5.598 1.00 69.31 369 GLU A CA 1
ATOM 2881 C C . GLU A 1 369 ? 21.675 -3.748 6.605 1.00 69.31 369 GLU A C 1
ATOM 2883 O O . GLU A 1 369 ? 21.296 -2.666 7.049 1.00 69.31 369 GLU A O 1
ATOM 2888 N N . GLY A 1 370 ? 21.093 -4.891 6.980 1.00 67.50 370 GLY A N 1
ATOM 2889 C CA . GLY A 1 370 ? 20.013 -4.942 7.969 1.00 67.50 370 GLY A CA 1
ATOM 2890 C C . GLY A 1 370 ? 18.967 -6.020 7.693 1.00 67.50 370 GLY A C 1
ATOM 2891 O O . GLY A 1 370 ? 19.185 -6.941 6.909 1.00 67.50 370 GLY A O 1
ATOM 2892 N N . ALA A 1 371 ? 17.825 -5.922 8.379 1.00 64.50 371 ALA A N 1
ATOM 2893 C CA . ALA A 1 371 ? 16.690 -6.808 8.145 1.00 64.50 371 ALA A CA 1
ATOM 2894 C C . ALA A 1 371 ? 15.908 -6.355 6.903 1.00 64.50 371 ALA A C 1
ATOM 2896 O O . ALA A 1 371 ? 15.568 -5.182 6.785 1.00 64.50 371 ALA A O 1
ATOM 2897 N N . TRP A 1 372 ? 15.578 -7.302 6.017 1.00 78.62 372 TRP A N 1
ATOM 2898 C CA . TRP A 1 372 ? 14.705 -7.060 4.856 1.00 78.62 372 TRP A CA 1
ATOM 2899 C C . TRP A 1 372 ? 13.303 -6.589 5.270 1.00 78.62 372 TRP A C 1
ATOM 2901 O O . TRP A 1 372 ? 12.657 -5.823 4.567 1.00 78.62 372 TRP A O 1
ATOM 2911 N N . LEU A 1 373 ? 12.838 -7.045 6.434 1.00 76.12 373 LEU A N 1
ATOM 2912 C CA . LEU A 1 373 ? 11.517 -6.749 6.979 1.00 76.12 373 LEU A CA 1
ATOM 2913 C C . LEU A 1 373 ? 11.598 -5.620 8.009 1.00 76.12 373 LEU A C 1
ATOM 2915 O O . LEU A 1 373 ? 12.540 -5.551 8.802 1.00 76.12 373 LEU A O 1
ATOM 2919 N N . SER A 1 374 ? 10.581 -4.759 8.034 1.00 66.81 374 SER A N 1
ATOM 2920 C CA . SER A 1 374 ? 10.521 -3.635 8.968 1.00 66.81 374 SER A CA 1
ATOM 2921 C C . SER A 1 374 ? 10.163 -4.056 10.401 1.00 66.81 374 SER A C 1
ATOM 2923 O O . SER A 1 374 ? 9.289 -4.891 10.628 1.00 66.81 374 SER A O 1
ATOM 2925 N N . GLY A 1 375 ? 10.782 -3.392 11.384 1.00 71.19 375 GLY A N 1
ATOM 2926 C CA . GLY A 1 375 ? 10.356 -3.385 12.785 1.00 71.19 375 GLY A CA 1
ATOM 2927 C C . GLY A 1 375 ? 11.118 -4.321 13.739 1.00 71.19 375 GLY A C 1
ATOM 2928 O O . GLY A 1 375 ? 12.209 -4.802 13.454 1.00 71.19 375 GLY A O 1
ATOM 2929 N N . ALA A 1 376 ? 10.577 -4.509 14.9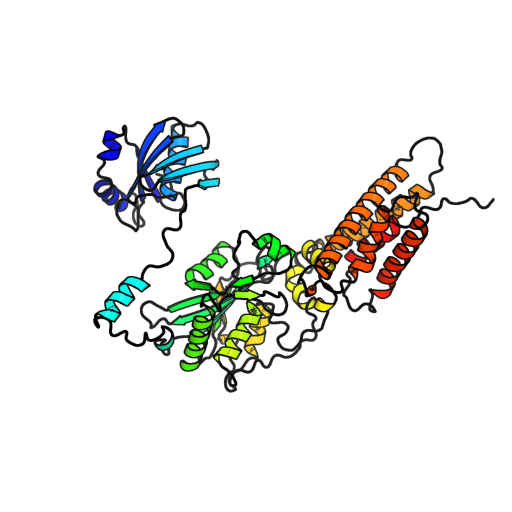46 1.00 73.44 376 ALA A N 1
ATOM 2930 C CA . ALA A 1 376 ? 11.212 -5.250 16.030 1.00 73.44 376 ALA A CA 1
ATOM 2931 C C . ALA A 1 376 ? 11.481 -6.728 15.657 1.00 73.44 376 ALA A C 1
ATOM 2933 O O . ALA A 1 376 ? 10.600 -7.368 15.079 1.00 73.44 376 ALA A O 1
ATOM 2934 N N . PRO A 1 377 ? 12.632 -7.315 16.047 1.00 78.12 377 PRO A N 1
ATOM 2935 C CA . PRO A 1 377 ? 12.950 -8.723 15.784 1.00 78.12 377 PRO A CA 1
ATOM 2936 C C . PRO A 1 377 ? 11.917 -9.704 16.367 1.00 78.12 377 PRO A C 1
ATOM 2938 O O . PRO A 1 377 ? 11.283 -9.356 17.367 1.00 78.12 377 PRO A O 1
ATOM 2941 N N . PRO A 1 378 ? 11.786 -10.934 15.825 1.00 78.56 378 PRO A N 1
ATOM 2942 C CA . PRO A 1 378 ? 10.858 -11.962 16.322 1.00 78.56 378 PRO A CA 1
ATOM 2943 C C . PRO A 1 378 ? 10.907 -12.221 17.824 1.00 78.56 378 PRO A C 1
ATOM 2945 O O . PRO A 1 378 ? 9.872 -12.383 18.461 1.00 78.56 378 PRO A O 1
ATOM 2948 N N . GLU A 1 379 ? 12.099 -12.177 18.410 1.00 82.12 379 GLU A N 1
ATOM 2949 C CA . GLU A 1 379 ? 12.308 -12.434 19.838 1.00 82.12 379 GLU A CA 1
ATOM 2950 C C . GLU A 1 379 ? 12.062 -11.200 20.727 1.00 82.12 379 GLU A C 1
ATOM 2952 O O . GLU A 1 379 ? 12.160 -11.268 21.954 1.00 82.12 379 GLU A O 1
ATOM 2957 N N . SER A 1 380 ? 11.756 -10.043 20.137 1.00 85.00 380 SER A N 1
ATOM 2958 C CA . SER A 1 380 ? 11.642 -8.790 20.875 1.00 85.00 380 SER A CA 1
ATOM 2959 C C . SER A 1 380 ? 10.349 -8.709 21.680 1.00 85.00 380 SER A C 1
ATOM 2961 O O . SER A 1 380 ? 9.244 -8.719 21.135 1.00 85.00 380 SER A O 1
ATOM 2963 N N . ALA A 1 381 ? 10.484 -8.463 22.987 1.00 85.94 381 ALA A N 1
ATOM 2964 C CA . ALA A 1 381 ? 9.357 -8.159 23.868 1.00 85.94 381 ALA A CA 1
ATOM 2965 C C . ALA A 1 381 ? 8.555 -6.918 23.422 1.00 85.94 381 ALA A C 1
ATOM 2967 O O . ALA A 1 381 ? 7.391 -6.775 23.799 1.00 85.94 381 ALA A O 1
ATOM 2968 N N . ALA A 1 382 ? 9.141 -6.042 22.592 1.00 86.00 382 ALA A N 1
ATOM 2969 C CA . ALA A 1 382 ? 8.441 -4.895 22.019 1.00 86.00 382 ALA A CA 1
ATOM 2970 C C . ALA A 1 382 ? 7.205 -5.318 21.205 1.00 86.00 382 ALA A C 1
ATOM 2972 O O . ALA A 1 382 ? 6.202 -4.606 21.231 1.00 86.00 382 ALA A O 1
ATOM 2973 N N . ARG A 1 383 ? 7.224 -6.503 20.571 1.00 87.62 383 ARG A N 1
ATOM 2974 C CA . ARG A 1 383 ? 6.084 -7.039 19.807 1.00 87.62 383 ARG A CA 1
ATOM 2975 C C . ARG A 1 383 ? 4.827 -7.253 20.669 1.00 87.62 383 ARG A C 1
ATOM 2977 O O . ARG A 1 383 ? 3.712 -7.187 20.168 1.00 87.62 383 ARG A O 1
ATOM 2984 N N . LEU A 1 384 ? 4.982 -7.429 21.986 1.00 91.62 384 LEU A N 1
ATOM 2985 C CA . LEU A 1 384 ? 3.877 -7.658 22.928 1.00 91.62 384 LEU A CA 1
ATOM 2986 C C . LEU A 1 384 ? 3.303 -6.375 23.547 1.00 91.62 384 LEU A C 1
ATOM 2988 O O . LEU A 1 384 ? 2.362 -6.452 24.340 1.00 91.62 384 LEU A O 1
ATOM 2992 N N . VAL A 1 385 ? 3.848 -5.198 23.227 1.00 93.62 385 VAL A N 1
ATOM 2993 C CA . VAL A 1 385 ? 3.479 -3.933 23.886 1.00 93.62 385 VAL A CA 1
ATOM 2994 C C . VAL A 1 385 ? 1.970 -3.639 23.831 1.00 93.62 385 VAL A C 1
ATOM 2996 O O . VAL A 1 385 ? 1.407 -3.388 24.899 1.00 93.62 385 VAL A O 1
ATOM 2999 N N . PRO A 1 386 ? 1.268 -3.719 22.682 1.00 95.00 386 PRO A N 1
ATOM 3000 C CA . PRO A 1 386 ? -0.177 -3.491 22.637 1.00 95.00 386 PRO A CA 1
ATOM 3001 C C . PRO A 1 386 ? -0.946 -4.482 23.511 1.00 95.00 386 PRO A C 1
ATOM 3003 O O . PRO A 1 386 ? -1.843 -4.078 24.251 1.00 95.00 386 PRO A O 1
ATOM 3006 N N . THR A 1 387 ? -0.549 -5.757 23.502 1.00 95.38 387 THR A N 1
ATOM 3007 C CA . THR A 1 387 ? -1.162 -6.802 24.332 1.00 95.38 387 THR A CA 1
ATOM 3008 C C . THR A 1 387 ? -1.018 -6.465 25.810 1.00 95.38 387 THR A C 1
ATOM 3010 O O . THR A 1 387 ? -2.006 -6.456 26.544 1.00 95.38 387 THR A O 1
ATOM 3013 N N . ILE A 1 388 ? 0.197 -6.121 26.248 1.00 96.38 388 ILE A N 1
ATOM 3014 C CA . ILE A 1 388 ? 0.480 -5.724 27.631 1.00 96.38 388 ILE A CA 1
ATOM 3015 C C . ILE A 1 388 ? -0.355 -4.495 28.006 1.00 96.38 388 ILE A C 1
ATOM 3017 O O . ILE A 1 388 ? -1.004 -4.499 29.051 1.00 96.38 388 ILE A O 1
ATOM 3021 N N . VAL A 1 389 ? -0.400 -3.468 27.154 1.00 97.19 389 VAL A N 1
ATOM 3022 C CA . VAL A 1 389 ? -1.166 -2.238 27.408 1.00 97.19 389 VAL A CA 1
ATOM 3023 C C . VAL A 1 389 ? -2.663 -2.525 27.538 1.00 97.19 389 VAL A C 1
ATOM 3025 O O . VAL A 1 389 ? -3.287 -2.057 28.492 1.00 97.19 389 VAL A O 1
ATOM 3028 N N . MET A 1 390 ? -3.247 -3.319 26.638 1.00 97.62 390 MET A N 1
ATOM 3029 C CA . MET A 1 390 ? -4.683 -3.626 26.657 1.00 97.62 390 MET A CA 1
ATOM 3030 C C . MET A 1 390 ? -5.073 -4.533 27.829 1.00 97.62 390 MET A C 1
ATOM 3032 O O . MET A 1 390 ? -6.121 -4.331 28.446 1.00 97.62 390 MET A O 1
ATOM 3036 N N . VAL A 1 391 ? -4.218 -5.490 28.198 1.00 97.31 391 VAL A N 1
ATOM 3037 C CA . VAL A 1 391 ? -4.417 -6.323 29.393 1.00 97.31 391 VAL A CA 1
ATOM 3038 C C . VAL A 1 391 ? -4.299 -5.480 30.664 1.00 97.31 391 VAL A C 1
ATOM 3040 O O . VAL A 1 391 ? -5.163 -5.568 31.539 1.00 97.31 391 VAL A O 1
ATOM 3043 N N . LEU A 1 392 ? -3.287 -4.613 30.770 1.00 97.50 392 LEU A N 1
ATOM 3044 C CA . LEU A 1 392 ? -3.139 -3.704 31.909 1.00 97.50 392 LEU A CA 1
ATOM 3045 C C . LEU A 1 392 ? -4.320 -2.738 32.019 1.00 97.50 392 LEU A C 1
ATOM 3047 O O . LEU A 1 392 ? -4.811 -2.517 33.124 1.00 97.50 392 LEU A O 1
ATOM 3051 N N . LEU A 1 393 ? -4.831 -2.215 30.901 1.00 97.44 393 LEU A N 1
ATOM 3052 C CA . LEU A 1 393 ? -6.038 -1.391 30.886 1.00 97.44 393 LEU A CA 1
ATOM 3053 C C . LEU A 1 393 ? -7.232 -2.152 31.479 1.00 97.44 393 LEU A C 1
ATOM 3055 O O . LEU A 1 393 ? -7.890 -1.639 32.389 1.00 97.44 393 LEU A O 1
ATOM 3059 N N . ALA A 1 394 ? -7.471 -3.391 31.042 1.00 97.50 394 ALA A N 1
ATOM 3060 C CA . ALA A 1 394 ? -8.548 -4.226 31.570 1.00 97.50 394 ALA A CA 1
ATOM 3061 C C . ALA A 1 394 ? -8.398 -4.469 33.082 1.00 97.50 394 ALA A C 1
ATOM 3063 O O . ALA A 1 394 ? -9.364 -4.316 33.838 1.00 97.50 394 ALA A O 1
ATOM 3064 N N . LEU A 1 395 ? -7.180 -4.778 33.540 1.00 97.62 395 LEU A N 1
ATOM 3065 C CA . LEU A 1 395 ? -6.866 -4.992 34.955 1.00 97.62 395 LEU A CA 1
ATOM 3066 C C . LEU A 1 395 ? -7.049 -3.720 35.792 1.00 97.62 395 LEU A C 1
ATOM 3068 O O . LEU A 1 395 ? -7.628 -3.782 36.877 1.00 97.62 395 LEU A O 1
ATOM 3072 N N . ILE A 1 396 ? -6.624 -2.558 35.290 1.00 96.00 396 ILE A N 1
ATOM 3073 C CA . ILE A 1 396 ? -6.808 -1.261 35.956 1.00 96.00 396 ILE A CA 1
ATOM 3074 C C . ILE A 1 396 ? -8.299 -0.948 36.094 1.00 96.00 396 ILE A C 1
ATOM 3076 O O . ILE A 1 396 ? -8.754 -0.594 37.184 1.00 96.00 396 ILE A O 1
ATOM 3080 N N . ILE A 1 397 ? -9.090 -1.121 35.030 1.00 95.56 397 ILE A N 1
ATOM 3081 C CA . ILE A 1 397 ? -10.542 -0.904 35.081 1.00 95.56 397 ILE A CA 1
ATOM 3082 C C . ILE A 1 397 ? -11.198 -1.874 36.072 1.00 95.56 397 ILE A C 1
ATOM 3084 O O . ILE A 1 397 ? -12.033 -1.447 36.876 1.00 95.56 397 ILE A O 1
ATOM 3088 N N . ALA A 1 398 ? -10.802 -3.150 36.077 1.00 94.88 398 ALA A N 1
ATOM 3089 C CA . ALA A 1 398 ? -11.287 -4.143 37.036 1.00 94.88 398 ALA A CA 1
ATOM 3090 C C . ALA A 1 398 ? -10.948 -3.760 38.488 1.00 94.88 398 ALA A C 1
ATOM 3092 O O . ALA A 1 398 ? -11.819 -3.803 39.362 1.00 94.88 398 ALA A O 1
ATOM 3093 N N . PHE A 1 399 ? -9.713 -3.325 38.746 1.00 93.94 399 PHE A N 1
ATOM 3094 C CA . PHE A 1 399 ? -9.247 -2.910 40.067 1.00 93.94 399 PHE A CA 1
ATOM 3095 C C . PHE A 1 399 ? -9.970 -1.657 40.573 1.00 93.94 399 PHE A C 1
ATOM 3097 O O . PHE A 1 399 ? -10.500 -1.649 41.688 1.00 93.94 399 PHE A O 1
ATOM 3104 N N . LEU A 1 400 ? -10.059 -0.610 39.745 1.00 91.62 400 LEU A N 1
ATOM 3105 C CA . LEU A 1 400 ? -10.782 0.621 40.076 1.00 91.62 400 LEU A CA 1
ATOM 3106 C C . LEU A 1 400 ? -12.261 0.334 40.343 1.00 91.62 400 LEU A C 1
ATOM 3108 O O . LEU A 1 400 ? -12.833 0.840 41.312 1.00 91.62 400 LEU A O 1
ATOM 3112 N N . ARG A 1 401 ? -12.869 -0.543 39.539 1.00 89.56 401 ARG A N 1
ATOM 3113 C CA . ARG A 1 401 ? -14.238 -1.021 39.743 1.00 89.56 401 ARG A CA 1
ATOM 3114 C C . ARG A 1 401 ? -14.388 -1.728 41.089 1.00 89.56 401 ARG A C 1
ATOM 3116 O O . ARG A 1 401 ? -15.326 -1.425 41.825 1.00 89.56 401 ARG A O 1
ATOM 3123 N N . PHE A 1 402 ? -13.474 -2.629 41.441 1.00 89.19 402 PHE A N 1
ATOM 3124 C CA . PHE A 1 402 ? -13.490 -3.330 42.725 1.00 89.19 402 PHE A CA 1
ATOM 3125 C C . PHE A 1 402 ? -13.370 -2.360 43.912 1.00 89.19 402 PHE A C 1
ATOM 3127 O O . PHE A 1 402 ? -14.229 -2.361 44.793 1.00 89.19 402 PHE A O 1
ATOM 3134 N N . LYS A 1 403 ? -12.388 -1.450 43.894 1.00 86.31 403 LYS A N 1
ATOM 3135 C CA . LYS A 1 403 ? -12.206 -0.422 44.939 1.00 86.31 403 LYS A CA 1
ATOM 3136 C C . LYS A 1 403 ? -13.395 0.534 45.050 1.00 86.31 403 LYS A C 1
ATOM 3138 O O . LYS A 1 403 ? -13.740 0.974 46.148 1.00 86.31 403 LYS A O 1
ATOM 3143 N N . SER A 1 404 ? -14.052 0.840 43.931 1.00 82.19 404 SER A N 1
ATOM 3144 C CA . SER A 1 404 ? -15.255 1.678 43.921 1.00 82.19 404 SER A CA 1
ATOM 3145 C C . SER A 1 404 ? -16.471 0.998 44.568 1.00 82.19 404 SER A C 1
ATOM 3147 O O . SER A 1 404 ? -17.335 1.695 45.090 1.00 82.19 404 SER A O 1
ATOM 3149 N N . ARG A 1 405 ? -16.527 -0.347 44.594 1.00 76.56 405 ARG A N 1
ATOM 3150 C CA . ARG A 1 405 ? -17.589 -1.126 45.262 1.00 76.56 405 ARG A CA 1
ATOM 3151 C C . ARG A 1 405 ? -17.445 -1.186 46.779 1.00 76.56 405 ARG A C 1
ATOM 3153 O O . ARG A 1 405 ? -18.457 -1.207 47.469 1.00 76.56 405 ARG A O 1
ATOM 3160 N N . THR A 1 406 ? -16.216 -1.264 47.287 1.00 66.88 406 THR A N 1
ATOM 3161 C CA . THR A 1 406 ? -15.922 -1.416 48.727 1.00 66.88 406 THR A CA 1
ATOM 3162 C C . THR A 1 406 ? -15.945 -0.092 49.488 1.00 66.88 406 THR A C 1
ATOM 3164 O O . THR A 1 406 ? -15.774 -0.061 50.701 1.00 66.88 406 THR A O 1
ATOM 3167 N N . SER A 1 407 ? -16.108 1.014 48.770 1.00 60.00 407 SER A N 1
ATOM 3168 C CA . SER A 1 407 ? -16.076 2.361 49.316 1.00 60.00 407 SER A CA 1
ATOM 3169 C C . SER A 1 407 ? -17.470 2.777 49.790 1.00 60.00 407 SER A C 1
ATOM 3171 O O . SER A 1 407 ? -18.355 3.026 48.973 1.00 60.00 407 SER A O 1
ATOM 3173 N N . THR A 1 408 ? -17.678 2.844 51.104 1.00 54.03 408 THR A N 1
ATOM 3174 C CA . THR A 1 408 ? -18.925 3.319 51.720 1.00 54.03 408 THR A CA 1
ATOM 3175 C C . THR A 1 408 ? -19.223 4.775 51.331 1.00 54.03 408 THR A C 1
ATOM 3177 O O . THR A 1 408 ? -18.306 5.598 51.272 1.00 54.03 408 THR A O 1
ATOM 3180 N N . PRO A 1 409 ? -20.497 5.136 51.087 1.00 50.16 409 PRO A N 1
ATOM 3181 C CA . PRO A 1 409 ? -20.900 6.506 50.796 1.00 50.16 409 PRO A CA 1
ATOM 3182 C C . PRO A 1 409 ? -20.937 7.322 52.096 1.00 50.16 409 PRO A C 1
ATOM 3184 O O . PRO A 1 409 ? -22.004 7.605 52.632 1.00 50.16 409 PRO A O 1
ATOM 3187 N N . GLN A 1 410 ? -19.775 7.685 52.636 1.00 50.38 410 GLN A N 1
ATOM 3188 C CA . GLN A 1 410 ? -19.675 8.690 53.693 1.00 50.38 410 GLN A CA 1
ATOM 3189 C C . GLN A 1 410 ? -18.976 9.945 53.152 1.00 50.38 410 GLN A C 1
ATOM 3191 O O . GLN A 1 410 ? -17.780 9.963 52.881 1.00 50.38 410 GLN A O 1
ATOM 3196 N N . SER A 1 411 ? -19.821 10.955 52.921 1.00 46.81 411 SER A N 1
ATOM 3197 C CA . SER A 1 411 ? -19.589 12.411 52.950 1.00 46.81 411 SER A CA 1
ATOM 3198 C C . SER A 1 411 ? -18.455 13.075 52.148 1.00 46.81 411 SER A C 1
ATOM 3200 O O . SER A 1 411 ? -18.348 14.297 52.207 1.00 46.81 411 SER A O 1
ATOM 3202 N N . SER A 1 412 ? -17.687 12.379 51.308 1.00 51.78 412 SER A N 1
ATOM 3203 C CA . SER A 1 412 ? -16.800 13.034 50.326 1.00 51.78 412 SER A CA 1
ATOM 3204 C C . SER A 1 412 ? -16.668 12.191 49.052 1.00 51.78 412 SER A C 1
ATOM 3206 O O . SER A 1 412 ? -16.702 10.960 49.147 1.00 51.78 412 SER A O 1
ATOM 3208 N N . PRO A 1 413 ? -16.565 12.787 47.842 1.00 56.69 413 PRO A N 1
ATOM 3209 C CA . PRO A 1 413 ? -16.382 12.022 46.613 1.00 56.69 413 PRO A CA 1
ATOM 3210 C C . PRO A 1 413 ? -15.130 11.148 46.720 1.00 56.69 413 PRO A C 1
ATOM 3212 O O . PRO A 1 413 ? -14.002 11.632 46.664 1.00 56.69 413 PRO A O 1
ATOM 3215 N N . ASN A 1 414 ? -15.343 9.840 46.869 1.00 74.62 414 ASN A N 1
ATOM 3216 C CA . ASN A 1 414 ? -14.263 8.877 46.974 1.00 74.62 414 ASN A CA 1
ATOM 3217 C C . ASN A 1 414 ? -13.382 8.959 45.720 1.00 74.62 414 ASN A C 1
ATOM 3219 O O . ASN A 1 414 ? -13.871 8.800 44.596 1.00 74.62 414 ASN A O 1
ATOM 3223 N N . VAL A 1 415 ? -12.086 9.199 45.920 1.00 82.88 415 VAL A N 1
ATOM 3224 C CA . VAL A 1 415 ? -11.104 9.356 44.839 1.00 82.88 415 VAL A CA 1
ATOM 3225 C C . VAL A 1 415 ? -11.143 8.163 43.880 1.00 82.88 415 VAL A C 1
ATOM 3227 O O . VAL A 1 415 ? -11.138 8.368 42.669 1.00 82.88 415 VAL A O 1
ATOM 3230 N N . ASN A 1 416 ? -11.311 6.936 44.386 1.00 82.94 416 ASN A N 1
ATOM 3231 C CA . ASN A 1 416 ? -11.404 5.727 43.561 1.00 82.94 416 ASN A CA 1
ATOM 3232 C C . ASN A 1 416 ? -12.666 5.711 42.694 1.00 82.94 416 ASN A C 1
ATOM 3234 O O . ASN A 1 416 ? -12.618 5.291 41.542 1.00 82.94 416 ASN A O 1
ATOM 3238 N N . PHE A 1 417 ? -13.799 6.190 43.218 1.00 84.25 417 PHE A N 1
ATOM 3239 C CA . PHE A 1 417 ? -15.036 6.299 42.442 1.00 84.25 417 PHE A CA 1
ATOM 3240 C C . PHE A 1 417 ? -14.920 7.371 41.351 1.00 84.25 417 PHE A C 1
ATOM 3242 O O . PHE A 1 417 ? -15.345 7.145 40.217 1.00 84.25 417 PHE A O 1
ATOM 3249 N N . LYS A 1 418 ? -14.300 8.520 41.660 1.00 87.81 418 LYS A N 1
ATOM 3250 C CA . LYS A 1 418 ? -14.026 9.576 40.673 1.00 87.81 418 LYS A CA 1
ATOM 3251 C C . LYS A 1 418 ? -13.077 9.075 39.581 1.00 87.81 418 LYS A C 1
ATOM 3253 O O . LYS A 1 418 ? -13.369 9.266 38.404 1.00 87.81 418 LYS A O 1
ATOM 3258 N N . LEU A 1 419 ? -11.999 8.390 39.962 1.00 90.25 419 LEU A N 1
ATOM 3259 C CA . LEU A 1 419 ? -11.016 7.825 39.038 1.00 90.25 419 LEU A CA 1
ATOM 3260 C C . LEU A 1 419 ? -11.631 6.733 38.156 1.00 90.25 419 LEU A C 1
ATOM 3262 O O . LEU A 1 419 ? -11.470 6.779 36.940 1.00 90.25 419 LEU A O 1
ATOM 3266 N N . PHE A 1 420 ? -12.426 5.822 38.731 1.00 91.31 420 PHE A N 1
ATOM 3267 C CA . PHE A 1 420 ? -13.192 4.842 37.958 1.00 91.31 420 PHE A CA 1
ATOM 3268 C C . PHE A 1 420 ? -14.137 5.522 36.964 1.00 91.31 420 PHE A C 1
ATOM 3270 O O . PHE A 1 420 ? -14.203 5.112 35.810 1.00 91.31 420 PHE A O 1
ATOM 3277 N N . LYS A 1 421 ? -14.855 6.574 37.381 1.00 91.00 421 LYS A N 1
ATOM 3278 C CA . LYS A 1 421 ? -15.763 7.312 36.495 1.00 91.00 421 LYS A CA 1
ATOM 3279 C C . LYS A 1 421 ? -15.010 7.939 35.320 1.00 91.00 421 LYS A C 1
ATOM 3281 O O . LYS A 1 421 ? -15.498 7.842 34.203 1.00 91.00 421 LYS A O 1
ATOM 3286 N N . ILE A 1 422 ? -13.844 8.543 35.555 1.00 93.88 422 ILE A N 1
ATOM 3287 C CA . ILE A 1 422 ? -12.999 9.118 34.495 1.00 93.88 422 ILE A CA 1
ATOM 3288 C C . ILE A 1 422 ? -12.514 8.019 33.546 1.00 93.88 422 ILE A C 1
ATOM 3290 O O . ILE A 1 422 ? -12.754 8.115 32.346 1.00 93.88 422 ILE A O 1
ATOM 3294 N N . ALA A 1 423 ? -11.910 6.954 34.078 1.00 94.94 423 ALA A N 1
ATOM 3295 C CA . ALA A 1 423 ? -11.376 5.854 33.278 1.00 94.94 423 ALA A CA 1
ATOM 3296 C C . ALA A 1 423 ? -12.473 5.172 32.442 1.00 94.94 423 ALA A C 1
ATOM 3298 O O . ALA A 1 423 ? -12.311 4.973 31.241 1.00 94.94 423 ALA A O 1
ATOM 3299 N N . ARG A 1 424 ? -13.641 4.916 33.049 1.00 95.06 424 ARG A N 1
ATOM 3300 C CA . ARG A 1 424 ? -14.849 4.450 32.355 1.00 95.06 424 ARG A CA 1
ATOM 3301 C C . ARG A 1 424 ? -15.234 5.382 31.209 1.00 95.06 424 ARG A C 1
ATOM 3303 O O . ARG A 1 424 ? -15.505 4.895 30.120 1.00 95.06 424 ARG A O 1
ATOM 3310 N N . SER A 1 425 ? -15.319 6.691 31.451 1.00 95.94 425 SER A N 1
ATOM 3311 C CA . SER A 1 425 ? -15.712 7.652 30.415 1.00 95.94 425 SER A CA 1
ATOM 3312 C C . SER A 1 425 ? -14.751 7.617 29.234 1.00 95.94 425 SER A C 1
ATOM 3314 O O . SER A 1 425 ? -15.209 7.547 28.102 1.00 95.94 425 SER A O 1
ATOM 3316 N N . VAL A 1 426 ? -13.441 7.609 29.493 1.00 97.56 426 VAL A N 1
ATOM 3317 C CA . VAL A 1 426 ? -12.415 7.556 28.441 1.00 97.56 426 VAL A CA 1
ATOM 3318 C C . VAL A 1 426 ? -12.575 6.295 27.595 1.00 97.56 426 VAL A C 1
ATOM 3320 O O . VAL A 1 426 ? -12.739 6.403 26.384 1.00 97.56 426 VAL A O 1
ATOM 3323 N N . VAL A 1 427 ? -12.630 5.116 28.226 1.00 98.00 427 VAL A N 1
ATOM 3324 C CA . VAL A 1 427 ? -12.784 3.833 27.517 1.00 98.00 427 VAL A CA 1
ATOM 3325 C C . VAL A 1 427 ? -14.043 3.819 26.648 1.00 98.00 427 VAL A C 1
ATOM 3327 O O . VAL A 1 427 ? -13.982 3.423 25.488 1.00 98.00 427 VAL A O 1
ATOM 3330 N N . LEU A 1 428 ? -15.183 4.276 27.176 1.00 98.12 428 LEU A N 1
ATOM 3331 C CA . LEU A 1 428 ? -16.448 4.241 26.436 1.00 98.12 428 LEU A CA 1
ATOM 3332 C C . LEU A 1 428 ? -16.522 5.284 25.321 1.00 98.12 428 LEU A C 1
ATOM 3334 O O . LEU A 1 428 ? -17.110 4.992 24.283 1.00 98.12 428 LEU A O 1
ATOM 3338 N N . ILE A 1 429 ? -15.931 6.467 25.505 1.00 98.38 429 ILE A N 1
ATOM 3339 C CA . ILE A 1 429 ? -15.851 7.495 24.457 1.00 98.38 429 ILE A CA 1
ATOM 3340 C C . ILE A 1 429 ? -14.980 6.991 23.305 1.00 98.38 429 ILE A C 1
ATOM 3342 O O . ILE A 1 429 ? -15.422 7.032 22.160 1.00 98.38 429 ILE A O 1
ATOM 3346 N N . VAL A 1 430 ? -13.790 6.459 23.607 1.00 98.12 430 VAL A N 1
ATOM 3347 C CA . VAL A 1 430 ? -12.869 5.925 22.593 1.00 98.12 430 VAL A CA 1
ATOM 3348 C C . VAL A 1 430 ? -13.497 4.739 21.861 1.00 98.12 430 VAL A C 1
ATOM 3350 O O . VAL A 1 430 ? -13.559 4.751 20.637 1.00 98.12 430 VAL A O 1
ATOM 3353 N N . ALA A 1 431 ? -14.049 3.759 22.585 1.00 98.31 431 ALA A N 1
ATOM 3354 C CA . ALA A 1 431 ? -14.708 2.607 21.968 1.00 98.31 431 ALA A CA 1
ATOM 3355 C C . ALA A 1 431 ? -15.901 3.014 21.090 1.00 98.31 431 ALA A C 1
ATOM 3357 O O . ALA A 1 431 ? -16.080 2.461 20.010 1.00 98.31 431 ALA A O 1
ATOM 3358 N N . SER A 1 432 ? -16.683 4.013 21.513 1.00 98.44 432 SER A N 1
ATOM 3359 C CA . SER A 1 432 ? -17.789 4.538 20.705 1.00 98.44 432 SER A CA 1
ATOM 3360 C C . SER A 1 432 ? -17.298 5.214 19.427 1.00 98.44 432 SER A C 1
ATOM 3362 O O . SER A 1 432 ? -17.877 4.990 18.370 1.00 98.44 432 SER A O 1
ATOM 3364 N N . ALA A 1 433 ? -16.240 6.027 19.509 1.00 98.19 433 ALA A N 1
ATOM 3365 C CA . ALA A 1 433 ? -15.658 6.693 18.345 1.00 98.19 433 ALA A CA 1
ATOM 3366 C C . ALA A 1 433 ? -15.123 5.673 17.331 1.00 98.19 433 ALA A C 1
ATOM 3368 O O . ALA A 1 433 ? -15.442 5.754 16.147 1.00 98.19 433 ALA A O 1
ATOM 3369 N N . LEU A 1 434 ? -14.398 4.662 17.814 1.00 97.69 434 LEU A N 1
ATOM 3370 C CA . LEU A 1 434 ? -13.899 3.556 17.000 1.00 97.69 434 LEU A CA 1
ATOM 3371 C C . LEU A 1 434 ? -15.036 2.720 16.387 1.00 97.69 434 LEU A C 1
ATOM 3373 O O . LEU A 1 434 ? -14.967 2.349 15.220 1.00 97.69 434 LEU A O 1
ATOM 3377 N N . GLY A 1 435 ? -16.113 2.467 17.137 1.00 97.75 435 GLY A N 1
ATOM 3378 C CA . GLY A 1 435 ? -17.285 1.750 16.629 1.00 97.75 435 GLY A CA 1
ATOM 3379 C C . GLY A 1 435 ? -18.041 2.524 15.550 1.00 97.75 435 GLY A C 1
ATOM 3380 O O . GLY A 1 435 ? -18.473 1.935 14.564 1.00 97.75 435 GLY A O 1
ATOM 3381 N N . VAL A 1 436 ? -18.164 3.848 15.693 1.00 97.31 436 VAL A N 1
ATOM 3382 C CA . VAL A 1 436 ? -18.731 4.713 14.646 1.00 97.31 436 VAL A CA 1
ATOM 3383 C C . VAL A 1 436 ? -17.834 4.725 13.413 1.00 97.31 436 VAL A C 1
ATOM 3385 O O . VAL A 1 436 ? -18.350 4.592 12.310 1.00 97.31 436 VAL A O 1
ATOM 3388 N N . MET A 1 437 ? -16.513 4.825 13.587 1.00 95.12 437 MET A N 1
ATOM 3389 C CA . MET A 1 437 ? -15.556 4.749 12.480 1.00 95.12 437 MET A CA 1
ATOM 3390 C C . MET A 1 437 ? -15.733 3.450 11.683 1.00 95.12 437 MET A C 1
ATOM 3392 O O . MET A 1 437 ? -15.954 3.516 10.478 1.00 95.12 437 MET A O 1
ATOM 3396 N N . LEU A 1 438 ? -15.741 2.284 12.343 1.00 95.62 438 LEU A N 1
ATOM 3397 C CA . LEU A 1 438 ? -15.972 1.000 11.667 1.00 95.62 438 LEU A CA 1
ATOM 3398 C C . LEU A 1 438 ? -17.356 0.915 11.010 1.00 95.62 438 LEU A C 1
ATOM 3400 O O . LEU A 1 438 ? -17.489 0.338 9.936 1.00 95.62 438 LEU A O 1
ATOM 3404 N N . LEU A 1 439 ? -18.394 1.494 11.624 1.00 95.00 439 LEU A N 1
ATOM 3405 C CA . LEU A 1 439 ? -19.736 1.500 11.043 1.00 95.00 439 LEU A CA 1
ATOM 3406 C C . LEU A 1 439 ? -19.780 2.332 9.755 1.00 95.00 439 LEU A C 1
ATOM 3408 O O . LEU A 1 439 ? -20.400 1.907 8.780 1.00 95.00 439 LEU A O 1
ATOM 3412 N N . VAL A 1 440 ? -19.110 3.489 9.737 1.00 93.06 440 VAL A N 1
ATOM 3413 C CA . VAL A 1 440 ? -18.946 4.309 8.529 1.00 93.06 440 VAL A CA 1
ATOM 3414 C C . VAL A 1 440 ? -18.174 3.527 7.473 1.00 93.06 440 VAL A C 1
ATOM 3416 O O . VAL A 1 440 ? -18.666 3.412 6.356 1.00 93.06 440 VAL A O 1
ATOM 3419 N N . MET A 1 441 ? -17.034 2.925 7.825 1.00 91.25 441 MET A N 1
ATOM 3420 C CA . MET A 1 441 ? -16.237 2.138 6.877 1.00 91.25 441 MET A CA 1
ATOM 3421 C C . MET A 1 441 ? -17.033 0.972 6.272 1.00 91.25 441 MET A C 1
ATOM 3423 O O . MET A 1 441 ? -16.963 0.728 5.071 1.00 91.25 441 MET A O 1
ATOM 3427 N N . TRP A 1 442 ? -17.864 0.307 7.076 1.00 91.25 442 TRP A N 1
ATOM 3428 C CA . TRP A 1 442 ? -18.698 -0.800 6.613 1.00 91.25 442 TRP A CA 1
ATOM 3429 C C . TRP A 1 442 ? -19.868 -0.356 5.723 1.00 91.25 442 TRP A C 1
ATOM 3431 O O . TRP A 1 442 ? -20.203 -1.049 4.769 1.00 91.25 442 TRP A O 1
ATOM 3441 N N . THR A 1 443 ? -20.530 0.761 6.037 1.00 89.75 443 THR A N 1
ATOM 3442 C CA . THR A 1 443 ? -21.825 1.105 5.412 1.00 89.75 443 THR A CA 1
ATOM 3443 C C . THR A 1 443 ? -21.772 2.251 4.409 1.00 89.75 443 THR A C 1
ATOM 3445 O O . THR A 1 443 ? -22.690 2.380 3.602 1.00 89.75 443 THR A O 1
ATOM 3448 N N . LEU A 1 444 ? -20.735 3.090 4.460 1.00 88.50 444 LEU A N 1
ATOM 3449 C CA . LEU A 1 444 ? -20.639 4.339 3.697 1.00 88.50 444 LEU A CA 1
ATOM 3450 C C . LEU A 1 444 ? -19.370 4.434 2.838 1.00 88.50 444 LEU A C 1
ATOM 3452 O O . LEU A 1 444 ? -19.171 5.462 2.191 1.00 88.50 444 LEU A O 1
ATOM 3456 N N . THR A 1 445 ? -18.508 3.413 2.852 1.00 88.00 445 THR A N 1
ATOM 3457 C CA . THR A 1 445 ? -17.237 3.414 2.115 1.00 88.00 445 THR A CA 1
ATOM 3458 C C . THR A 1 445 ? -17.002 2.094 1.386 1.00 88.00 445 THR A C 1
ATOM 3460 O O . THR A 1 445 ? -17.470 1.043 1.826 1.00 88.00 445 THR A O 1
ATOM 3463 N N . ASP A 1 446 ? -16.182 2.149 0.343 1.00 85.31 446 ASP A N 1
ATOM 3464 C CA . ASP A 1 446 ? -15.760 1.015 -0.479 1.00 85.31 446 ASP A CA 1
ATOM 3465 C C . ASP A 1 446 ? -14.523 0.294 0.093 1.00 85.31 446 ASP A C 1
ATOM 3467 O O . ASP A 1 446 ? -13.856 -0.467 -0.602 1.00 85.31 446 ASP A O 1
ATOM 3471 N N . HIS A 1 447 ? -14.221 0.467 1.388 1.00 87.06 447 HIS A N 1
ATOM 3472 C CA . HIS A 1 447 ? -13.199 -0.317 2.093 1.00 87.06 447 HIS A CA 1
ATOM 3473 C C . HIS A 1 447 ? -13.676 -1.757 2.337 1.00 87.06 447 HIS A C 1
ATOM 3475 O O . HIS A 1 447 ? -13.950 -2.167 3.470 1.00 87.06 447 HIS A O 1
ATOM 3481 N N . THR A 1 448 ? -13.788 -2.534 1.266 1.00 87.94 448 THR A N 1
ATOM 3482 C CA . THR A 1 448 ? -14.378 -3.876 1.250 1.00 87.94 448 THR A CA 1
ATOM 3483 C C . THR A 1 448 ? -13.725 -4.840 2.240 1.00 87.94 448 THR A C 1
ATOM 3485 O O . THR A 1 448 ? -14.420 -5.664 2.832 1.00 87.94 448 THR A O 1
ATOM 3488 N N . ASP A 1 449 ? -12.425 -4.713 2.493 1.00 90.12 449 ASP A N 1
ATOM 3489 C CA . ASP A 1 449 ? -11.682 -5.590 3.409 1.00 90.12 449 ASP A CA 1
ATOM 3490 C C . ASP A 1 449 ? -11.939 -5.284 4.897 1.00 90.12 449 ASP A C 1
ATOM 3492 O O . ASP A 1 449 ? -11.582 -6.063 5.779 1.00 90.12 449 ASP A O 1
ATOM 3496 N N . THR A 1 450 ? -12.637 -4.185 5.189 1.00 91.94 450 THR A N 1
ATOM 3497 C CA . THR A 1 450 ? -13.086 -3.803 6.541 1.00 91.94 450 THR A CA 1
ATOM 3498 C C . THR A 1 450 ? -14.535 -4.198 6.817 1.00 91.94 450 THR A C 1
ATOM 3500 O O . THR A 1 450 ? -15.060 -3.977 7.909 1.00 91.94 450 THR A O 1
ATOM 3503 N N . TRP A 1 451 ? -15.217 -4.783 5.830 1.00 90.88 451 TRP A N 1
ATOM 3504 C CA . TRP A 1 451 ? -16.622 -5.153 5.947 1.00 90.88 451 TRP A CA 1
ATOM 3505 C C . TRP A 1 451 ? -16.834 -6.365 6.852 1.00 90.88 451 TRP A C 1
ATOM 3507 O O . TRP A 1 451 ? -15.955 -7.210 7.025 1.00 90.88 451 TRP A O 1
ATOM 3517 N N . ALA A 1 452 ? -18.049 -6.462 7.407 1.00 92.38 452 ALA A N 1
ATOM 3518 C CA . ALA A 1 452 ? -18.435 -7.519 8.345 1.00 92.38 452 ALA A CA 1
ATOM 3519 C C . ALA A 1 452 ? -17.446 -7.655 9.521 1.00 92.38 452 ALA A C 1
ATOM 3521 O O . ALA A 1 452 ? -17.136 -8.762 9.967 1.00 92.38 452 ALA A O 1
ATOM 3522 N N . ASN A 1 453 ? -16.940 -6.514 10.006 1.00 95.94 453 ASN A N 1
ATOM 3523 C CA . ASN A 1 453 ? -15.964 -6.477 11.081 1.00 95.94 453 ASN A CA 1
ATOM 3524 C C . ASN A 1 453 ? -16.622 -6.764 12.443 1.00 95.94 453 ASN A C 1
ATOM 3526 O O . ASN A 1 453 ? -17.395 -5.964 12.976 1.00 95.94 453 ASN A O 1
ATOM 3530 N N . CYS A 1 454 ? -16.288 -7.910 13.031 1.00 96.12 454 CYS A N 1
ATOM 3531 C CA . CYS A 1 454 ? -16.796 -8.391 14.310 1.00 96.12 454 CYS A CA 1
ATOM 3532 C C . CYS A 1 454 ? -16.425 -7.479 15.490 1.00 96.12 454 CYS A C 1
ATOM 3534 O O . CYS A 1 454 ? -17.118 -7.512 16.509 1.00 96.12 454 CYS A O 1
ATOM 3536 N N . ASN A 1 455 ? -15.423 -6.598 15.360 1.00 97.00 455 ASN A N 1
ATOM 3537 C CA . ASN A 1 455 ? -15.099 -5.600 16.384 1.00 97.00 455 ASN A CA 1
ATOM 3538 C C . ASN A 1 455 ? -16.243 -4.600 16.628 1.00 97.00 455 ASN A C 1
ATOM 3540 O O . ASN A 1 455 ? -16.317 -3.971 17.689 1.00 97.00 455 ASN A O 1
ATOM 3544 N N . LEU A 1 456 ? -17.199 -4.487 15.701 1.00 96.69 456 LEU A N 1
ATOM 3545 C CA . LEU A 1 456 ? -18.442 -3.743 15.912 1.00 96.69 456 LEU A CA 1
ATOM 3546 C C . LEU A 1 456 ? -19.293 -4.311 17.052 1.00 96.69 456 LEU A C 1
ATOM 3548 O O . LEU A 1 456 ? -19.999 -3.545 17.705 1.00 96.69 456 LEU A O 1
ATOM 3552 N N . LEU A 1 457 ? -19.202 -5.614 17.344 1.00 96.44 457 LEU A N 1
ATOM 3553 C CA . LEU A 1 457 ? -19.972 -6.263 18.411 1.00 96.44 457 LEU A CA 1
ATOM 3554 C C . LEU A 1 457 ? -19.559 -5.813 19.812 1.00 96.44 457 LEU A C 1
ATOM 3556 O O . LEU A 1 457 ? -20.327 -6.016 20.754 1.00 96.44 457 LEU A O 1
ATOM 3560 N N . TRP A 1 458 ? -18.385 -5.192 19.966 1.00 97.00 458 TRP A N 1
ATOM 3561 C CA . TRP A 1 458 ? -17.953 -4.645 21.249 1.00 97.00 458 TRP A CA 1
ATOM 3562 C C . TRP A 1 458 ? -17.737 -3.133 21.261 1.00 97.00 458 TRP A C 1
ATOM 3564 O O . TRP A 1 458 ? -17.954 -2.504 22.298 1.00 97.00 458 TRP A O 1
ATOM 3574 N N . SER A 1 459 ? -17.379 -2.529 20.129 1.00 97.62 459 SER A N 1
ATOM 3575 C CA . SER A 1 459 ? -17.148 -1.084 20.031 1.00 97.62 459 SER A CA 1
ATOM 3576 C C . SER A 1 459 ? -18.453 -0.285 19.898 1.00 97.62 459 SER A C 1
ATOM 3578 O O . SER A 1 459 ? -18.688 0.648 20.668 1.00 97.62 459 SER A O 1
ATOM 3580 N N . LEU A 1 460 ? -19.370 -0.687 19.008 1.00 96.94 460 LEU A N 1
ATOM 3581 C CA . LEU A 1 460 ? -20.634 0.023 18.772 1.00 96.94 460 LEU A CA 1
ATOM 3582 C C . LEU A 1 460 ? -21.575 0.026 19.996 1.00 96.94 460 LEU A C 1
ATOM 3584 O O . LEU A 1 460 ? -22.152 1.076 20.303 1.00 96.94 460 LEU A O 1
ATOM 3588 N N . PRO A 1 461 ? -21.704 -1.070 20.777 1.00 97.19 461 PRO A N 1
ATOM 3589 C CA . PRO A 1 461 ? -22.517 -1.063 21.989 1.00 97.19 461 PRO A CA 1
ATOM 3590 C C . PRO A 1 461 ? -22.069 -0.071 23.067 1.00 97.19 461 PRO A C 1
ATOM 3592 O O . PRO A 1 461 ? -22.866 0.228 23.963 1.00 97.19 461 PRO A O 1
ATOM 3595 N N . ALA A 1 462 ? -20.841 0.462 22.996 1.00 97.38 462 ALA A N 1
ATOM 3596 C CA . ALA A 1 462 ? -20.362 1.507 23.898 1.00 97.38 462 ALA A CA 1
ATOM 3597 C C . ALA A 1 462 ? -21.151 2.824 23.759 1.00 97.38 462 ALA A C 1
ATOM 3599 O O . ALA A 1 462 ? -21.261 3.559 24.745 1.00 97.38 462 ALA A O 1
ATOM 3600 N N . LEU A 1 463 ? -21.803 3.072 22.611 1.00 97.50 463 LEU A N 1
ATOM 3601 C CA . LEU A 1 463 ? -22.626 4.266 22.356 1.00 97.50 463 LEU A CA 1
ATOM 3602 C C . LEU A 1 463 ? -23.765 4.450 23.366 1.00 97.50 463 LEU A C 1
ATOM 3604 O O . LEU A 1 463 ? -24.206 5.576 23.612 1.00 97.50 463 LEU A O 1
ATOM 3608 N N . VAL A 1 464 ? -24.203 3.371 24.027 1.00 96.50 464 VAL A N 1
ATOM 3609 C CA . VAL A 1 464 ? -25.189 3.441 25.118 1.00 96.50 464 VAL A CA 1
ATOM 3610 C C . VAL A 1 464 ? -24.745 4.366 26.261 1.00 96.50 464 VAL A C 1
ATOM 3612 O O . VAL A 1 464 ? -25.576 4.866 27.025 1.00 96.50 464 VAL A O 1
ATOM 3615 N N . TYR A 1 465 ? -23.441 4.642 26.376 1.00 95.94 465 TYR A N 1
ATOM 3616 C CA . TYR A 1 465 ? -22.887 5.625 27.301 1.00 95.94 465 TYR A CA 1
ATOM 3617 C C . TYR A 1 465 ? -23.536 7.008 27.143 1.00 95.94 465 TYR A C 1
ATOM 3619 O O . TYR A 1 465 ? -23.912 7.618 28.150 1.00 95.94 465 TYR A O 1
ATOM 3627 N N . PHE A 1 466 ? -23.747 7.448 25.899 1.00 96.12 466 PHE A N 1
ATOM 3628 C CA . PHE A 1 466 ? -24.305 8.760 25.564 1.00 96.12 466 PHE A CA 1
ATOM 3629 C C . PHE A 1 466 ? -25.830 8.831 25.689 1.00 96.12 466 PHE A C 1
ATOM 3631 O O . PHE A 1 466 ? -26.388 9.926 25.727 1.00 96.12 466 PHE A O 1
ATOM 3638 N N . VAL A 1 467 ? -26.520 7.693 25.822 1.00 95.12 467 VAL A N 1
ATOM 3639 C CA . VAL A 1 467 ? -27.972 7.669 26.050 1.00 95.12 467 VAL A CA 1
ATOM 3640 C C . VAL A 1 467 ? -28.273 8.275 27.429 1.00 95.12 467 VAL A C 1
ATOM 3642 O O . VAL A 1 467 ? -27.766 7.774 28.440 1.00 95.12 467 VAL A O 1
ATOM 3645 N N . PRO A 1 468 ? -29.099 9.332 27.544 1.00 93.25 468 PRO A N 1
ATOM 3646 C CA . PRO A 1 468 ? -29.375 9.958 28.839 1.00 93.25 468 PRO A CA 1
ATOM 3647 C C . PRO A 1 468 ? -30.050 9.009 29.841 1.00 93.25 468 PRO A C 1
ATOM 3649 O O . PRO A 1 468 ? -30.911 8.207 29.491 1.00 93.25 468 PRO A O 1
ATOM 3652 N N . THR A 1 469 ? -29.695 9.114 31.126 1.00 87.50 469 THR A N 1
ATOM 3653 C CA . THR A 1 469 ? -30.192 8.213 32.191 1.00 87.50 469 THR A CA 1
ATOM 3654 C C . THR A 1 469 ? -31.695 8.299 32.442 1.00 87.50 469 THR A C 1
ATOM 3656 O O . THR A 1 469 ? -32.274 7.342 32.943 1.00 87.50 469 THR A O 1
ATOM 3659 N N . LYS A 1 470 ? -32.333 9.410 32.060 1.00 90.88 470 LYS A N 1
ATOM 3660 C CA . LYS A 1 470 ? -33.789 9.600 32.138 1.00 90.88 470 LYS A CA 1
ATOM 3661 C C . LYS A 1 470 ? -34.586 8.701 31.183 1.00 90.88 470 LYS A C 1
ATOM 3663 O O . LYS A 1 470 ? -35.784 8.518 31.381 1.00 90.88 470 LYS A O 1
ATOM 3668 N N . PHE A 1 471 ? -33.954 8.152 30.143 1.00 91.56 471 PHE A N 1
ATOM 3669 C CA . PHE A 1 471 ? -34.639 7.274 29.199 1.00 91.56 471 PHE A CA 1
ATOM 3670 C C . PHE A 1 471 ? -34.832 5.882 29.797 1.00 91.56 471 PHE A C 1
ATOM 3672 O O . PHE A 1 471 ? -33.864 5.192 30.117 1.00 91.56 471 PHE A O 1
ATOM 3679 N N . LYS A 1 472 ? -36.094 5.439 29.872 1.00 88.31 472 LYS A N 1
ATOM 3680 C CA . LYS A 1 472 ? -36.477 4.128 30.425 1.00 88.31 472 LYS A CA 1
ATOM 3681 C C . LYS A 1 472 ? -35.762 2.957 29.738 1.00 88.31 472 LYS A C 1
ATOM 3683 O O . LYS A 1 472 ? -35.452 1.969 30.392 1.00 88.31 472 LYS A O 1
ATOM 3688 N N . MET A 1 473 ? -35.439 3.090 28.447 1.00 92.62 473 MET A N 1
ATOM 3689 C CA . MET A 1 473 ? -34.747 2.041 27.691 1.00 92.62 473 MET A CA 1
ATOM 3690 C C . MET A 1 473 ? -33.251 1.922 27.998 1.00 92.62 473 MET A C 1
ATOM 3692 O O . MET A 1 473 ? -32.661 0.912 27.628 1.00 92.62 473 MET A O 1
ATOM 3696 N N . LYS A 1 474 ? -32.612 2.894 28.672 1.00 92.75 474 LYS A N 1
ATOM 3697 C CA . LYS A 1 474 ? -31.152 2.867 28.887 1.00 92.75 474 LYS A CA 1
ATOM 3698 C C . LYS A 1 474 ? -30.697 1.584 29.579 1.00 92.75 474 LYS A C 1
ATOM 3700 O O . LYS A 1 474 ? -29.671 1.023 29.202 1.00 92.75 474 LYS A O 1
ATOM 3705 N N . ALA A 1 475 ? -31.447 1.118 30.578 1.00 90.50 475 ALA A N 1
ATOM 3706 C CA . ALA A 1 475 ? -31.123 -0.110 31.299 1.00 90.50 475 ALA A CA 1
ATOM 3707 C C . ALA A 1 475 ? -31.163 -1.332 30.369 1.00 90.50 475 ALA A C 1
ATOM 3709 O O . ALA A 1 475 ? -30.212 -2.110 30.347 1.00 90.50 475 ALA A O 1
ATOM 3710 N N . THR A 1 476 ? -32.216 -1.444 29.554 1.00 93.12 476 THR A N 1
ATOM 3711 C CA . THR A 1 476 ? -32.371 -2.502 28.550 1.00 93.12 476 THR A CA 1
ATOM 3712 C C . THR A 1 476 ? -31.259 -2.447 27.508 1.00 93.12 476 THR A C 1
ATOM 3714 O O . THR A 1 476 ? -30.600 -3.452 27.280 1.00 93.12 476 THR A O 1
ATOM 3717 N N . MET A 1 477 ? -30.976 -1.271 26.937 1.00 94.56 477 MET A N 1
ATOM 3718 C CA . MET A 1 477 ? -29.882 -1.091 25.976 1.00 94.56 477 MET A CA 1
ATOM 3719 C C . MET A 1 477 ? -28.529 -1.454 26.590 1.00 94.56 477 MET A C 1
ATOM 3721 O O . MET A 1 477 ? -27.736 -2.126 25.951 1.00 94.56 477 MET A O 1
ATOM 3725 N N . THR A 1 478 ? -28.277 -1.074 27.848 1.00 94.88 478 THR A N 1
ATOM 3726 C CA . THR A 1 478 ? -27.026 -1.428 28.541 1.00 94.88 478 THR A CA 1
ATOM 3727 C C . THR A 1 478 ? -26.905 -2.940 28.712 1.00 94.88 478 THR A C 1
ATOM 3729 O O . THR A 1 478 ? -25.822 -3.488 28.531 1.00 94.88 478 THR A O 1
ATOM 3732 N N . TYR A 1 479 ? -28.003 -3.621 29.051 1.00 94.25 479 TYR A N 1
ATOM 3733 C CA . TYR A 1 479 ? -28.026 -5.077 29.160 1.00 94.25 479 TYR A CA 1
ATOM 3734 C C . TYR A 1 479 ? -27.752 -5.746 27.808 1.00 94.25 479 TYR A C 1
ATOM 3736 O O . TYR A 1 479 ? -26.874 -6.599 27.730 1.00 94.25 479 TYR A O 1
ATOM 3744 N N . VAL A 1 480 ? -28.424 -5.301 26.741 1.00 95.88 480 VAL A N 1
ATOM 3745 C CA . VAL A 1 480 ? -28.173 -5.777 25.371 1.00 95.88 480 VAL A CA 1
ATOM 3746 C C . VAL A 1 480 ? -26.713 -5.548 24.976 1.00 95.88 480 VAL A C 1
ATOM 3748 O O . VAL A 1 480 ? -26.073 -6.478 24.500 1.00 95.88 480 VAL A O 1
ATOM 3751 N N . SER A 1 481 ? -26.145 -4.367 25.253 1.00 97.06 481 SER A N 1
ATOM 3752 C CA . SER A 1 481 ? -24.732 -4.079 24.984 1.00 97.06 481 SER A CA 1
ATOM 3753 C C . SER A 1 481 ? -23.791 -5.059 25.684 1.00 97.06 481 SER A C 1
ATOM 3755 O O . SER A 1 481 ? -22.853 -5.556 25.070 1.00 97.06 481 SER A O 1
ATOM 3757 N N . VAL A 1 482 ? -24.043 -5.360 26.962 1.00 96.38 482 VAL A N 1
ATOM 3758 C CA . VAL A 1 482 ? -23.244 -6.330 27.728 1.00 96.38 482 VAL A CA 1
ATOM 3759 C C . VAL A 1 482 ? -23.362 -7.733 27.131 1.00 96.38 482 VAL A C 1
ATOM 3761 O O . VAL A 1 482 ? -22.348 -8.414 27.017 1.00 96.38 482 VAL A O 1
ATOM 3764 N N . VAL A 1 483 ? -24.562 -8.154 26.721 1.00 96.50 483 VAL A N 1
ATOM 3765 C CA . VAL A 1 483 ? -24.778 -9.458 26.075 1.00 96.50 483 VAL A CA 1
ATOM 3766 C C . VAL A 1 483 ? -24.048 -9.540 24.733 1.00 96.50 483 VAL A C 1
ATOM 3768 O O . VAL A 1 483 ? -23.407 -10.553 24.473 1.00 96.50 483 VAL A O 1
ATOM 3771 N N . LEU A 1 484 ? -24.077 -8.487 23.911 1.00 96.94 484 LEU A N 1
ATOM 3772 C CA . LEU A 1 484 ? -23.356 -8.446 22.632 1.00 96.94 484 LEU A CA 1
ATOM 3773 C C . LEU A 1 484 ? -21.840 -8.567 22.828 1.00 96.94 484 LEU A C 1
ATOM 3775 O O . LEU A 1 484 ? -21.214 -9.417 22.199 1.00 96.94 484 LEU A O 1
ATOM 3779 N N . ILE A 1 485 ? -21.264 -7.798 23.760 1.00 97.69 485 ILE A N 1
ATOM 3780 C CA . ILE A 1 485 ? -19.824 -7.875 24.047 1.00 97.69 485 ILE A CA 1
ATOM 3781 C C . ILE A 1 485 ? -19.453 -9.245 24.626 1.00 97.69 485 ILE A C 1
ATOM 3783 O O . ILE A 1 485 ? -18.438 -9.820 24.244 1.00 97.69 485 ILE A O 1
ATOM 3787 N N . ALA A 1 486 ? -20.270 -9.793 25.530 1.00 96.50 486 ALA A N 1
ATOM 3788 C CA . ALA A 1 486 ? -20.044 -11.130 26.075 1.00 96.50 486 ALA A CA 1
ATOM 3789 C C . ALA A 1 486 ? -20.118 -12.202 24.979 1.00 96.50 486 ALA A C 1
ATOM 3791 O O . ALA A 1 486 ? -19.294 -13.108 24.961 1.00 96.50 486 ALA A O 1
ATOM 3792 N N . THR A 1 487 ? -21.056 -12.070 24.040 1.00 95.62 487 THR A N 1
ATOM 3793 C CA . THR A 1 487 ? -21.181 -12.964 22.881 1.00 95.62 487 THR A CA 1
ATOM 3794 C C . THR A 1 487 ? -19.933 -12.890 22.008 1.00 95.62 487 THR A C 1
ATOM 3796 O O . THR A 1 487 ? -19.372 -13.925 21.672 1.00 95.62 487 THR A O 1
ATOM 3799 N N . TYR A 1 488 ? -19.435 -11.687 21.712 1.00 96.62 488 TYR A N 1
ATOM 3800 C CA . TYR A 1 488 ? -18.164 -11.509 21.009 1.00 96.62 488 TYR A CA 1
ATOM 3801 C C . TYR A 1 488 ? -16.997 -12.193 21.737 1.00 96.62 488 TYR A C 1
ATOM 3803 O O . TYR A 1 488 ? -16.269 -12.969 21.128 1.00 96.62 488 TYR A O 1
ATOM 3811 N N . LEU A 1 489 ? -16.841 -11.972 23.045 1.00 96.50 489 LEU A N 1
ATOM 3812 C CA . LEU A 1 489 ? -15.758 -12.578 23.832 1.00 96.50 489 LEU A CA 1
ATOM 3813 C C . LEU A 1 489 ? -15.852 -14.112 23.899 1.00 96.50 489 LEU A C 1
ATOM 3815 O O . LEU A 1 489 ? -14.827 -14.780 23.947 1.00 96.50 489 LEU A O 1
ATOM 3819 N N . LEU A 1 490 ? -17.066 -14.669 23.906 1.00 95.50 490 LEU A N 1
ATOM 3820 C CA . LEU A 1 490 ? -17.291 -16.115 23.961 1.00 95.50 490 LEU A CA 1
ATOM 3821 C C . LEU A 1 490 ? -17.134 -16.803 22.601 1.00 95.50 490 LEU A C 1
ATOM 3823 O O . LEU A 1 490 ? -16.696 -17.947 22.565 1.00 95.50 490 LEU A O 1
ATOM 3827 N N . LEU A 1 491 ? -17.517 -16.138 21.506 1.00 94.81 491 LEU A N 1
ATOM 3828 C CA . LEU A 1 491 ? -17.534 -16.731 20.164 1.00 94.81 491 LEU A CA 1
ATOM 3829 C C . LEU A 1 491 ? -16.298 -16.384 19.321 1.00 94.81 491 LEU A C 1
ATOM 3831 O O . LEU A 1 491 ? -15.966 -17.125 18.401 1.00 94.81 491 LEU A O 1
ATOM 3835 N N . SER A 1 492 ? -15.600 -15.281 19.605 1.00 91.81 492 SER A N 1
ATOM 3836 C CA . SER A 1 492 ? -14.372 -14.926 18.874 1.00 91.81 492 SER A CA 1
ATOM 3837 C C . SER A 1 492 ? -13.277 -16.003 18.881 1.00 91.81 492 SER A C 1
ATOM 3839 O O . SER A 1 492 ? -12.633 -16.148 17.845 1.00 91.81 492 SER A O 1
ATOM 3841 N N . PRO A 1 493 ? -13.061 -16.815 19.941 1.00 87.31 493 PRO A N 1
ATOM 3842 C CA . PRO A 1 493 ? -12.135 -17.937 19.841 1.00 87.31 493 PRO A CA 1
ATOM 3843 C C . PRO A 1 493 ? -12.769 -19.089 19.048 1.00 87.31 493 PRO A C 1
ATOM 3845 O O . PRO A 1 493 ? -13.499 -19.915 19.593 1.00 87.31 493 PRO A O 1
ATOM 3848 N N . GLY A 1 494 ? -12.468 -19.150 17.752 1.00 80.19 494 GLY A N 1
ATOM 3849 C CA . GLY A 1 494 ? -12.701 -20.328 16.909 1.00 80.19 494 GLY A CA 1
ATOM 3850 C C . GLY A 1 494 ? -14.130 -20.540 16.399 1.00 80.19 494 GLY A C 1
ATOM 3851 O O . GLY A 1 494 ? -14.362 -21.539 15.725 1.00 80.19 494 GLY A O 1
ATOM 3852 N N . ILE A 1 495 ? -15.082 -19.643 16.694 1.00 90.25 495 ILE A N 1
ATOM 3853 C CA . ILE A 1 495 ? -16.444 -19.702 16.125 1.00 90.25 495 ILE A CA 1
ATOM 3854 C C . ILE A 1 495 ? -16.692 -18.545 15.155 1.00 90.25 495 ILE A C 1
ATOM 3856 O O . ILE A 1 495 ? -17.266 -18.759 14.087 1.00 90.25 495 ILE A O 1
ATOM 3860 N N . LEU A 1 496 ? -16.298 -17.318 15.508 1.00 90.75 496 LEU A N 1
ATOM 3861 C CA . LEU A 1 496 ? -16.401 -16.199 14.572 1.00 90.75 496 LEU A CA 1
ATOM 3862 C C . LEU A 1 496 ? -15.420 -16.396 13.404 1.00 90.75 496 LEU A C 1
ATOM 3864 O O . LEU A 1 496 ? -14.291 -16.822 13.631 1.00 90.75 496 LEU A O 1
ATOM 3868 N N . PRO A 1 497 ? -15.818 -16.037 12.170 1.00 89.75 497 PRO A N 1
ATOM 3869 C CA . PRO A 1 497 ? -14.964 -16.171 10.990 1.00 89.75 497 PRO A CA 1
ATOM 3870 C C . PRO A 1 497 ? -13.834 -15.133 10.941 1.00 89.75 497 PRO A C 1
ATOM 3872 O O . PRO A 1 497 ? -13.035 -15.164 10.018 1.00 89.75 497 PRO A O 1
ATOM 3875 N N . GLN A 1 498 ? -13.800 -14.187 11.885 1.00 94.25 498 GLN A N 1
ATOM 3876 C CA . GLN A 1 498 ? -12.791 -13.138 11.945 1.00 94.25 498 GLN A CA 1
ATOM 3877 C C . GLN A 1 498 ? -11.753 -13.448 13.019 1.00 94.25 498 GLN A C 1
ATOM 3879 O O . GLN A 1 498 ? -12.112 -13.729 14.169 1.00 94.25 498 GLN A O 1
ATOM 3884 N N . PHE A 1 499 ? -10.478 -13.295 12.672 1.00 93.06 499 PHE A N 1
ATOM 3885 C CA . PHE A 1 499 ? -9.388 -13.371 13.633 1.00 93.06 499 PHE A CA 1
ATOM 3886 C C . PHE A 1 499 ? -9.541 -12.307 14.726 1.00 93.06 499 PHE A C 1
ATOM 3888 O O . PHE A 1 499 ? -9.939 -11.166 14.487 1.00 93.06 499 PHE A O 1
ATOM 3895 N N . THR A 1 500 ? -9.219 -12.678 15.962 1.00 93.19 500 THR A N 1
ATOM 3896 C CA . THR A 1 500 ? -9.250 -11.752 17.090 1.00 93.19 500 THR A CA 1
ATOM 3897 C C . THR A 1 500 ? -8.017 -11.940 17.959 1.00 93.19 500 THR A C 1
ATOM 3899 O O . THR A 1 500 ? -7.873 -12.962 18.631 1.00 93.19 500 THR A O 1
ATOM 3902 N N . SER A 1 501 ? -7.155 -10.924 18.004 1.00 93.69 501 SER A N 1
ATOM 3903 C CA . SER A 1 501 ? -5.970 -10.944 18.856 1.00 93.69 501 SER A CA 1
ATOM 3904 C C . SER A 1 501 ? -6.292 -10.727 20.339 1.00 93.69 501 SER A C 1
ATOM 3906 O O . SER A 1 501 ? -7.317 -10.157 20.728 1.00 93.69 501 SER A O 1
ATOM 3908 N N . ILE A 1 502 ? -5.362 -11.140 21.205 1.00 94.69 502 ILE A N 1
ATOM 3909 C CA . ILE A 1 502 ? -5.473 -10.973 22.665 1.00 94.69 502 ILE A CA 1
ATOM 3910 C C . ILE A 1 502 ? -5.590 -9.485 23.046 1.00 94.69 502 ILE A C 1
ATOM 3912 O O . ILE A 1 502 ? -6.311 -9.135 23.982 1.00 94.69 502 ILE A O 1
ATOM 3916 N N . SER A 1 503 ? -4.936 -8.591 22.300 1.00 95.56 503 SER A N 1
ATOM 3917 C CA . SER A 1 503 ? -5.057 -7.138 22.472 1.00 95.56 503 SER A CA 1
ATOM 3918 C C . SER A 1 503 ? -6.498 -6.656 22.287 1.00 95.56 503 SER A C 1
ATOM 3920 O O . SER A 1 503 ? -7.001 -5.884 23.107 1.00 95.56 503 SER A O 1
ATOM 3922 N N . LEU A 1 504 ? -7.197 -7.151 21.257 1.00 96.56 504 LEU A N 1
ATOM 3923 C CA . LEU A 1 504 ? -8.610 -6.839 21.020 1.00 96.56 504 LEU A CA 1
ATOM 3924 C C . LEU A 1 504 ? -9.514 -7.408 22.116 1.00 96.56 504 LEU A C 1
ATOM 3926 O O . LEU A 1 504 ? -10.464 -6.743 22.533 1.00 96.56 504 LEU A O 1
ATOM 3930 N N . TRP A 1 505 ? -9.205 -8.594 22.646 1.00 96.25 505 TRP A N 1
ATOM 3931 C CA . TRP A 1 505 ? -9.893 -9.112 23.834 1.00 96.25 505 TRP A CA 1
ATOM 3932 C C . TRP A 1 505 ? -9.698 -8.210 25.048 1.00 96.25 505 TRP A C 1
ATOM 3934 O O . TRP A 1 505 ? -10.675 -7.878 25.716 1.00 96.25 505 TRP A O 1
ATOM 3944 N N . GLY A 1 506 ? -8.470 -7.761 25.323 1.00 97.19 506 GLY A N 1
ATOM 3945 C CA . GLY A 1 506 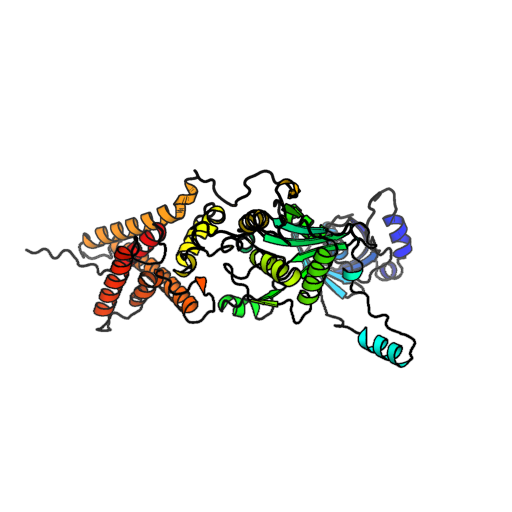? -8.186 -6.818 26.408 1.00 97.19 506 GLY A CA 1
ATOM 3946 C C . GLY A 1 506 ? -8.982 -5.514 26.271 1.00 97.19 506 GLY A C 1
ATOM 3947 O O . GLY A 1 506 ? -9.576 -5.033 27.244 1.00 97.19 506 GLY A O 1
ATOM 3948 N N . ALA A 1 507 ? -9.091 -4.986 25.049 1.00 97.75 507 ALA A N 1
ATOM 3949 C CA . ALA A 1 507 ? -9.915 -3.818 24.747 1.00 97.75 507 ALA A CA 1
ATOM 3950 C C . ALA A 1 507 ? -11.415 -4.085 24.991 1.00 97.75 507 ALA A C 1
ATOM 3952 O O . ALA A 1 507 ? -12.064 -3.342 25.735 1.00 97.75 507 ALA A O 1
ATOM 3953 N N . ALA A 1 508 ? -11.964 -5.181 24.461 1.00 97.88 508 ALA A N 1
ATOM 3954 C CA . ALA A 1 508 ? -13.369 -5.555 24.641 1.00 97.88 508 ALA A CA 1
ATOM 3955 C C . ALA A 1 508 ? -13.728 -5.831 26.117 1.00 97.88 508 ALA A C 1
ATOM 3957 O O . ALA A 1 508 ? -14.781 -5.397 26.600 1.00 97.88 508 ALA A O 1
ATOM 3958 N N . ILE A 1 509 ? -12.830 -6.468 26.878 1.00 98.12 509 ILE A N 1
ATOM 3959 C CA . ILE A 1 509 ? -12.969 -6.671 28.329 1.00 98.12 509 ILE A CA 1
ATOM 3960 C C . ILE A 1 509 ? -12.977 -5.322 29.062 1.00 98.12 509 ILE A C 1
ATOM 3962 O O . ILE A 1 509 ? -13.789 -5.095 29.963 1.00 98.12 509 ILE A O 1
ATOM 3966 N N . SER A 1 510 ? -12.123 -4.380 28.664 1.00 98.00 510 SER A N 1
ATOM 3967 C CA . SER A 1 510 ? -12.131 -3.031 29.239 1.00 98.00 510 SER A CA 1
ATOM 3968 C C . SER A 1 510 ? -13.485 -2.343 29.029 1.00 98.00 510 SER A C 1
ATOM 3970 O O . SER A 1 510 ? -14.029 -1.743 29.962 1.00 98.00 510 SER A O 1
ATOM 3972 N N . VAL A 1 511 ? -14.085 -2.495 27.843 1.00 98.06 511 VAL A N 1
ATOM 3973 C CA . VAL A 1 511 ? -15.402 -1.929 27.509 1.00 98.06 511 VAL A CA 1
ATOM 3974 C C . VAL A 1 511 ? -16.532 -2.582 28.309 1.00 98.06 511 VAL A C 1
ATOM 3976 O O . VAL A 1 511 ? -17.342 -1.863 28.903 1.00 98.06 511 VAL A O 1
ATOM 3979 N N . ILE A 1 512 ? -16.591 -3.917 28.409 1.00 97.38 512 ILE A N 1
ATOM 3980 C CA . ILE A 1 512 ? -17.656 -4.591 29.176 1.00 97.38 512 ILE A CA 1
ATOM 3981 C C . ILE A 1 512 ? -17.573 -4.251 30.671 1.00 97.38 512 ILE A C 1
ATOM 3983 O O . ILE A 1 512 ? -18.597 -3.979 31.315 1.00 97.38 512 ILE A O 1
ATOM 3987 N N . LEU A 1 513 ? -16.358 -4.173 31.230 1.00 96.19 513 LEU A N 1
ATOM 3988 C CA . LEU A 1 513 ? -16.128 -3.773 32.619 1.00 96.19 513 LEU A CA 1
ATOM 3989 C C . LEU A 1 513 ? -16.522 -2.314 32.869 1.00 96.19 513 LEU A C 1
ATOM 3991 O O . LEU A 1 513 ? -17.076 -2.002 33.931 1.00 96.19 513 LEU A O 1
ATOM 3995 N N . ALA A 1 514 ? -16.271 -1.428 31.905 1.00 95.62 514 ALA A N 1
ATOM 3996 C CA . ALA A 1 514 ? -16.661 -0.026 31.962 1.00 95.62 514 ALA A CA 1
ATOM 3997 C C . ALA A 1 514 ? -18.187 0.154 31.841 1.00 95.62 514 ALA A C 1
ATOM 3999 O O . ALA A 1 514 ? -18.768 0.957 32.576 1.00 95.62 514 ALA A O 1
ATOM 4000 N N . LEU A 1 515 ? -18.866 -0.610 30.977 1.00 93.69 515 LEU A N 1
ATOM 4001 C CA . LEU A 1 515 ? -20.317 -0.518 30.767 1.00 93.69 515 LEU A CA 1
ATOM 4002 C C . LEU A 1 515 ? -21.128 -1.021 31.959 1.00 93.69 515 LEU A C 1
ATOM 4004 O O . LEU A 1 515 ? -22.086 -0.357 32.377 1.00 93.69 515 LEU A O 1
ATOM 4008 N N . THR A 1 516 ? -20.736 -2.166 32.519 1.00 88.94 516 THR A N 1
ATOM 4009 C CA . THR A 1 516 ? -21.543 -2.891 33.505 1.00 88.94 516 THR A CA 1
ATOM 4010 C C . THR A 1 516 ? -21.856 -2.003 34.724 1.00 88.94 516 THR A C 1
ATOM 4012 O O . THR A 1 516 ? -20.947 -1.406 35.307 1.00 88.94 516 THR A O 1
ATOM 4015 N N . PRO A 1 517 ? -23.114 -1.893 35.186 1.00 80.12 517 PRO A N 1
ATOM 4016 C CA . PRO A 1 517 ? -23.452 -1.079 36.357 1.00 80.12 517 PRO A CA 1
ATOM 4017 C C . PRO A 1 517 ? -22.722 -1.543 37.627 1.00 80.12 517 PRO A C 1
ATOM 4019 O O . PRO A 1 517 ? -22.561 -2.743 37.855 1.00 80.12 517 PRO A O 1
ATOM 4022 N N . ILE A 1 518 ? -22.285 -0.609 38.477 1.00 74.06 518 ILE A N 1
ATOM 4023 C CA . ILE A 1 518 ? -21.796 -0.935 39.825 1.00 74.06 518 ILE A CA 1
ATOM 4024 C C . ILE A 1 518 ? -23.029 -1.156 40.704 1.00 74.06 518 ILE A C 1
ATOM 4026 O O . ILE A 1 518 ? -23.691 -0.197 41.090 1.00 74.06 518 ILE A O 1
ATOM 4030 N N . LYS A 1 519 ? -23.344 -2.412 41.031 1.00 66.25 519 LYS A N 1
ATOM 4031 C CA . LYS A 1 519 ? -24.221 -2.698 42.176 1.00 66.25 519 LYS A CA 1
ATOM 4032 C C . LYS A 1 519 ? -23.377 -2.618 43.459 1.00 66.25 519 LYS A C 1
ATOM 4034 O O . LYS A 1 519 ? -22.346 -3.308 43.489 1.00 66.25 519 LYS A O 1
ATOM 4039 N N . PRO A 1 520 ? -23.750 -1.799 44.463 1.00 56.22 520 PRO A N 1
ATOM 4040 C CA . PRO A 1 520 ? -23.121 -1.851 45.781 1.00 56.22 520 PRO A CA 1
ATOM 4041 C C . PRO A 1 520 ? -23.360 -3.233 46.404 1.00 56.22 520 PRO A C 1
ATOM 4043 O O . PRO A 1 520 ? -24.361 -3.880 46.086 1.00 56.22 520 PRO A O 1
ATOM 4046 N N . PHE A 1 521 ? -22.451 -3.699 47.265 1.00 50.56 521 PHE A N 1
ATOM 4047 C CA . PHE A 1 521 ? -22.747 -4.845 48.125 1.00 50.56 521 PHE A CA 1
ATOM 4048 C C . PHE A 1 521 ? -23.924 -4.442 49.013 1.00 50.56 521 PHE A C 1
ATOM 4050 O O . PHE A 1 521 ? -23.777 -3.653 49.944 1.00 50.56 521 PHE A O 1
ATOM 4057 N N . ILE A 1 522 ? -25.117 -4.927 48.678 1.00 44.81 522 ILE 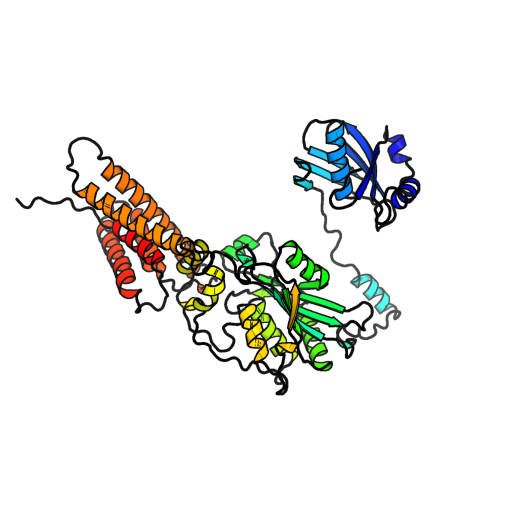A N 1
ATOM 4058 C CA . ILE A 1 522 ? -26.221 -4.921 49.622 1.00 44.81 522 ILE A CA 1
ATOM 4059 C C . ILE A 1 522 ? -25.777 -5.908 50.695 1.00 44.81 522 ILE A C 1
ATOM 4061 O O . ILE A 1 522 ? -25.673 -7.102 50.419 1.00 44.81 522 ILE A O 1
ATOM 4065 N N . ASN A 1 523 ? -25.449 -5.400 51.885 1.00 40.34 523 ASN A N 1
ATOM 4066 C CA . ASN A 1 523 ? -25.424 -6.230 53.079 1.00 40.34 523 ASN A CA 1
ATOM 4067 C C . ASN A 1 523 ? -26.822 -6.836 53.190 1.00 40.34 523 ASN A C 1
ATOM 4069 O O . ASN A 1 523 ? -27.764 -6.157 53.602 1.00 40.34 523 ASN A O 1
ATOM 4073 N N . VAL A 1 524 ? -26.957 -8.085 52.753 1.00 37.62 524 VAL A N 1
ATOM 4074 C CA . VAL A 1 524 ? -28.028 -8.954 53.220 1.00 37.62 524 VAL A CA 1
ATOM 4075 C C . VAL A 1 524 ? -27.747 -9.096 54.711 1.00 37.62 524 VAL A C 1
ATOM 4077 O O . VAL A 1 524 ? -26.784 -9.755 55.097 1.00 37.62 524 VAL A O 1
ATOM 4080 N N . ARG A 1 525 ? -28.465 -8.304 55.511 1.00 36.94 525 ARG A N 1
ATOM 4081 C CA . ARG A 1 525 ? -28.535 -8.505 56.955 1.00 36.94 525 ARG A CA 1
ATOM 4082 C C . ARG A 1 525 ? -29.306 -9.778 57.240 1.00 36.94 525 ARG A C 1
ATOM 4084 O O . ARG A 1 525 ? -30.300 -10.008 56.514 1.00 36.94 525 ARG A O 1
#

Foldseek 3Di:
DDCLVFAEDEAEDEDPVCLVPPPCLVVQVCQQVDPVQPPRGHKYWYWYDPDVQEIEIWICDDPVSGIDQDDQSNQLVNLVVCCVVPNDAQKHWYQGNNGIKIWGAPDNNGIDIDDDDDDPDDDDPVVVVVVCVVVVVDPPDPPCDVLNPADQQKWKKKKWKFAAPDPLRLLTFIWIWIFGVPDVVTGTKTWFQSAFDDDPCCVVCVLQLFGKTFIDMDGVVVVLVVCVVRLIWMKMFIWPDGSQLSSLLVVLSVVCNDPVRGIDGDDLQAHGRQVVVVVSSCNSQPPQKDLQFAFPFAFLLSLCCQRCLQPQVVNVVCLLQFALNSLDRAGGCSSRSRSVVSVVSLQSMGGNNHRGTDPVRMGTPDDGDDDSHDHDDPPDPVSCVLLVVLLVLLVLLVVLLVVLQVDDPDDDPDPSVVVNLVSLVVLLVVLCVSLVSLVCCQPRHPNVRRHPHLSNLQSNLSCLVVVDPPDPCSVVSLVSSLVSLVCSLVCQPPNDSRHHDSSSVSSSSSRSSSSDDRDHPPPPD

Radius of gyration: 31.85 Å; chains: 1; bounding box: 77×75×105 Å